Protein AF-0000000084585861 (afdb_homodimer)

Foldseek 3Di:
DDPPPPPPPPPPPCVCPDPPVCCVCVDLLVVLVVLLVVLQVVLCVLDVCLPPPVNLQVLCLVQLLLLLLLLLQLLQLQLLAAALQLLLLLLLLLLQLLCCCPVVVDASVVSLVSSLVSLLVLLLVLLVCCLVCVVDGSHVSNVVSSVVSLVVSCVRQPQDKGFDHDPVLLCLQQNDDPNHRPSVVVSVVSLVVSQCCLPPDPLNVLSLVSFVPVVVSVVVPRPNSVSSSVSSSVSSSSSSVSSSNVCSNVRIHGSCPSPCSSVVSNLLQLLLPRHSSHNDGHSSSSVSSSSSLSSSQSSCVVSVNPCVVSVVVSVVSNVCSVVPVVVVVVVVVD/DPPPPPPPPPPPPCVCPDPPVCCVCVDLLVVLVVLLVVLQVVLCVLDVCLPPPVNLQVLCLVQLLLLLLLLLQLLQLQLLAAALQLLLLLLLLLLQLLCCCPVVVDASVVSLVSSLVSLLVLLLVLLVCCLVCVVDGSHVSNVVSSVVSLVVSCVRQPQDKGFDHDPVLLCLQANDDPNHRPSVVVSVVSLVVSQCCLPPDPLVVLSLVSFVPVVVSVVVPRPNSVSSSVSSSVSSSSSSVSSSNVCSNVRIHGSCPSPCSSVVSNLLQLLLPRHSSHNDGHSSSSVSSSSSLSSSQSSCVVSVNPCVVSVVVSVVSNVCSVVPVVVVVVVVVD

Radius of gyration: 26.57 Å; Cα contacts (8 Å, |Δi|>4): 1144; chains: 2; bounding box: 88×94×72 Å

Nearest PDB structures (foldseek):
  4dbl-assembly2_F  TM=5.248E-01  e=9.146E-03  Escherichia coli K-12
  4g1u-assembly1_B  TM=5.551E-01  e=2.707E-02  Yersinia pestis
  7lb8-assembly1_B  TM=5.338E-01  e=1.216E-01  Escherichia coli K-12
  8q54-assembly1_C  TM=2.234E-01  e=6.686E+00  Methanothermobacter marburgensis
  4dbl-assembly2_F  TM=5.248E-01  e=1.055E-02  Escherichia coli K-12

Secondary structure (DSSP, 8-state):
--------------------HHHHHTSHHHHHHHHHHHHHHHHHHH-TTTTSHHHHHHHHHHHHHHHTTHHHHHHHHHTT---TTHHHHHHHHHHHHHHHHHTS---HHHHHHHHHHHHHHHHHHHHHHHHH-TTS-HHHHHHHHHHHHHHHHHHHHTT--EE---GGGHHHHH-EETTEEHHHHHHHHHHHHHHHHHHHSHHHHHHHHHHH-HHHHHHTT--HHHHHHHHHHHHHHHHHHHHHHHHHHHSEE-TTTTTTHHHHHHHHHHHTT--SSSS---HHHHHHHHHHHHHHHHHHHHTT--HHHHHHHHHHHHHHHHHHHHHHHHHHT-/--------------------HHHHHTSHHHHHHHHHHHHHHHHHHH-TTTTSHHHHHHHHHHHHHHHTTHHHHHHHHHTT---TTHHHHHHHHHHHHHHHHHTS---HHHHHHHHHHHHHHHHHHHHHHHHH-TTS-HHHHHHHHHHHHHHHHHHHHTT--EE---GGGHHHHH-EETTEEHHHHHHHHHHHHHHHHHHHSHHHHHHHHHHH-HHHHHHTT--HHHHHHHHHHHHHHHHHHHHHHHHHHHSEE-TTTTTTHHHHHHHHHHHTT--SSSS---HHHHHHHHHHHHHHHHHHHHTT--HHHHHHHHHHHHHHHHHHHHHHHHHHT-

InterPro domains:
  IPR001851 ABC transporter, permease [PF02653] (61-321)

Organism: NCBI:txid361277

Structure (mmCIF, N/CA/C/O backbone):
data_AF-0000000084585861-model_v1
#
loop_
_entity.id
_entity.type
_entity.pdbx_description
1 polymer 'Autoinducer 2 import system permease protein LsrD'
#
loop_
_atom_site.group_PDB
_atom_site.id
_atom_site.type_symbol
_atom_site.label_atom_id
_atom_site.label_alt_id
_atom_site.label_comp_id
_atom_site.label_asym_id
_atom_site.label_entity_id
_atom_site.label_seq_id
_atom_site.pdbx_PDB_ins_code
_atom_site.Cartn_x
_atom_site.Cartn_y
_atom_site.Cartn_z
_atom_site.occupancy
_atom_site.B_iso_or_equiv
_atom_site.auth_seq_id
_atom_site.auth_comp_id
_atom_site.auth_asym_id
_atom_site.auth_atom_id
_atom_site.pdbx_PDB_model_num
ATOM 1 N N . MET A 1 1 ? -52.688 47 19.734 1 29.92 1 MET A N 1
ATOM 2 C CA . MET A 1 1 ? -51.406 46.906 19.031 1 29.92 1 MET A CA 1
ATOM 3 C C . MET A 1 1 ? -51 45.438 18.859 1 29.92 1 MET A C 1
ATOM 5 O O . MET A 1 1 ? -50.625 44.781 19.828 1 29.92 1 MET A O 1
ATOM 9 N N . GLU A 1 2 ? -51.562 44.656 17.938 1 37.16 2 GLU A N 1
ATOM 10 C CA . GLU A 1 2 ? -51.438 43.25 17.5 1 37.16 2 GLU A CA 1
ATOM 11 C C . GLU A 1 2 ? -50.062 42.969 16.953 1 37.16 2 GLU A C 1
ATOM 13 O O . GLU A 1 2 ? -49.594 43.625 16.016 1 37.16 2 GLU A O 1
ATOM 18 N N . GLN A 1 3 ? -49.125 42.469 17.75 1 39.94 3 GLN A N 1
ATOM 19 C CA . GLN A 1 3 ? -47.75 42.062 17.391 1 39.94 3 GLN A CA 1
ATOM 20 C C . GLN A 1 3 ? -47.781 41.062 16.219 1 39.94 3 GLN A C 1
ATOM 22 O O . GLN A 1 3 ? -48.406 40.031 16.297 1 39.94 3 GLN A O 1
ATOM 27 N N . LYS A 1 4 ? -47.594 41.531 14.992 1 40.78 4 LYS A N 1
ATOM 28 C CA . LYS A 1 4 ? -47.406 40.719 13.781 1 40.78 4 LYS A CA 1
ATOM 29 C C . LYS A 1 4 ? -46.375 39.625 13.992 1 40.78 4 LYS A C 1
ATOM 31 O O . LYS A 1 4 ? -45.188 39.938 14.242 1 40.78 4 LYS A O 1
ATOM 36 N N . LYS A 1 5 ? -46.75 38.469 14.406 1 41.97 5 LYS A N 1
ATOM 37 C CA . LYS A 1 5 ? -45.938 37.25 14.438 1 41.97 5 LYS A CA 1
ATOM 38 C C . LYS A 1 5 ? -45.25 37 13.094 1 41.97 5 LYS A C 1
ATOM 40 O O . LYS A 1 5 ? -45.906 36.781 12.086 1 41.97 5 LYS A O 1
ATOM 45 N N . GLN A 1 6 ? -44.094 37.656 12.789 1 39.41 6 GLN A N 1
ATOM 46 C CA . GLN A 1 6 ? -43.312 37.312 11.594 1 39.41 6 GLN A CA 1
ATOM 47 C C . GLN A 1 6 ? -43.125 35.812 11.492 1 39.41 6 GLN A C 1
ATOM 49 O O . GLN A 1 6 ? -42.531 35.188 12.383 1 39.41 6 GLN A O 1
ATOM 54 N N . THR A 1 7 ? -43.938 35.031 10.836 1 36.91 7 THR A N 1
ATOM 55 C CA . THR A 1 7 ? -43.844 33.625 10.477 1 36.91 7 THR A CA 1
ATOM 56 C C . THR A 1 7 ? -42.469 33.312 9.875 1 36.91 7 THR A C 1
ATOM 58 O O . THR A 1 7 ? -42.062 33.938 8.891 1 36.91 7 THR A O 1
ATOM 61 N N . TYR A 1 8 ? -41.5 32.875 10.641 1 38.22 8 TYR A N 1
ATOM 62 C CA . TYR A 1 8 ? -40.219 32.344 10.188 1 38.22 8 TYR A CA 1
ATOM 63 C C . TYR A 1 8 ? -40.406 31.359 9.047 1 38.22 8 TYR A C 1
ATOM 65 O O . TYR A 1 8 ? -41 30.297 9.242 1 38.22 8 TYR A O 1
ATOM 73 N N . GLN A 1 9 ? -40.594 31.75 7.773 1 38.94 9 GLN A N 1
ATOM 74 C CA . GLN A 1 9 ? -40.562 30.797 6.668 1 38.94 9 GLN A CA 1
ATOM 75 C C . GLN A 1 9 ? -39.219 30.078 6.621 1 38.94 9 GLN A C 1
ATOM 77 O O . GLN A 1 9 ? -38.156 30.703 6.547 1 38.94 9 GLN A O 1
ATOM 82 N N . PRO A 1 10 ? -39.125 28.891 7.059 1 37.28 10 PRO A N 1
ATOM 83 C CA . PRO A 1 10 ? -37.906 28.094 6.949 1 37.28 10 PRO A CA 1
ATOM 84 C C . PRO A 1 10 ? -37.281 28.141 5.551 1 37.28 10 PRO A C 1
ATOM 86 O O . PRO A 1 10 ? -38 27.953 4.559 1 37.28 10 PRO A O 1
ATOM 89 N N . ARG A 1 11 ? -36.344 29.016 5.188 1 38.31 11 ARG A N 1
ATOM 90 C CA . ARG A 1 11 ? -35.625 28.938 3.934 1 38.31 11 ARG A CA 1
ATOM 91 C C . ARG A 1 11 ? -35.125 27.516 3.666 1 38.31 11 ARG A C 1
ATOM 93 O O . ARG A 1 11 ? -34.219 27.016 4.336 1 38.31 11 ARG A O 1
ATOM 100 N N . THR A 1 12 ? -36 26.609 3.256 1 34.56 12 THR A N 1
ATOM 101 C CA . THR A 1 12 ? -35.5 25.359 2.68 1 34.56 12 THR A CA 1
ATOM 102 C C . THR A 1 12 ? -34.438 25.625 1.619 1 34.56 12 THR A C 1
ATOM 104 O O . THR A 1 12 ? -34.719 26.297 0.621 1 34.56 12 THR A O 1
ATOM 107 N N . LEU A 1 13 ? -33.281 25.984 1.93 1 36.5 13 LEU A N 1
ATOM 108 C CA . LEU A 1 13 ? -32.188 25.953 0.947 1 36.5 13 LEU A CA 1
ATOM 109 C C . LEU A 1 13 ? -32.344 24.781 -0.011 1 36.5 13 LEU A C 1
ATOM 111 O O . LEU A 1 13 ? -32.188 23.625 0.386 1 36.5 13 LEU A O 1
ATOM 115 N N . GLU A 1 14 ? -33.406 24.812 -0.822 1 34.84 14 GLU A N 1
ATOM 116 C CA . GLU A 1 14 ? -33.4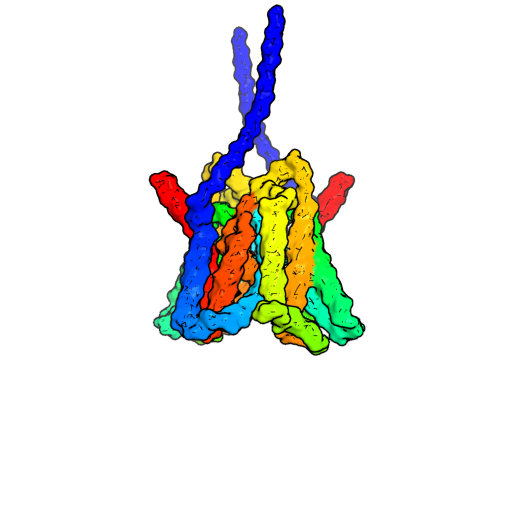69 23.891 -1.96 1 34.84 14 GLU A CA 1
ATOM 117 C C . GLU A 1 14 ? -32.156 23.875 -2.723 1 34.84 14 GLU A C 1
ATOM 119 O O . GLU A 1 14 ? -31.812 24.859 -3.398 1 34.84 14 GLU A O 1
ATOM 124 N N . THR A 1 15 ? -31.062 23.562 -2.17 1 37.97 15 THR A N 1
ATOM 125 C CA . THR A 1 15 ? -29.859 23.281 -2.945 1 37.97 15 THR A CA 1
ATOM 126 C C . THR A 1 15 ? -30.172 22.359 -4.121 1 37.97 15 THR A C 1
ATOM 128 O O . THR A 1 15 ? -29.984 21.141 -4.027 1 37.97 15 THR A O 1
ATOM 131 N N . ASN A 1 16 ? -31.391 22.406 -4.711 1 36.31 16 ASN A N 1
ATOM 132 C CA . ASN A 1 16 ? -31.594 21.703 -5.973 1 36.31 16 ASN A CA 1
ATOM 133 C C . ASN A 1 16 ? -30.578 22.141 -7.027 1 36.31 16 ASN A C 1
ATOM 135 O O . ASN A 1 16 ? -30.719 23.203 -7.637 1 36.31 16 ASN A O 1
ATOM 139 N N . LEU A 1 17 ? -29.344 22.047 -6.824 1 42.59 17 LEU A N 1
ATOM 140 C CA . LEU A 1 17 ? -28.531 22.234 -8.031 1 42.59 17 LEU A CA 1
ATOM 141 C C . LEU A 1 17 ? -29.188 21.531 -9.219 1 42.59 17 LEU A C 1
ATOM 143 O O . LEU A 1 17 ? -29.562 20.359 -9.133 1 42.59 17 LEU A O 1
ATOM 147 N N . PRO A 1 18 ? -29.797 22.219 -10.148 1 38.88 18 PRO A N 1
ATOM 148 C CA . PRO A 1 18 ? -30.453 21.594 -11.305 1 38.88 18 PRO A CA 1
ATOM 149 C C . PRO A 1 18 ? -29.594 20.5 -11.93 1 38.88 18 PRO A C 1
ATOM 151 O O . PRO A 1 18 ? -28.359 20.531 -11.844 1 38.88 18 PRO A O 1
ATOM 154 N N . PHE A 1 19 ? -30.125 19.359 -12.133 1 40.47 19 PHE A N 1
ATOM 155 C CA . PHE A 1 19 ? -29.594 18.281 -12.953 1 40.47 19 PHE A CA 1
ATOM 156 C C . PHE A 1 19 ? -29.141 18.812 -14.312 1 40.47 19 PHE A C 1
ATOM 158 O O . PHE A 1 19 ? -29.953 19.359 -15.07 1 40.47 19 PHE A O 1
ATOM 165 N N . SER A 1 20 ? -28.219 19.625 -14.516 1 40.41 20 SER A N 1
ATOM 166 C CA . SER A 1 20 ? -27.797 20.031 -15.844 1 40.41 20 SER A CA 1
ATOM 167 C C . SER A 1 20 ? -27.125 18.891 -16.594 1 40.41 20 SER A C 1
ATOM 169 O O . SER A 1 20 ? -26.203 18.25 -16.062 1 40.41 20 SER A O 1
ATOM 171 N N . TRP A 1 21 ? -27.688 18.391 -17.562 1 39.03 21 TRP A N 1
ATOM 172 C CA . TRP A 1 21 ? -27.156 17.406 -18.5 1 39.03 21 TRP A CA 1
ATOM 173 C C . TRP A 1 21 ? -25.703 17.719 -18.828 1 39.03 21 TRP A C 1
ATOM 175 O O . TRP A 1 21 ? -24.906 16.797 -19.062 1 39.03 21 TRP A O 1
ATOM 185 N N . LYS A 1 22 ? -25.453 18.922 -19.203 1 44.41 22 LYS A N 1
ATOM 186 C CA . LYS A 1 22 ? -24.094 19.359 -19.531 1 44.41 22 LYS A CA 1
ATOM 187 C C . LYS A 1 22 ? -23.125 19.031 -18.406 1 44.41 22 LYS A C 1
ATOM 189 O O . LYS A 1 22 ? -21.984 18.641 -18.656 1 44.41 22 LYS A O 1
ATOM 194 N N . ARG A 1 23 ? -23.547 19.266 -17.219 1 46.81 23 ARG A N 1
ATOM 195 C CA . ARG A 1 23 ? -22.719 18.891 -16.062 1 46.81 23 ARG A CA 1
ATOM 196 C C . ARG A 1 23 ? -22.531 17.375 -16 1 46.81 23 ARG A C 1
ATOM 198 O O . ARG A 1 23 ? -21.516 16.906 -15.5 1 46.81 23 ARG A O 1
ATOM 205 N N . LEU A 1 24 ? -23.547 16.625 -16.391 1 42.41 24 LEU A N 1
ATOM 206 C CA . LEU A 1 24 ? -23.516 15.164 -16.5 1 42.41 24 LEU A CA 1
ATOM 207 C C . LEU A 1 24 ? -22.578 14.719 -17.609 1 42.41 24 LEU A C 1
ATOM 209 O O . LEU A 1 24 ? -21.828 13.758 -17.453 1 42.41 24 LEU A O 1
ATOM 213 N N . PHE A 1 25 ? -22.781 15.172 -18.906 1 42.72 25 PHE A N 1
ATOM 214 C CA . PHE A 1 25 ? -22.031 14.75 -20.094 1 42.72 25 PHE A CA 1
ATOM 215 C C . PHE A 1 25 ? -20.562 15.148 -19.969 1 42.72 25 PHE A C 1
ATOM 217 O O . PHE A 1 25 ? -19.672 14.469 -20.484 1 42.72 25 PHE A O 1
ATOM 224 N N . PHE A 1 26 ? -20.266 16.344 -19.641 1 52.53 26 PHE A N 1
ATOM 225 C CA . PHE A 1 26 ? -18.891 16.797 -19.656 1 52.53 26 PHE A CA 1
ATOM 226 C C . PHE A 1 26 ? -18.172 16.406 -18.375 1 52.53 26 PHE A C 1
ATOM 228 O O . PHE A 1 26 ? -17.141 16.984 -18.031 1 52.53 26 PHE A O 1
ATOM 235 N N . GLN A 1 27 ? -18.891 15.352 -17.672 1 62.25 27 GLN A N 1
ATOM 236 C CA . GLN A 1 27 ? -18.453 14.914 -16.344 1 62.25 27 GLN A CA 1
ATOM 237 C C . GLN A 1 27 ? -17.375 13.844 -16.453 1 62.25 27 GLN A C 1
ATOM 239 O O . GLN A 1 27 ? -17.109 13.328 -17.531 1 62.25 27 GLN A O 1
ATOM 244 N N . TRP A 1 28 ? -16.578 13.633 -15.539 1 72.81 28 TRP A N 1
ATOM 245 C CA . TRP A 1 28 ? -15.5 12.648 -15.414 1 72.81 28 TRP A CA 1
ATOM 246 C C . TRP A 1 28 ? -15.883 11.336 -16.078 1 72.81 28 TRP A C 1
ATOM 248 O O . TRP A 1 28 ? -15.047 10.672 -16.703 1 72.81 28 TRP A O 1
ATOM 258 N N . GLU A 1 29 ? -17.188 11.094 -16.297 1 77.25 29 GLU A N 1
ATOM 259 C CA . GLU A 1 29 ? -17.656 9.828 -16.859 1 77.25 29 GLU A CA 1
ATOM 260 C C . GLU A 1 29 ? -17.469 9.797 -18.375 1 77.25 29 GLU A C 1
ATOM 262 O O . GLU A 1 29 ? -17.156 8.75 -18.953 1 77.25 29 GLU A O 1
ATOM 267 N N . TRP A 1 30 ? -17.625 10.953 -18.984 1 79.38 30 TRP A N 1
ATOM 268 C CA . TRP A 1 30 ? -17.453 11 -20.422 1 79.38 30 TRP A CA 1
ATOM 269 C C . TRP A 1 30 ? -15.992 10.812 -20.797 1 79.38 30 TRP A C 1
ATOM 271 O O . TRP A 1 30 ? -15.68 10.164 -21.812 1 79.38 30 TRP A O 1
ATOM 281 N N . MET A 1 31 ? -15.211 11.398 -19.984 1 77.81 31 MET A N 1
ATOM 282 C CA . MET A 1 31 ? -13.781 11.219 -20.219 1 77.81 31 MET A CA 1
ATOM 283 C C . MET A 1 31 ? -13.383 9.758 -20.047 1 77.81 31 MET A C 1
ATOM 285 O O . MET A 1 31 ? -12.594 9.227 -20.828 1 77.81 31 MET A O 1
ATOM 289 N N . LEU A 1 32 ? -14 9.164 -19.078 1 82.62 32 LEU A N 1
ATOM 290 C CA . LEU A 1 32 ? -13.711 7.754 -18.844 1 82.62 32 LEU A CA 1
ATOM 291 C C . LEU A 1 32 ? -14.195 6.898 -20.016 1 82.62 32 LEU A C 1
ATOM 293 O O . LEU A 1 32 ? -13.523 5.941 -20.406 1 82.62 32 LEU A O 1
ATOM 297 N N . LEU A 1 33 ? -15.312 7.277 -20.547 1 85.88 33 LEU A N 1
ATOM 298 C CA . LEU A 1 33 ? -15.836 6.539 -21.688 1 85.88 33 LEU A CA 1
ATOM 299 C C . LEU A 1 33 ? -14.922 6.695 -22.891 1 85.88 33 LEU A C 1
ATOM 301 O O . LEU A 1 33 ? -14.703 5.734 -23.641 1 85.88 33 LEU A O 1
ATOM 305 N N . LEU A 1 34 ? -14.406 7.883 -23.062 1 82.69 34 LEU A N 1
ATOM 306 C CA . LEU A 1 34 ? -13.469 8.125 -24.156 1 82.69 34 LEU A CA 1
ATOM 307 C C . LEU A 1 34 ? -12.203 7.289 -23.984 1 82.69 34 LEU A C 1
ATOM 309 O O . LEU A 1 34 ? -11.688 6.738 -24.953 1 82.69 34 LEU A O 1
ATOM 313 N N . ILE A 1 35 ? -11.789 7.246 -22.75 1 81.12 35 ILE A N 1
ATOM 314 C CA . ILE A 1 35 ? -10.602 6.445 -22.469 1 81.12 35 ILE A CA 1
ATOM 315 C C . ILE A 1 35 ? -10.898 4.973 -22.734 1 81.12 35 ILE A C 1
ATOM 317 O O . ILE A 1 35 ? -10.07 4.258 -23.312 1 81.12 35 ILE A O 1
ATOM 321 N N . LEU A 1 36 ? -12.055 4.566 -22.375 1 83.38 36 LEU A N 1
ATOM 322 C CA . LEU A 1 36 ? -12.445 3.184 -22.609 1 83.38 36 LEU A CA 1
ATOM 323 C C . LEU A 1 36 ? -12.477 2.873 -24.094 1 83.38 36 LEU A C 1
ATOM 325 O O . LEU A 1 36 ? -11.953 1.847 -24.531 1 83.38 36 LEU A O 1
ATOM 329 N N . VAL A 1 37 ? -13.055 3.791 -24.828 1 84.31 37 VAL A N 1
ATOM 330 C CA . VAL A 1 37 ? -13.133 3.621 -26.281 1 84.31 37 VAL A CA 1
ATOM 331 C C . VAL A 1 37 ? -11.727 3.586 -26.875 1 84.31 37 VAL A C 1
ATOM 333 O O . VAL A 1 37 ? -11.438 2.781 -27.766 1 84.31 37 VAL A O 1
ATOM 336 N N . ALA A 1 38 ? -10.914 4.438 -26.375 1 81.25 38 ALA A N 1
ATOM 337 C CA . ALA A 1 38 ? -9.531 4.469 -26.844 1 81.25 38 ALA A CA 1
ATOM 338 C C . ALA A 1 38 ? -8.828 3.141 -26.562 1 81.25 38 ALA A C 1
ATOM 340 O O . ALA A 1 38 ? -8.078 2.643 -27.422 1 81.25 38 ALA A O 1
ATOM 341 N N . VAL A 1 39 ? -9.117 2.6 -25.422 1 78.25 39 VAL A N 1
ATOM 342 C CA . VAL A 1 39 ? -8.5 1.332 -25.047 1 78.25 39 VAL A CA 1
ATOM 343 C C . VAL A 1 39 ? -9.023 0.215 -25.938 1 78.25 39 VAL A C 1
ATOM 345 O O . VAL A 1 39 ? -8.258 -0.65 -26.375 1 78.25 39 VAL A O 1
ATOM 348 N N . LEU A 1 40 ? -10.297 0.272 -26.219 1 80.56 40 LEU A N 1
ATOM 349 C CA . LEU A 1 40 ? -10.891 -0.745 -27.078 1 80.56 40 LEU A CA 1
ATOM 350 C C . LEU A 1 40 ? -10.367 -0.625 -28.5 1 80.56 40 LEU A C 1
ATOM 352 O O . LEU A 1 40 ? -10.109 -1.636 -29.156 1 80.56 40 LEU A O 1
ATOM 356 N N . LEU A 1 41 ? -10.195 0.573 -28.922 1 80.69 41 LEU A N 1
ATOM 357 C CA . LEU A 1 41 ? -9.68 0.806 -30.266 1 80.69 41 LEU A CA 1
ATOM 358 C C . LEU A 1 41 ? -8.219 0.386 -30.359 1 80.69 41 LEU A C 1
ATOM 360 O O . LEU A 1 41 ? -7.805 -0.201 -31.375 1 80.69 41 LEU A O 1
ATOM 364 N N . LEU A 1 42 ? -7.504 0.71 -29.391 1 76.44 42 LEU A N 1
ATOM 365 C CA . LEU A 1 42 ? -6.105 0.302 -29.375 1 76.44 42 LEU A CA 1
ATOM 366 C C . LEU A 1 42 ? -5.98 -1.217 -29.359 1 76.44 42 LEU A C 1
ATOM 368 O O . LEU A 1 42 ? -5.098 -1.779 -30 1 76.44 42 LEU A O 1
ATOM 372 N N . GLY A 1 43 ? -6.867 -1.814 -28.578 1 75.25 43 GLY A N 1
ATOM 373 C CA . GLY A 1 43 ? -6.879 -3.268 -28.562 1 75.25 43 GLY A CA 1
ATOM 374 C C . GLY A 1 43 ? -7.234 -3.879 -29.906 1 75.25 43 GLY A C 1
ATOM 375 O O . GLY A 1 43 ? -6.656 -4.895 -30.297 1 75.25 43 GLY A O 1
ATOM 376 N N . SER A 1 44 ? -8.109 -3.271 -30.531 1 76.44 44 SER A N 1
ATOM 377 C CA . SER A 1 44 ? -8.531 -3.75 -31.844 1 76.44 44 SER A CA 1
ATOM 378 C C . SER A 1 44 ? -7.41 -3.588 -32.875 1 76.44 44 SER A C 1
ATOM 380 O O . SER A 1 44 ? -7.328 -4.355 -33.844 1 76.44 44 SER A O 1
ATOM 382 N N . TYR A 1 45 ? -6.676 -2.594 -32.656 1 75.5 45 TYR A N 1
ATOM 383 C CA . TYR A 1 45 ? -5.551 -2.352 -33.562 1 75.5 45 TYR A CA 1
ATOM 384 C C . TYR A 1 45 ? -4.449 -3.385 -33.375 1 75.5 45 TYR A C 1
ATOM 386 O O . TYR A 1 45 ? -3.756 -3.762 -34.312 1 75.5 45 TYR A O 1
ATOM 394 N N . VAL A 1 46 ? -4.324 -3.814 -32.219 1 72.12 46 VAL A N 1
ATOM 395 C CA . VAL A 1 46 ? -3.244 -4.734 -31.859 1 72.12 46 VAL A CA 1
ATOM 396 C C . VAL A 1 46 ? -3.637 -6.16 -32.25 1 72.12 46 VAL A C 1
ATOM 398 O O . VAL A 1 46 ? -2.797 -6.941 -32.719 1 72.12 46 VAL A O 1
ATOM 401 N N . SER A 1 47 ? -4.883 -6.504 -32.031 1 70.5 47 SER A N 1
ATOM 402 C CA . SER A 1 47 ? -5.328 -7.848 -32.375 1 70.5 47 SER A CA 1
ATOM 403 C C . SER A 1 47 ? -6.695 -7.82 -33.062 1 70.5 47 SER A C 1
ATOM 405 O O . SER A 1 47 ? -7.633 -7.207 -32.562 1 70.5 47 SER A O 1
ATOM 407 N N . PRO A 1 48 ? -6.734 -8.438 -34.188 1 68.44 48 PRO A N 1
ATOM 408 C CA . PRO A 1 48 ? -8.031 -8.492 -34.844 1 68.44 48 PRO A CA 1
ATOM 409 C C . PRO A 1 48 ? -9.086 -9.242 -34.062 1 68.44 48 PRO A C 1
ATOM 411 O O . PRO A 1 48 ? -10.289 -9.062 -34.281 1 68.44 48 PRO A O 1
ATOM 414 N N . TYR A 1 49 ? -8.672 -9.977 -33.062 1 67.75 49 TYR A N 1
ATOM 415 C CA . TYR A 1 49 ? -9.617 -10.797 -32.312 1 67.75 49 TYR A CA 1
ATOM 416 C C . TYR A 1 49 ? -10.016 -10.109 -31.016 1 67.75 49 TYR A C 1
ATOM 418 O O . TYR A 1 49 ? -10.844 -10.625 -30.266 1 67.75 49 TYR A O 1
ATOM 426 N N . PHE A 1 50 ? -9.547 -8.992 -30.844 1 72.56 50 PHE A N 1
ATOM 427 C CA . PHE A 1 50 ? -9.75 -8.32 -29.562 1 72.56 50 PHE A CA 1
ATOM 428 C C . PHE A 1 50 ? -11.227 -7.988 -29.359 1 72.56 50 PHE A C 1
ATOM 430 O O . PHE A 1 50 ? -11.758 -8.164 -28.266 1 72.56 50 PHE A O 1
ATOM 437 N N . LEU A 1 51 ? -11.844 -7.637 -30.422 1 70.94 51 LEU A N 1
ATOM 438 C CA . LEU A 1 51 ? -13.211 -7.141 -30.266 1 70.94 51 LEU A CA 1
ATOM 439 C C . LEU A 1 51 ? -14.227 -8.258 -30.484 1 70.94 51 LEU A C 1
ATOM 441 O O . LEU A 1 51 ? -15.438 -8.023 -30.438 1 70.94 51 LEU A O 1
ATOM 445 N N . ASN A 1 52 ? -13.648 -9.461 -30.625 1 74.56 52 ASN A N 1
ATOM 446 C CA . ASN A 1 52 ? -14.602 -10.562 -30.75 1 74.56 52 ASN A CA 1
ATOM 447 C C . ASN A 1 52 ? -15.25 -10.898 -29.406 1 74.56 52 ASN A C 1
ATOM 449 O O . ASN A 1 52 ? -14.625 -10.766 -28.359 1 74.56 52 ASN A O 1
ATOM 453 N N . TYR A 1 53 ? -16.5 -11.227 -29.484 1 73 53 TYR A N 1
ATOM 454 C CA . TYR A 1 53 ? -17.328 -11.477 -28.312 1 73 53 TYR A CA 1
ATOM 455 C C . TYR A 1 53 ? -16.656 -12.492 -27.391 1 73 53 TYR A C 1
ATOM 457 O O . TYR A 1 53 ? -16.516 -12.25 -26.188 1 73 53 TYR A O 1
ATOM 465 N N . PRO A 1 54 ? -16.172 -13.586 -27.984 1 71.06 54 PRO A N 1
ATOM 466 C CA . PRO A 1 54 ? -15.539 -14.555 -27.078 1 71.06 54 PRO A CA 1
ATOM 467 C C . PRO A 1 54 ? -14.312 -13.992 -26.375 1 71.06 54 PRO A C 1
ATOM 469 O O . PRO A 1 54 ? -14.078 -14.289 -25.203 1 71.06 54 PRO A O 1
ATOM 472 N N . SER A 1 55 ? -13.656 -13.125 -27.078 1 69.94 55 SER A N 1
ATOM 473 C CA . SER A 1 55 ? -12.445 -12.555 -26.516 1 69.94 55 SER A CA 1
ATOM 474 C C . SER A 1 55 ? -12.766 -11.562 -25.391 1 69.94 55 SER A C 1
ATOM 476 O O . SER A 1 55 ? -12.148 -11.594 -24.328 1 69.94 55 SER A O 1
ATOM 478 N N . LEU A 1 56 ? -13.672 -10.82 -25.656 1 71.94 56 LEU A N 1
ATOM 479 C CA . LEU A 1 56 ? -14.062 -9.828 -24.656 1 71.94 56 LEU A CA 1
ATOM 480 C C . LEU A 1 56 ? -14.664 -10.508 -23.422 1 71.94 56 LEU A C 1
ATOM 482 O O . LEU A 1 56 ? -14.422 -10.078 -22.297 1 71.94 56 LEU A O 1
ATOM 486 N N . ARG A 1 57 ? -15.359 -11.5 -23.734 1 73.81 57 ARG A N 1
ATOM 487 C CA . ARG A 1 57 ? -15.977 -12.25 -22.641 1 73.81 57 ARG A CA 1
ATOM 488 C C . ARG A 1 57 ? -14.922 -12.938 -21.781 1 73.81 57 ARG A C 1
ATOM 490 O O . ARG A 1 57 ? -14.961 -12.844 -20.547 1 73.81 57 ARG A O 1
ATOM 497 N N . ASP A 1 58 ? -13.984 -13.562 -22.406 1 69.69 58 ASP A N 1
ATOM 498 C CA . ASP A 1 58 ? -12.914 -14.258 -21.688 1 69.69 58 ASP A CA 1
ATOM 499 C C . ASP A 1 58 ? -12.008 -13.266 -20.953 1 69.69 58 ASP A C 1
ATOM 501 O O . ASP A 1 58 ? -11.562 -13.539 -19.844 1 69.69 58 ASP A O 1
ATOM 505 N N . GLY A 1 59 ? -11.836 -12.156 -21.625 1 71.38 59 GLY A N 1
ATOM 506 C CA . GLY A 1 59 ? -11.031 -11.125 -21 1 71.38 59 GLY A CA 1
ATOM 507 C C . GLY A 1 59 ? -11.648 -10.555 -19.734 1 71.38 59 GLY A C 1
ATOM 508 O O . GLY A 1 59 ? -10.945 -10.289 -18.766 1 71.38 59 GLY A O 1
ATOM 509 N N . THR A 1 60 ? -12.906 -10.5 -19.812 1 76.31 60 THR A N 1
ATOM 510 C CA . THR A 1 60 ? -13.633 -9.93 -18.688 1 76.31 60 THR A CA 1
ATOM 511 C C . THR A 1 60 ? -13.516 -10.844 -17.453 1 76.31 60 THR A C 1
ATOM 513 O O . THR A 1 60 ? -13.43 -10.359 -16.328 1 76.31 60 THR A O 1
ATOM 516 N N . MET A 1 61 ? -13.414 -12.086 -17.688 1 77.69 61 MET A N 1
ATOM 517 C CA . MET A 1 61 ? -13.383 -13.047 -16.578 1 77.69 61 MET A CA 1
ATOM 518 C C . MET A 1 61 ? -12.055 -12.977 -15.836 1 77.69 61 MET A C 1
ATOM 520 O O . MET A 1 61 ? -12 -13.281 -14.641 1 77.69 61 MET A O 1
ATOM 524 N N . VAL A 1 62 ? -11.102 -12.445 -16.469 1 70.94 62 VAL A N 1
ATOM 525 C CA . VAL A 1 62 ? -9.758 -12.5 -15.898 1 70.94 62 VAL A CA 1
ATOM 526 C C . VAL A 1 62 ? -9.578 -11.367 -14.891 1 70.94 62 VAL A C 1
ATOM 528 O O . VAL A 1 62 ? -8.914 -11.539 -13.875 1 70.94 62 VAL A O 1
ATOM 531 N N . PHE A 1 63 ? -10.289 -10.266 -15.086 1 77.62 63 PHE A N 1
ATOM 532 C CA . PHE A 1 63 ? -10.008 -9.141 -14.203 1 77.62 63 PHE A CA 1
ATOM 533 C C . PHE A 1 63 ? -11.203 -8.844 -13.305 1 77.62 63 PHE A C 1
ATOM 535 O O . PHE A 1 63 ? -11.094 -8.047 -12.367 1 77.62 63 PHE A O 1
ATOM 542 N N . LEU A 1 64 ? -12.234 -9.547 -13.422 1 86.12 64 LEU A N 1
ATOM 543 C CA . LEU A 1 64 ? -13.477 -9.164 -12.758 1 86.12 64 LEU A CA 1
ATOM 544 C C . LEU A 1 64 ? -13.5 -9.656 -11.32 1 86.12 64 LEU A C 1
ATOM 546 O O . LEU A 1 64 ? -14.25 -9.125 -10.492 1 86.12 64 LEU A O 1
ATOM 550 N N . ASP A 1 65 ? -12.68 -10.609 -11.047 1 86.75 65 ASP A N 1
ATOM 551 C CA . ASP A 1 65 ? -12.727 -11.133 -9.688 1 86.75 65 ASP A CA 1
ATOM 552 C C . ASP A 1 65 ? -12.328 -10.062 -8.672 1 86.75 65 ASP A C 1
ATOM 554 O O . ASP A 1 65 ? -13.047 -9.828 -7.691 1 86.75 65 ASP A O 1
ATOM 558 N N . LYS A 1 66 ? -11.266 -9.359 -8.969 1 88.44 66 LYS A N 1
ATOM 559 C CA . LYS A 1 66 ? -10.828 -8.336 -8.023 1 88.44 66 LYS A CA 1
ATOM 560 C C . LYS A 1 66 ? -11.75 -7.121 -8.062 1 88.44 66 LYS A C 1
ATOM 562 O O . LYS A 1 66 ? -11.812 -6.344 -7.109 1 88.44 66 LYS A O 1
ATOM 567 N N . ALA A 1 67 ? -12.523 -7.02 -9.133 1 93.31 67 ALA A N 1
ATOM 568 C CA . ALA A 1 67 ? -13.383 -5.852 -9.32 1 93.31 67 ALA A CA 1
ATOM 569 C C . ALA A 1 67 ? -14.547 -5.859 -8.336 1 93.31 67 ALA A C 1
ATOM 571 O O . ALA A 1 67 ? -15.164 -4.824 -8.086 1 93.31 67 ALA A O 1
ATOM 572 N N . LEU A 1 68 ? -14.859 -7.035 -7.777 1 96.38 68 LEU A N 1
ATOM 573 C CA . LEU A 1 68 ? -15.953 -7.121 -6.816 1 96.38 68 LEU A CA 1
ATOM 574 C C . LEU A 1 68 ? -15.656 -6.293 -5.57 1 96.38 68 LEU A C 1
ATOM 576 O O . LEU A 1 68 ? -16.562 -5.758 -4.941 1 96.38 68 LEU A O 1
ATOM 580 N N . ILE A 1 69 ? -14.398 -6.184 -5.305 1 97.5 69 ILE A N 1
ATOM 581 C CA . ILE A 1 69 ? -13.984 -5.52 -4.074 1 97.5 69 ILE A CA 1
ATOM 582 C C . ILE A 1 69 ? -13.945 -4.008 -4.293 1 97.5 69 ILE A C 1
ATOM 584 O O . ILE A 1 69 ? -13.891 -3.236 -3.334 1 97.5 69 ILE A O 1
ATOM 588 N N . VAL A 1 70 ? -14.055 -3.523 -5.508 1 97.25 70 VAL A N 1
ATOM 589 C CA . VAL A 1 70 ? -13.914 -2.104 -5.82 1 97.25 70 VAL A CA 1
ATOM 590 C C . VAL A 1 70 ? -15.094 -1.33 -5.234 1 97.25 70 VAL A C 1
ATOM 592 O O . VAL A 1 70 ? -14.953 -0.169 -4.844 1 97.25 70 VAL A O 1
ATOM 595 N N . PHE A 1 71 ? -16.234 -1.988 -5.094 1 97.44 71 PHE A N 1
ATOM 596 C CA . PHE A 1 71 ? -17.453 -1.298 -4.652 1 97.44 71 PHE A CA 1
ATOM 597 C C . PHE A 1 71 ? -17.344 -0.923 -3.178 1 97.44 71 PHE A C 1
ATOM 599 O O . PHE A 1 71 ? -17.484 0.247 -2.818 1 97.44 71 PHE A O 1
ATOM 606 N N . PRO A 1 72 ? -17.062 -1.886 -2.346 1 97.81 72 PRO A N 1
ATOM 607 C CA . PRO A 1 72 ? -16.891 -1.459 -0.956 1 97.81 72 PRO A CA 1
ATOM 608 C C . PRO A 1 72 ? -15.672 -0.561 -0.764 1 97.81 72 PRO A C 1
ATOM 610 O O . PRO A 1 72 ? -15.672 0.318 0.102 1 97.81 72 PRO A O 1
ATOM 613 N N . MET A 1 73 ? -14.617 -0.743 -1.541 1 97 73 MET A N 1
ATOM 614 C CA . MET A 1 73 ? -13.461 0.146 -1.474 1 97 73 MET A CA 1
ATOM 615 C C . MET A 1 73 ? -13.859 1.579 -1.813 1 97 73 MET A C 1
ATOM 617 O O . MET A 1 73 ? -13.375 2.525 -1.186 1 97 73 MET A O 1
ATOM 621 N N . ALA A 1 74 ? -14.719 1.712 -2.787 1 96.44 74 ALA A N 1
ATOM 622 C CA . ALA A 1 74 ? -15.219 3.039 -3.133 1 96.44 74 ALA A CA 1
ATOM 623 C C . ALA A 1 74 ? -15.906 3.697 -1.936 1 96.44 74 ALA A C 1
ATOM 625 O O . ALA A 1 74 ? -15.688 4.879 -1.662 1 96.44 74 ALA A O 1
ATOM 626 N N . MET A 1 75 ? -16.656 2.904 -1.227 1 97.75 75 MET A N 1
ATOM 627 C CA . MET A 1 75 ? -17.328 3.438 -0.047 1 97.75 75 MET A CA 1
ATOM 628 C C . MET A 1 75 ? -16.312 3.83 1.026 1 97.75 75 MET A C 1
ATOM 630 O O . MET A 1 75 ? -16.453 4.871 1.667 1 97.75 75 MET A O 1
ATOM 634 N N . ILE A 1 76 ? -15.32 3.029 1.2 1 97.38 76 ILE A N 1
ATOM 635 C CA . ILE A 1 76 ? -14.273 3.293 2.188 1 97.38 76 ILE A CA 1
ATOM 636 C C . ILE A 1 76 ? -13.539 4.582 1.831 1 97.38 76 ILE A C 1
ATOM 638 O O . ILE A 1 76 ? -13.312 5.434 2.695 1 97.38 76 ILE A O 1
ATOM 642 N N . MET A 1 77 ? -13.266 4.727 0.584 1 93.81 77 MET A N 1
ATOM 643 C CA . MET A 1 77 ? -12.539 5.902 0.113 1 93.81 77 MET A CA 1
ATOM 644 C C . MET A 1 77 ? -13.406 7.156 0.224 1 93.81 77 MET A C 1
ATOM 646 O O . MET A 1 77 ? -12.906 8.234 0.559 1 93.81 77 MET A O 1
ATOM 650 N N . ILE A 1 78 ? -14.672 7.027 -0.01 1 94.44 78 ILE A N 1
ATOM 651 C CA . ILE A 1 78 ? -15.586 8.156 0.132 1 94.44 78 ILE A CA 1
ATOM 652 C C . ILE A 1 78 ? -15.578 8.648 1.576 1 94.44 78 ILE A C 1
ATOM 654 O O . ILE A 1 78 ? -15.688 9.852 1.828 1 94.44 78 ILE A O 1
ATOM 658 N N . MET A 1 79 ? -15.352 7.727 2.5 1 95.88 79 MET A N 1
ATOM 659 C CA . MET A 1 79 ? -15.312 8.078 3.916 1 95.88 79 MET A CA 1
ATOM 660 C C . MET A 1 79 ? -13.906 8.508 4.336 1 95.88 79 MET A C 1
ATOM 662 O O . MET A 1 79 ? -13.602 8.57 5.527 1 95.88 79 MET A O 1
ATOM 666 N N . ARG A 1 80 ? -13.031 8.641 3.416 1 90.06 80 ARG A N 1
ATOM 667 C CA . ARG A 1 80 ? -11.688 9.172 3.617 1 90.06 80 ARG A CA 1
ATOM 668 C C . ARG A 1 80 ? -10.75 8.109 4.176 1 90.06 80 ARG A C 1
ATOM 670 O O . ARG A 1 80 ? -9.805 8.422 4.895 1 90.06 80 ARG A O 1
ATOM 677 N N . ASP A 1 81 ? -11.078 6.867 3.945 1 92.31 81 ASP A N 1
ATOM 678 C CA . ASP A 1 81 ? -10.242 5.766 4.41 1 92.31 81 ASP A CA 1
ATOM 679 C C . ASP A 1 81 ? -9.766 4.91 3.238 1 92.31 81 ASP A C 1
ATOM 681 O O . ASP A 1 81 ? -10.203 5.102 2.104 1 92.31 81 ASP A O 1
ATOM 685 N N . ILE A 1 82 ? -8.789 4.09 3.449 1 90.94 82 ILE A N 1
ATOM 686 C CA . ILE A 1 82 ? -8.289 3.133 2.469 1 90.94 82 ILE A CA 1
ATOM 687 C C . ILE A 1 82 ? -7.984 1.803 3.156 1 90.94 82 ILE A C 1
ATOM 689 O O . ILE A 1 82 ? -7.398 1.777 4.238 1 90.94 82 ILE A O 1
ATOM 693 N N . ASP A 1 83 ? -8.5 0.802 2.619 1 95.44 83 ASP A N 1
ATOM 694 C CA . ASP A 1 83 ? -8.211 -0.53 3.143 1 95.44 83 ASP A CA 1
ATOM 695 C C . ASP A 1 83 ? -7.152 -1.234 2.293 1 95.44 83 ASP A C 1
ATOM 697 O O . ASP A 1 83 ? -7.438 -1.676 1.178 1 95.44 83 ASP A O 1
ATOM 701 N N . ILE A 1 84 ? -6.016 -1.447 2.832 1 89.62 84 ILE A N 1
ATOM 702 C CA . ILE A 1 84 ? -4.926 -2.045 2.07 1 89.62 84 ILE A CA 1
ATOM 703 C C . ILE A 1 84 ? -4.887 -3.551 2.32 1 89.62 84 ILE A C 1
ATOM 705 O O . ILE A 1 84 ? -4.168 -4.281 1.637 1 89.62 84 ILE A O 1
ATOM 709 N N . SER A 1 85 ? -5.727 -4.074 3.107 1 95.06 85 SER A N 1
ATOM 710 C CA . SER A 1 85 ? -5.617 -5.457 3.555 1 95.06 85 SER A CA 1
ATOM 711 C C . SER A 1 85 ? -6.465 -6.387 2.693 1 95.06 85 SER A C 1
ATOM 713 O O . SER A 1 85 ? -6.469 -7.602 2.902 1 95.06 85 SER A O 1
ATOM 715 N N . VAL A 1 86 ? -7.16 -5.863 1.734 1 97 86 VAL A N 1
ATOM 716 C CA . VAL A 1 86 ? -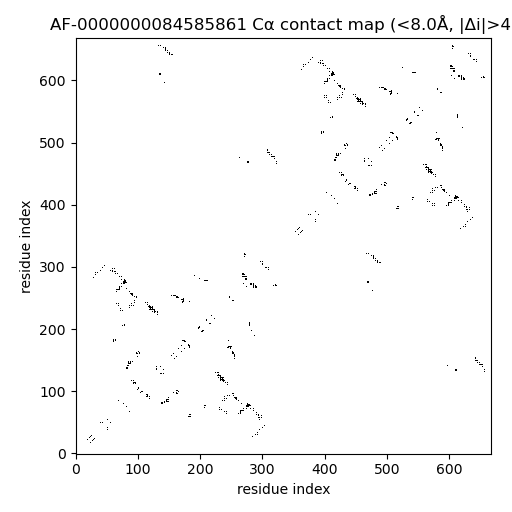8.164 -6.645 1.021 1 97 86 VAL A CA 1
ATOM 717 C C . VAL A 1 86 ? -7.504 -7.816 0.304 1 97 86 VAL A C 1
ATOM 719 O O . VAL A 1 86 ? -8.07 -8.906 0.231 1 97 86 VAL A O 1
ATOM 722 N N . GLY A 1 87 ? -6.344 -7.625 -0.259 1 95.25 87 GLY A N 1
ATOM 723 C CA . GLY A 1 87 ? -5.641 -8.719 -0.915 1 95.25 87 GLY A CA 1
ATOM 724 C C . GLY A 1 87 ? -5.316 -9.867 0.02 1 95.25 87 GLY A C 1
ATOM 725 O O . GLY A 1 87 ? -5.52 -11.031 -0.326 1 95.25 87 GLY A O 1
ATOM 726 N N . SER A 1 88 ? -4.805 -9.555 1.198 1 95.12 88 SER A N 1
ATOM 727 C CA . SER A 1 88 ? -4.473 -10.578 2.189 1 95.12 88 SER A CA 1
ATOM 728 C C . SER A 1 88 ? -5.73 -11.242 2.736 1 95.12 88 SER A C 1
ATOM 730 O O . SER A 1 88 ? -5.707 -12.422 3.088 1 95.12 88 SER A O 1
ATOM 732 N N . THR A 1 89 ? -6.812 -10.477 2.783 1 98.19 89 THR A N 1
ATOM 733 C CA . THR A 1 89 ? -8.086 -11.055 3.209 1 98.19 89 THR A CA 1
ATOM 734 C C . THR A 1 89 ? -8.57 -12.094 2.209 1 98.19 89 THR A C 1
ATOM 736 O O . THR A 1 89 ? -9.094 -13.141 2.598 1 98.19 89 THR A O 1
ATOM 739 N N . VAL A 1 90 ? -8.383 -11.805 0.922 1 98.31 90 VAL A N 1
ATOM 740 C CA . VAL A 1 90 ? -8.711 -12.789 -0.112 1 98.31 90 VAL A CA 1
ATOM 741 C C . VAL A 1 90 ? -7.883 -14.055 0.098 1 98.31 90 VAL A C 1
ATOM 743 O O . VAL A 1 90 ? -8.422 -15.164 0.074 1 98.31 90 VAL A O 1
ATOM 746 N N . ALA A 1 91 ? -6.605 -13.852 0.334 1 96.75 91 ALA A N 1
ATOM 747 C CA . ALA A 1 91 ? -5.695 -14.984 0.498 1 96.75 91 ALA A CA 1
ATOM 748 C C . ALA A 1 91 ? -6.07 -15.82 1.714 1 96.75 91 ALA A C 1
ATOM 750 O O . ALA A 1 91 ? -6.152 -17.047 1.628 1 96.75 91 ALA A O 1
ATOM 751 N N . LEU A 1 92 ? -6.285 -15.148 2.816 1 97.38 92 LEU A N 1
ATOM 752 C CA . LEU A 1 92 ? -6.609 -15.867 4.047 1 97.38 92 LEU A CA 1
ATOM 753 C C . LEU A 1 92 ? -7.934 -16.609 3.906 1 97.38 92 LEU A C 1
ATOM 755 O O . LEU A 1 92 ? -8.047 -17.766 4.328 1 97.38 92 LEU A O 1
ATOM 759 N N . SER A 1 93 ? -8.898 -15.977 3.338 1 98.69 93 SER A N 1
ATOM 760 C CA . SER A 1 93 ? -10.195 -16.609 3.127 1 98.69 93 SER A CA 1
ATOM 761 C C . SER A 1 93 ? -10.07 -17.844 2.227 1 98.69 93 SER A C 1
ATOM 763 O O . SER A 1 93 ? -10.672 -18.875 2.496 1 98.69 93 SER A O 1
ATOM 765 N N . SER A 1 94 ? -9.32 -17.719 1.174 1 98.19 94 SER A N 1
ATOM 766 C CA . SER A 1 94 ? -9.117 -18.828 0.236 1 98.19 94 SER A CA 1
ATOM 767 C C . SER A 1 94 ? -8.398 -20 0.902 1 98.19 94 SER A C 1
ATOM 769 O O . SER A 1 94 ? -8.766 -21.156 0.695 1 98.19 94 SER A O 1
ATOM 771 N N . VAL A 1 95 ? -7.395 -19.688 1.686 1 97.44 95 VAL A N 1
ATOM 772 C CA . VAL A 1 95 ? -6.582 -20.719 2.342 1 97.44 95 VAL A CA 1
ATOM 773 C C . VAL A 1 95 ? -7.418 -21.453 3.385 1 97.44 95 VAL A C 1
ATOM 775 O O . VAL A 1 95 ? -7.328 -22.672 3.51 1 97.44 95 VAL A O 1
ATOM 778 N N . VAL A 1 96 ? -8.203 -20.688 4.141 1 98 96 VAL A N 1
ATOM 779 C CA . VAL A 1 96 ? -9.078 -21.312 5.133 1 98 96 VAL A CA 1
ATOM 780 C C . VAL A 1 96 ? -10.07 -22.234 4.441 1 98 96 VAL A C 1
ATOM 782 O O . VAL A 1 96 ? -10.297 -23.359 4.891 1 98 96 VAL A O 1
ATOM 785 N N . MET A 1 97 ? -10.625 -21.797 3.342 1 98.19 97 MET A N 1
ATOM 786 C CA . MET A 1 97 ? -11.57 -22.594 2.576 1 98.19 97 MET A CA 1
ATOM 787 C C . MET A 1 97 ? -10.922 -23.875 2.068 1 98.19 97 MET A C 1
ATOM 789 O O . MET A 1 97 ? -11.453 -24.969 2.262 1 98.19 97 MET A O 1
ATOM 793 N N . ALA A 1 98 ? -9.805 -23.734 1.479 1 97.5 98 ALA A N 1
ATOM 794 C CA . ALA A 1 98 ? -9.109 -24.875 0.889 1 97.5 98 ALA A CA 1
ATOM 795 C C . ALA A 1 98 ? -8.664 -25.875 1.964 1 97.5 98 ALA A C 1
ATOM 797 O O . ALA A 1 98 ? -8.773 -27.078 1.777 1 97.5 98 ALA A O 1
ATOM 798 N N . THR A 1 99 ? -8.164 -25.375 3.064 1 96.5 99 THR A N 1
ATOM 799 C CA . THR A 1 99 ? -7.656 -26.219 4.133 1 96.5 99 THR A CA 1
ATOM 800 C C . THR A 1 99 ? -8.789 -27 4.789 1 96.5 99 THR A C 1
ATOM 802 O O . THR A 1 99 ? -8.633 -28.172 5.129 1 96.5 99 THR A O 1
ATOM 805 N N . LEU A 1 100 ? -9.922 -26.344 4.988 1 96.81 100 LEU A N 1
ATOM 806 C CA . LEU A 1 100 ? -11.055 -27.031 5.586 1 96.81 100 LEU A CA 1
ATOM 807 C C . LEU A 1 100 ? -11.57 -28.125 4.664 1 96.81 100 LEU A C 1
ATOM 809 O O . LEU A 1 100 ? -12.023 -29.172 5.137 1 96.81 100 LEU A O 1
ATOM 813 N N . TYR A 1 101 ? -11.453 -27.953 3.395 1 96.75 101 TYR A N 1
ATOM 814 C CA . TYR A 1 101 ? -11.891 -28.969 2.432 1 96.75 101 TYR A CA 1
ATOM 815 C C . TYR A 1 101 ? -10.875 -30.094 2.316 1 96.75 101 TYR A C 1
ATOM 817 O O . TYR A 1 101 ? -11.219 -31.266 2.418 1 96.75 101 TYR A O 1
ATOM 825 N N . THR A 1 102 ? -9.688 -29.781 2.137 1 94.38 102 THR A N 1
ATOM 826 C CA . THR A 1 102 ? -8.672 -30.766 1.797 1 94.38 102 THR A CA 1
ATOM 827 C C . THR A 1 102 ? -8.141 -31.453 3.055 1 94.38 102 THR A C 1
ATOM 829 O O . THR A 1 102 ? -7.961 -32.656 3.078 1 94.38 102 THR A O 1
ATOM 832 N N . SER A 1 103 ? -7.824 -30.719 4.07 1 90.81 103 SER A N 1
ATOM 833 C CA . SER A 1 103 ? -7.188 -31.281 5.258 1 90.81 103 SER A CA 1
ATOM 834 C C . SER A 1 103 ? -8.227 -31.781 6.262 1 90.81 103 SER A C 1
ATOM 836 O O . SER A 1 103 ? -8.078 -32.844 6.84 1 90.81 103 SER A O 1
ATOM 838 N N . ALA A 1 104 ? -9.25 -30.984 6.488 1 92.56 104 ALA A N 1
ATOM 839 C CA . ALA A 1 104 ? -10.258 -31.359 7.473 1 92.56 104 ALA A CA 1
ATOM 840 C C . ALA A 1 104 ? -11.328 -32.25 6.848 1 92.56 104 ALA A C 1
ATOM 842 O O . ALA A 1 104 ? -12.125 -32.875 7.562 1 92.56 104 ALA A O 1
ATOM 843 N N . GLY A 1 105 ? -11.453 -32.312 5.531 1 93.81 105 GLY A N 1
ATOM 844 C CA . GLY A 1 105 ? -12.375 -33.188 4.832 1 93.81 105 GLY A CA 1
ATOM 845 C C . GLY A 1 105 ? -13.82 -32.719 4.926 1 93.81 105 GLY A C 1
ATOM 846 O O . GLY A 1 105 ? -14.742 -33.562 4.848 1 93.81 105 GLY A O 1
ATOM 847 N N . LEU A 1 106 ? -14.023 -31.5 5.125 1 96 106 LEU A N 1
ATOM 848 C CA . LEU A 1 106 ? -15.375 -30.969 5.203 1 96 106 LEU A CA 1
ATOM 849 C C . LEU A 1 106 ? -15.961 -30.766 3.811 1 96 106 LEU A C 1
ATOM 851 O O . LEU A 1 106 ? -15.219 -30.609 2.836 1 96 106 LEU A O 1
ATOM 855 N N . PRO A 1 107 ? -17.328 -30.875 3.816 1 97.25 107 PRO A N 1
ATOM 856 C CA . PRO A 1 107 ? -17.938 -30.609 2.518 1 97.25 107 PRO A CA 1
ATOM 857 C C . PRO A 1 107 ? -17.625 -29.203 1.996 1 97.25 107 PRO A C 1
ATOM 859 O O . PRO A 1 107 ? -17.453 -28.266 2.785 1 97.25 107 PRO A O 1
ATOM 862 N N . MET A 1 108 ? -17.547 -29.031 0.705 1 97.19 108 MET A N 1
ATOM 863 C CA . MET A 1 108 ? -17.172 -27.781 0.049 1 97.19 108 MET A CA 1
ATOM 864 C C . MET A 1 108 ? -18.141 -26.672 0.427 1 97.19 108 MET A C 1
ATOM 866 O O . MET A 1 108 ? -17.734 -25.5 0.549 1 97.19 108 MET A O 1
ATOM 870 N N . GLU A 1 109 ? -19.422 -26.984 0.659 1 97.44 109 GLU A N 1
ATOM 871 C CA . GLU A 1 109 ? -20.422 -26 1.047 1 97.44 109 GLU A CA 1
ATOM 872 C C . GLU A 1 109 ? -20.062 -25.359 2.387 1 97.44 109 GLU A C 1
ATOM 874 O O . GLU A 1 109 ? -20.203 -24.141 2.555 1 97.44 109 GLU A O 1
ATOM 879 N N . VAL A 1 110 ? -19.609 -26.203 3.252 1 97.75 110 VAL A N 1
ATOM 880 C CA . VAL A 1 110 ? -19.203 -25.719 4.57 1 97.75 110 VAL A CA 1
ATOM 881 C C . VAL A 1 110 ? -17.938 -24.875 4.453 1 97.75 110 VAL A C 1
ATOM 883 O O . VAL A 1 110 ? -17.797 -23.859 5.133 1 97.75 110 VAL A O 1
ATOM 886 N N . ALA A 1 111 ? -17.031 -25.344 3.562 1 98.19 111 ALA A N 1
ATOM 887 C CA . ALA A 1 111 ? -15.797 -24.594 3.338 1 98.19 111 ALA A CA 1
ATOM 888 C C . ALA A 1 111 ? -16.078 -23.203 2.771 1 98.19 111 ALA A C 1
ATOM 890 O O . ALA A 1 111 ? -15.422 -22.234 3.137 1 98.19 111 ALA A O 1
ATOM 891 N N . ILE A 1 112 ? -17.062 -23.141 1.943 1 98.5 112 ILE A N 1
ATOM 892 C CA . ILE A 1 112 ? -17.453 -21.875 1.338 1 98.5 112 ILE A CA 1
ATOM 893 C C . ILE A 1 112 ? -18.016 -20.938 2.41 1 98.5 112 ILE A C 1
ATOM 895 O O . ILE A 1 112 ? -17.688 -19.75 2.436 1 98.5 112 ILE A O 1
ATOM 899 N N . ILE A 1 113 ? -18.812 -21.422 3.299 1 98.62 113 ILE A N 1
ATOM 900 C CA . ILE A 1 113 ? -19.375 -20.625 4.383 1 98.62 113 ILE A CA 1
ATOM 901 C C . ILE A 1 113 ? -18.25 -20.125 5.293 1 98.62 113 ILE A C 1
ATOM 903 O O . ILE A 1 113 ? -18.266 -18.969 5.738 1 98.62 113 ILE A O 1
ATOM 907 N N . ALA A 1 114 ? -17.312 -20.969 5.52 1 98.44 114 ALA A N 1
ATOM 908 C CA . ALA A 1 114 ? -16.172 -20.578 6.336 1 98.44 114 ALA A CA 1
ATOM 909 C C . ALA A 1 114 ? -15.352 -19.484 5.656 1 98.44 114 ALA A C 1
ATOM 911 O O . ALA A 1 114 ? -14.82 -18.594 6.32 1 98.44 114 ALA A O 1
ATOM 912 N N . CYS A 1 115 ? -15.234 -19.594 4.344 1 98.62 115 CYS A N 1
ATOM 913 C CA . CYS A 1 115 ? -14.555 -18.578 3.547 1 98.62 115 CYS A CA 1
ATOM 914 C C . CYS A 1 115 ? -15.219 -17.219 3.715 1 98.62 115 CYS A C 1
ATOM 916 O O . CYS A 1 115 ? -14.555 -16.234 4.023 1 98.62 115 CYS A O 1
ATOM 918 N N . LEU A 1 116 ? -16.531 -17.234 3.578 1 98.81 116 LEU A N 1
ATOM 919 C CA . LEU A 1 116 ? -17.297 -16 3.703 1 98.81 116 LEU A CA 1
ATOM 920 C C . LEU A 1 116 ? -17.203 -15.445 5.121 1 98.81 116 LEU A C 1
ATOM 922 O O . LEU A 1 116 ? -17.047 -14.234 5.309 1 98.81 116 LEU A O 1
ATOM 926 N N . ALA A 1 117 ? -17.25 -16.312 6.094 1 98.75 117 ALA A N 1
ATOM 927 C CA . ALA A 1 117 ? -17.156 -15.898 7.492 1 98.75 117 ALA A CA 1
ATOM 928 C C . ALA A 1 117 ? -15.773 -15.305 7.797 1 98.75 117 ALA A C 1
ATOM 930 O O . ALA A 1 117 ? -15.664 -14.312 8.516 1 98.75 117 ALA A O 1
ATOM 931 N N . THR A 1 118 ? -14.734 -15.961 7.262 1 98.75 118 THR A N 1
ATOM 932 C CA . THR A 1 118 ? -13.375 -15.477 7.477 1 98.75 118 THR A CA 1
ATOM 933 C C . THR A 1 118 ? -13.211 -14.062 6.941 1 98.75 118 THR A C 1
ATOM 935 O O . THR A 1 118 ? -12.68 -13.188 7.625 1 98.75 118 THR A O 1
ATOM 938 N N . GLY A 1 119 ? -13.68 -13.859 5.691 1 98.81 119 GLY A N 1
ATOM 939 C CA . GLY A 1 119 ? -13.602 -12.523 5.121 1 98.81 119 GLY A CA 1
ATOM 940 C C . GLY A 1 119 ? -14.375 -11.492 5.914 1 98.81 119 GLY A C 1
ATOM 941 O O . GLY A 1 119 ? -13.867 -10.398 6.188 1 98.81 119 GLY A O 1
ATOM 942 N N . ALA A 1 120 ? -15.562 -11.859 6.34 1 98.75 120 ALA A N 1
ATOM 943 C CA . ALA A 1 120 ? -16.406 -10.953 7.117 1 98.75 120 ALA A CA 1
ATOM 944 C C . ALA A 1 120 ? -15.75 -10.625 8.461 1 98.75 120 ALA A C 1
ATOM 946 O O . ALA A 1 120 ? -15.789 -9.477 8.898 1 98.75 120 ALA A O 1
ATOM 947 N N . ILE A 1 121 ? -15.164 -11.57 9.062 1 98.69 121 ILE A N 1
ATOM 948 C CA . ILE A 1 121 ? -14.523 -11.391 10.359 1 98.69 121 ILE A CA 1
ATOM 949 C C . ILE A 1 121 ? -13.297 -10.492 10.203 1 98.69 121 ILE A C 1
ATOM 951 O O . ILE A 1 121 ? -13.062 -9.602 11.023 1 98.69 121 ILE A O 1
ATOM 955 N N . CYS A 1 122 ? -12.523 -10.75 9.172 1 98.38 122 CYS A N 1
ATOM 956 C CA . CYS A 1 122 ? -11.359 -9.906 8.914 1 98.38 122 CYS A CA 1
ATOM 957 C C . CYS A 1 122 ? -11.766 -8.453 8.711 1 98.38 122 CYS A C 1
ATOM 959 O O . CYS A 1 122 ? -11.148 -7.547 9.266 1 98.38 122 CYS A O 1
ATOM 961 N N . GLY A 1 123 ? -12.812 -8.266 7.895 1 98.5 123 GLY A N 1
ATOM 962 C CA . GLY A 1 123 ? -13.312 -6.914 7.703 1 98.5 123 GLY A CA 1
ATOM 963 C C . GLY A 1 123 ? -13.852 -6.289 8.977 1 98.5 123 GLY A C 1
ATOM 964 O O . GLY A 1 123 ? -13.648 -5.098 9.227 1 98.5 123 GLY A O 1
ATOM 965 N N . LEU A 1 124 ? -14.5 -7.09 9.766 1 98.38 124 LEU A N 1
ATOM 966 C CA . LEU A 1 124 ? -15.031 -6.629 11.047 1 98.38 124 LEU A CA 1
ATOM 967 C C . LEU A 1 124 ? -13.898 -6.203 11.977 1 98.38 124 LEU A C 1
ATOM 969 O O . LEU A 1 124 ? -13.992 -5.16 12.625 1 98.38 124 LEU A O 1
ATOM 973 N N . ILE A 1 125 ? -12.906 -6.984 12.031 1 96.44 125 ILE A N 1
ATOM 974 C CA . ILE A 1 125 ? -11.758 -6.672 12.883 1 96.44 125 ILE A CA 1
ATOM 975 C C . ILE A 1 125 ? -11.125 -5.355 12.438 1 96.44 125 ILE A C 1
ATOM 977 O O . ILE A 1 125 ? -10.82 -4.496 13.258 1 96.44 125 ILE A O 1
ATOM 981 N N . ASN A 1 126 ? -10.969 -5.211 11.141 1 96.19 126 ASN A N 1
ATOM 982 C CA . ASN A 1 126 ? -10.422 -3.957 10.625 1 96.19 126 ASN A CA 1
ATOM 983 C C . ASN A 1 126 ? -11.281 -2.764 11.039 1 96.19 126 ASN A C 1
ATOM 985 O O . ASN A 1 126 ? -10.758 -1.769 11.547 1 96.19 126 ASN A O 1
ATOM 989 N N . GLY A 1 127 ? -12.57 -2.932 10.812 1 96.81 127 GLY A N 1
ATOM 990 C CA . GLY A 1 127 ? -13.469 -1.854 11.195 1 96.81 127 GLY A CA 1
ATOM 991 C C . GLY A 1 127 ? -13.414 -1.526 12.68 1 96.81 127 GLY A C 1
ATOM 992 O O . GLY A 1 127 ? -13.359 -0.355 13.055 1 96.81 127 GLY A O 1
ATOM 993 N N . LEU A 1 128 ? -13.359 -2.496 13.492 1 95.38 128 LEU A N 1
ATOM 994 C CA . LEU A 1 128 ? -13.336 -2.305 14.938 1 95.38 128 LEU A CA 1
ATOM 995 C C . LEU A 1 128 ? -12.031 -1.652 15.375 1 95.38 128 LEU A C 1
ATOM 997 O O . LEU A 1 128 ? -12.031 -0.785 16.25 1 95.38 128 LEU A O 1
ATOM 1001 N N . LEU A 1 129 ? -10.977 -2.08 14.797 1 91.12 129 LEU A N 1
ATOM 1002 C CA . LEU A 1 129 ? -9.68 -1.512 15.156 1 91.12 129 LEU A CA 1
ATOM 1003 C C . LEU A 1 129 ? -9.602 -0.041 14.766 1 91.12 129 LEU A C 1
ATOM 1005 O O . LEU A 1 129 ? -9.062 0.779 15.508 1 91.12 129 LEU A O 1
ATOM 1009 N N . ILE A 1 130 ? -10.156 0.286 13.625 1 91.38 130 ILE A N 1
ATOM 1010 C CA . ILE A 1 130 ? -10.094 1.646 13.102 1 91.38 130 ILE A CA 1
ATOM 1011 C C . ILE A 1 130 ? -10.93 2.576 13.984 1 91.38 130 ILE A C 1
ATOM 1013 O O . ILE A 1 130 ? -10.531 3.715 14.242 1 91.38 130 ILE A O 1
ATOM 1017 N N . VAL A 1 131 ? -12.086 2.062 14.445 1 91.88 131 VAL A N 1
ATOM 1018 C CA . VAL A 1 131 ? -12.961 2.908 15.25 1 91.88 131 VAL A CA 1
ATOM 1019 C C . VAL A 1 131 ? -12.43 2.992 16.672 1 91.88 131 VAL A C 1
ATOM 1021 O O . VAL A 1 131 ? -12.602 4.012 17.344 1 91.88 131 VAL A O 1
ATOM 1024 N N . LYS A 1 132 ? -11.797 1.978 17.047 1 88.19 132 LYS A N 1
ATOM 1025 C CA . LYS A 1 132 ? -11.273 1.948 18.406 1 88.19 132 LYS A CA 1
ATOM 1026 C C . LYS A 1 132 ? -10.008 2.787 18.531 1 88.19 132 LYS A C 1
ATOM 1028 O O . LYS A 1 132 ? -9.789 3.455 19.547 1 88.19 132 LYS A O 1
ATOM 1033 N N . PHE A 1 133 ? -9.211 2.713 17.453 1 81.12 133 PHE A N 1
ATOM 1034 C CA . PHE A 1 133 ? -7.949 3.449 17.469 1 81.12 133 PHE A CA 1
ATOM 1035 C C . PHE A 1 133 ? -7.98 4.59 16.453 1 81.12 133 PH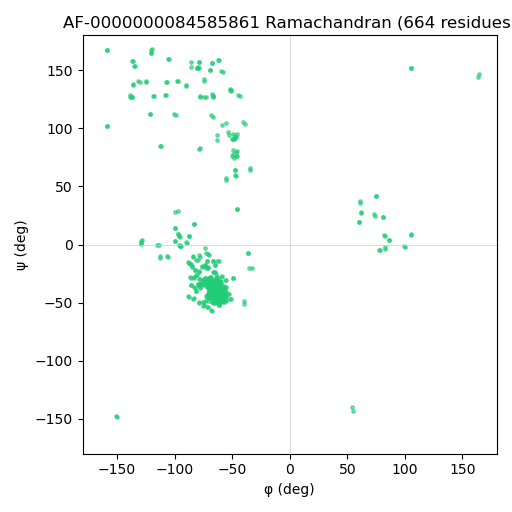E A C 1
ATOM 1037 O O . PHE A 1 133 ? -7.309 4.527 15.422 1 81.12 133 PHE A O 1
ATOM 1044 N N . LYS A 1 134 ? -8.5 5.68 16.828 1 77.75 134 LYS A N 1
ATOM 1045 C CA . LYS A 1 134 ? -8.758 6.801 15.93 1 77.75 134 LYS A CA 1
ATOM 1046 C C . LYS A 1 134 ? -7.473 7.578 15.648 1 77.75 134 LYS A C 1
ATOM 1048 O O . LYS A 1 134 ? -7.414 8.359 14.703 1 77.75 134 LYS A O 1
ATOM 1053 N N . GLU A 1 135 ? -6.477 7.27 16.391 1 71.38 135 GLU A N 1
ATOM 1054 C CA . GLU A 1 135 ? -5.211 7.977 16.219 1 71.38 135 GLU A CA 1
ATOM 1055 C C . GLU A 1 135 ? -4.422 7.426 15.031 1 71.38 135 GLU A C 1
ATOM 1057 O O . GLU A 1 135 ? -3.498 8.078 14.539 1 71.38 135 GLU A O 1
ATOM 1062 N N . LEU A 1 136 ? -4.922 6.254 14.617 1 74.19 136 LEU A N 1
ATOM 1063 C CA . LEU A 1 136 ? -4.23 5.633 13.492 1 74.19 136 LEU A CA 1
ATOM 1064 C C . LEU A 1 136 ? -5.059 5.742 12.219 1 74.19 136 LEU A C 1
ATOM 1066 O O . LEU A 1 136 ? -6.285 5.617 12.258 1 74.19 136 LEU A O 1
ATOM 1070 N N . SER A 1 137 ? -4.301 6.008 11.227 1 82 137 SER A N 1
ATOM 1071 C CA . SER A 1 137 ? -4.98 6.027 9.938 1 82 137 SER A CA 1
ATOM 1072 C C . SER A 1 137 ? -5.422 4.629 9.516 1 82 137 SER A C 1
ATOM 1074 O O . SER A 1 137 ? -4.828 3.635 9.945 1 82 137 SER A O 1
ATOM 1076 N N . ALA A 1 138 ? -6.457 4.574 8.805 1 89.44 138 ALA A N 1
ATOM 1077 C CA . ALA A 1 138 ? -6.961 3.301 8.305 1 89.44 138 ALA A CA 1
ATOM 1078 C C . ALA A 1 138 ? -5.895 2.566 7.5 1 89.44 138 ALA A C 1
ATOM 1080 O O . ALA A 1 138 ? -5.84 1.334 7.508 1 89.44 138 ALA A O 1
ATOM 1081 N N . VAL A 1 139 ? -5.043 3.287 6.875 1 85.12 139 VAL A N 1
ATOM 1082 C CA . VAL A 1 139 ? -3.992 2.707 6.047 1 85.12 139 VAL A CA 1
ATOM 1083 C C . VAL A 1 139 ? -3.018 1.922 6.922 1 85.12 139 VAL A C 1
ATOM 1085 O O . VAL A 1 139 ? -2.623 0.806 6.578 1 85.12 139 VAL A O 1
ATOM 1088 N N . ILE A 1 140 ? -2.654 2.42 8.039 1 82.12 140 ILE A N 1
ATOM 1089 C CA . ILE A 1 140 ? -1.695 1.784 8.93 1 82.12 140 ILE A CA 1
ATOM 1090 C C . ILE A 1 140 ? -2.326 0.549 9.57 1 82.12 140 ILE A C 1
ATOM 1092 O O . ILE A 1 140 ? -1.698 -0.509 9.648 1 82.12 140 ILE A O 1
ATOM 1096 N N . VAL A 1 141 ? -3.574 0.747 10.023 1 86.88 141 VAL A N 1
ATOM 1097 C CA . VAL A 1 141 ? -4.273 -0.364 10.664 1 86.88 141 VAL A CA 1
ATOM 1098 C C . VAL A 1 141 ? -4.402 -1.526 9.68 1 86.88 141 VAL A C 1
ATOM 1100 O O . VAL A 1 141 ? -4.121 -2.676 10.031 1 86.88 141 VAL A O 1
ATOM 1103 N N . THR A 1 142 ? -4.727 -1.177 8.461 1 91.81 142 THR A N 1
ATOM 1104 C CA . THR A 1 142 ? -4.98 -2.238 7.492 1 91.81 142 THR A CA 1
ATOM 1105 C C . THR A 1 142 ? -3.674 -2.766 6.91 1 91.81 142 THR A C 1
ATOM 1107 O O . THR A 1 142 ? -3.629 -3.871 6.367 1 91.81 142 THR A O 1
ATOM 1110 N N . LEU A 1 143 ? -2.658 -1.992 6.98 1 84.38 143 LEU A N 1
ATOM 1111 C CA . LEU A 1 143 ? -1.342 -2.537 6.672 1 84.38 143 LEU A CA 1
ATOM 1112 C C . LEU A 1 143 ? -0.947 -3.611 7.68 1 84.38 143 LEU A C 1
ATOM 1114 O O . LEU A 1 143 ? -0.441 -4.668 7.301 1 84.38 143 LEU A O 1
ATOM 1118 N N . GLY A 1 144 ? -1.122 -3.252 8.945 1 84.31 144 GLY A N 1
ATOM 1119 C CA . GLY A 1 144 ? -0.848 -4.227 9.992 1 84.31 144 GLY A CA 1
ATOM 1120 C C . GLY A 1 144 ? -1.629 -5.516 9.828 1 84.31 144 GLY A C 1
ATOM 1121 O O . GLY A 1 144 ? -1.066 -6.605 9.93 1 84.31 144 GLY A O 1
ATOM 1122 N N . THR A 1 145 ? -2.889 -5.359 9.523 1 91.62 145 THR A N 1
ATOM 1123 C CA . THR A 1 145 ? -3.713 -6.555 9.398 1 91.62 145 THR A CA 1
ATOM 1124 C C . THR A 1 145 ? -3.414 -7.281 8.086 1 91.62 145 THR A C 1
ATOM 1126 O O . THR A 1 145 ? -3.551 -8.5 8.008 1 91.62 145 THR A O 1
ATOM 1129 N N . MET A 1 146 ? -3.027 -6.508 7.043 1 91.06 146 MET A N 1
ATOM 1130 C CA . MET A 1 146 ? -2.596 -7.141 5.801 1 91.06 146 MET A CA 1
ATOM 1131 C C . MET A 1 146 ? -1.462 -8.125 6.055 1 91.06 146 MET A C 1
ATOM 1133 O O . MET A 1 146 ? -1.51 -9.266 5.594 1 91.06 146 MET A O 1
ATOM 1137 N N . ILE A 1 147 ? -0.494 -7.629 6.805 1 84.75 147 ILE A N 1
ATOM 1138 C CA . ILE A 1 147 ? 0.674 -8.445 7.113 1 84.75 147 ILE A CA 1
ATOM 1139 C C . ILE A 1 147 ? 0.259 -9.633 7.98 1 84.75 147 ILE A C 1
ATOM 1141 O O . ILE A 1 147 ? 0.681 -10.766 7.738 1 84.75 147 ILE A O 1
ATOM 1145 N N . LEU A 1 148 ? -0.584 -9.359 8.898 1 87 148 LEU A N 1
ATOM 1146 C CA . LEU A 1 148 ? -1.044 -10.391 9.82 1 87 148 LEU A CA 1
ATOM 1147 C C . LEU A 1 148 ? -1.85 -11.453 9.078 1 87 148 LEU A C 1
ATOM 1149 O O . LEU A 1 148 ? -1.608 -12.656 9.25 1 87 148 LEU A O 1
ATOM 1153 N N . TYR A 1 149 ? -2.844 -11.039 8.281 1 93.75 149 TYR A N 1
ATOM 1154 C CA . TYR A 1 149 ? -3.701 -11.977 7.562 1 93.75 149 TYR A CA 1
ATOM 1155 C C . TYR A 1 149 ? -2.889 -12.82 6.594 1 93.75 149 TYR A C 1
ATOM 1157 O O . TYR A 1 149 ? -3.115 -14.031 6.477 1 93.75 149 TYR A O 1
ATOM 1165 N N . ARG A 1 150 ? -2.016 -12.227 5.871 1 90.12 150 ARG A N 1
ATOM 1166 C CA . ARG A 1 150 ? -1.144 -12.969 4.969 1 90.12 150 ARG A CA 1
ATOM 1167 C C . ARG A 1 150 ? -0.258 -13.938 5.742 1 90.12 150 ARG A C 1
ATOM 1169 O O . ARG A 1 150 ? -0.024 -15.062 5.293 1 90.12 150 ARG A O 1
ATOM 1176 N N . GLY A 1 151 ? 0.313 -13.477 6.848 1 85.06 151 GLY A N 1
ATOM 1177 C CA . GLY A 1 151 ? 1.117 -14.344 7.691 1 85.06 151 GLY A CA 1
ATOM 1178 C C . GLY A 1 151 ? 0.363 -15.57 8.172 1 85.06 151 GLY A C 1
ATOM 1179 O O . GLY A 1 151 ? 0.899 -16.688 8.164 1 85.06 151 GLY A O 1
ATOM 1180 N N . ILE A 1 152 ? -0.864 -15.391 8.562 1 89.5 152 ILE A N 1
ATOM 1181 C CA . ILE A 1 152 ? -1.688 -16.5 9.023 1 89.5 152 ILE A CA 1
ATOM 1182 C C . ILE A 1 152 ? -1.939 -17.469 7.875 1 89.5 152 ILE A C 1
ATOM 1184 O O . ILE A 1 152 ? -1.918 -18.688 8.07 1 89.5 152 ILE A O 1
ATOM 1188 N N . ALA A 1 153 ? -2.178 -16.938 6.684 1 92.5 153 ALA A N 1
ATOM 1189 C CA . ALA A 1 153 ? -2.363 -17.781 5.512 1 92.5 153 ALA A CA 1
ATOM 1190 C C . ALA A 1 153 ? -1.135 -18.656 5.266 1 92.5 153 ALA A C 1
ATOM 1192 O O . ALA A 1 153 ? -1.261 -19.844 4.957 1 92.5 153 ALA A O 1
ATOM 1193 N N . TYR A 1 154 ? 0.001 -18.125 5.457 1 86.5 154 TYR A N 1
ATOM 1194 C CA . TYR A 1 154 ? 1.246 -18.859 5.23 1 86.5 154 TYR A CA 1
ATOM 1195 C C . TYR A 1 154 ? 1.463 -19.906 6.309 1 86.5 154 TYR A C 1
ATOM 1197 O O . TYR A 1 154 ? 2.057 -20.953 6.043 1 86.5 154 TYR A O 1
ATOM 1205 N N . ILE A 1 155 ? 1.061 -19.641 7.523 1 84 155 ILE A N 1
ATOM 1206 C CA . ILE A 1 155 ? 1.198 -20.609 8.602 1 84 155 ILE A CA 1
ATOM 1207 C C . ILE A 1 155 ? 0.316 -21.828 8.32 1 84 155 ILE A C 1
ATOM 1209 O O . ILE A 1 155 ? 0.704 -22.953 8.602 1 84 155 ILE A O 1
ATOM 1213 N N . ILE A 1 156 ? -0.796 -21.578 7.762 1 88.94 156 ILE A N 1
ATOM 1214 C CA . ILE A 1 156 ? -1.772 -22.641 7.543 1 88.94 156 ILE A CA 1
ATOM 1215 C C . ILE A 1 156 ? -1.312 -23.531 6.395 1 88.94 156 ILE A C 1
ATOM 1217 O O . ILE A 1 156 ? -1.277 -24.766 6.531 1 88.94 156 ILE A O 1
ATOM 1221 N N . LEU A 1 157 ? -0.943 -22.906 5.258 1 88.88 157 LEU A N 1
ATOM 1222 C CA . LEU A 1 157 ? -0.651 -23.703 4.07 1 88.88 157 LEU A CA 1
ATOM 1223 C C . LEU A 1 157 ? 0.851 -23.766 3.811 1 88.88 157 LEU A C 1
ATOM 1225 O O . LEU A 1 157 ? 1.305 -24.484 2.926 1 88.88 157 LEU A O 1
ATOM 1229 N N . GLU A 1 158 ? 1.537 -22.891 4.59 1 79.12 158 GLU A N 1
ATOM 1230 C CA . GLU A 1 158 ? 2.955 -22.75 4.266 1 79.12 158 GLU A CA 1
ATOM 1231 C C . GLU A 1 158 ? 3.154 -22.391 2.799 1 79.12 158 GLU A C 1
ATOM 1233 O O . GLU A 1 158 ? 2.42 -21.562 2.254 1 79.12 158 GLU A O 1
ATOM 1238 N N . ASP A 1 159 ? 4.121 -22.812 2.033 1 76.81 159 ASP A N 1
ATOM 1239 C CA . ASP A 1 159 ? 4.352 -22.453 0.637 1 76.81 159 ASP A CA 1
ATOM 1240 C C . ASP A 1 159 ? 3.775 -23.516 -0.303 1 76.81 159 ASP A C 1
ATOM 1242 O O . ASP A 1 159 ? 4.203 -23.625 -1.453 1 76.81 159 ASP A O 1
ATOM 1246 N N . GLN A 1 160 ? 2.764 -24.094 0.251 1 85.12 160 GLN A N 1
ATOM 1247 C CA . GLN A 1 160 ? 2.168 -25.156 -0.551 1 85.12 160 GLN A CA 1
ATOM 1248 C C . GLN A 1 160 ? 0.848 -24.719 -1.169 1 85.12 160 GLN A C 1
ATOM 1250 O O . GLN A 1 160 ? 0.236 -23.75 -0.706 1 85.12 160 GLN A O 1
ATOM 1255 N N . ALA A 1 161 ? 0.504 -25.453 -2.199 1 90.94 161 ALA A N 1
ATOM 1256 C CA . ALA A 1 161 ? -0.779 -25.234 -2.859 1 90.94 161 ALA A CA 1
ATOM 1257 C C . ALA A 1 161 ? -1.83 -26.219 -2.361 1 90.94 161 ALA A C 1
ATOM 1259 O O . ALA A 1 161 ? -1.503 -27.359 -1.992 1 90.94 161 ALA A O 1
ATOM 1260 N N . ALA A 1 162 ? -3.006 -25.734 -2.209 1 92.62 162 ALA A N 1
ATOM 1261 C CA . ALA A 1 162 ? -4.141 -26.594 -1.884 1 92.62 162 ALA A CA 1
ATOM 1262 C C . ALA A 1 162 ? -5.203 -26.531 -2.975 1 92.62 162 ALA A C 1
ATOM 1264 O O . ALA A 1 162 ? -5.551 -25.453 -3.451 1 92.62 162 ALA A O 1
ATOM 1265 N N . GLY A 1 163 ? -5.582 -27.672 -3.445 1 93.62 163 GLY A N 1
ATOM 1266 C CA . GLY A 1 163 ? -6.559 -27.766 -4.516 1 93.62 163 GLY A CA 1
ATOM 1267 C C . GLY A 1 163 ? -7.383 -29.047 -4.457 1 93.62 163 GLY A C 1
ATOM 1268 O O . GLY A 1 163 ? -7.754 -29.5 -3.375 1 93.62 163 GLY A O 1
ATOM 1269 N N . GLY A 1 164 ? -7.777 -29.531 -5.703 1 92.88 164 GLY A N 1
ATOM 1270 C CA . GLY A 1 164 ? -8.547 -30.75 -5.781 1 92.88 164 GLY A CA 1
ATOM 1271 C C . GLY A 1 164 ? -10 -30.578 -5.367 1 92.88 164 GLY A C 1
ATOM 1272 O O . GLY A 1 164 ? -10.555 -31.406 -4.652 1 92.88 164 GLY A O 1
ATOM 1273 N N . PHE A 1 165 ? -10.531 -29.547 -5.777 1 95.94 165 PHE A N 1
ATOM 1274 C CA . PHE A 1 165 ? -11.898 -29.203 -5.414 1 95.94 165 PHE A CA 1
ATOM 1275 C C . PHE A 1 165 ? -12.891 -30 -6.258 1 95.94 165 PHE A C 1
ATOM 1277 O O . PHE A 1 165 ? -12.531 -30.547 -7.301 1 95.94 165 PHE A O 1
ATOM 1284 N N . PRO A 1 166 ? -14.07 -30.125 -5.73 1 95.69 166 PRO A N 1
ATOM 1285 C CA . PRO A 1 166 ? -15.07 -30.844 -6.543 1 95.69 166 PRO A CA 1
ATOM 1286 C C . PRO A 1 166 ? -15.359 -30.125 -7.867 1 95.69 166 PRO A C 1
ATOM 1288 O O . PRO A 1 166 ? -15.227 -28.906 -7.957 1 95.69 166 PRO A O 1
ATOM 1291 N N . GLU A 1 167 ? -15.859 -30.844 -8.781 1 93.75 167 GLU A N 1
ATOM 1292 C CA . GLU A 1 167 ? -16.062 -30.344 -10.133 1 93.75 167 GLU A CA 1
ATOM 1293 C C . GLU A 1 167 ? -17.062 -29.188 -10.148 1 93.75 167 GLU A C 1
ATOM 1295 O O . GLU A 1 167 ? -16.906 -28.219 -10.898 1 93.75 167 GLU A O 1
ATOM 1300 N N . TRP A 1 168 ? -18.062 -29.344 -9.312 1 94.88 168 TRP A N 1
ATOM 1301 C CA . TRP A 1 168 ? -19.109 -28.312 -9.336 1 94.88 168 TRP A CA 1
ATOM 1302 C C . TRP A 1 168 ? -18.578 -26.969 -8.859 1 94.88 168 TRP A C 1
ATOM 1304 O O . TRP A 1 168 ? -19.141 -25.922 -9.188 1 94.88 168 TRP A O 1
ATOM 1314 N N . PHE A 1 169 ? -17.516 -27 -8.078 1 96.25 169 PHE A N 1
ATOM 1315 C CA . PHE A 1 169 ? -16.906 -25.781 -7.578 1 96.25 169 PHE A CA 1
ATOM 1316 C C . PHE A 1 169 ? -16.344 -24.938 -8.719 1 96.25 169 PHE A C 1
ATOM 1318 O O . PHE A 1 169 ? -16.266 -23.719 -8.617 1 96.25 169 PHE A O 1
ATOM 1325 N N . GLY A 1 170 ? -16.031 -25.547 -9.773 1 93.88 170 GLY A N 1
ATOM 1326 C CA . GLY A 1 170 ? -15.5 -24.875 -10.945 1 93.88 170 GLY A CA 1
ATOM 1327 C C . GLY A 1 170 ? -16.5 -23.953 -11.609 1 93.88 170 GLY A C 1
ATOM 1328 O O . GLY A 1 170 ? -16.109 -23.078 -12.391 1 93.88 170 GLY A O 1
ATOM 1329 N N . PHE A 1 171 ? -17.719 -24.062 -11.266 1 93.38 171 PHE A N 1
ATOM 1330 C CA . PHE A 1 171 ? -18.781 -23.266 -11.867 1 93.38 171 PHE A CA 1
ATOM 1331 C C . PHE A 1 171 ? -18.578 -21.781 -11.539 1 93.38 171 PHE A C 1
ATOM 1333 O O . PHE A 1 171 ? -18.844 -20.922 -12.375 1 93.38 171 PHE A O 1
ATOM 1340 N N . PHE A 1 172 ? -18.094 -21.516 -10.414 1 92.81 172 PHE A N 1
ATOM 1341 C CA . PHE A 1 172 ? -17.906 -20.125 -10.008 1 92.81 172 PHE A CA 1
ATOM 1342 C C . PHE A 1 172 ? -16.875 -19.438 -10.891 1 92.81 172 PHE A C 1
ATOM 1344 O O . PHE A 1 172 ? -17.062 -18.281 -11.273 1 92.81 172 PHE A O 1
ATOM 1351 N N . GLY A 1 173 ? -15.852 -20.094 -11.219 1 87.75 173 GLY A N 1
ATOM 1352 C CA . GLY A 1 173 ? -14.766 -19.5 -11.984 1 87.75 173 GLY A CA 1
ATOM 1353 C C . GLY A 1 173 ? -14.984 -19.578 -13.484 1 87.75 173 GLY A C 1
ATOM 1354 O O . GLY A 1 173 ? -14.516 -18.703 -14.227 1 87.75 173 GLY A O 1
ATOM 1355 N N . TRP A 1 174 ? -15.734 -20.609 -13.938 1 87.81 174 TRP A N 1
ATOM 1356 C CA . TRP A 1 174 ? -15.773 -20.875 -15.375 1 87.81 174 TRP A CA 1
ATOM 1357 C C . TRP A 1 174 ? -17.219 -21 -15.867 1 87.81 174 TRP A C 1
ATOM 1359 O O . TRP A 1 174 ? -17.453 -21.156 -17.062 1 87.81 174 TRP A O 1
ATOM 1369 N N . GLY A 1 175 ? -18.125 -20.844 -15.016 1 88.25 175 GLY A N 1
ATOM 1370 C CA . GLY A 1 175 ? -19.516 -21.109 -15.367 1 88.25 175 GLY A CA 1
ATOM 1371 C C . GLY A 1 175 ? -20.156 -19.984 -16.156 1 88.25 175 GLY A C 1
ATOM 1372 O O . GLY A 1 175 ? -19.719 -18.844 -16.062 1 88.25 175 GLY A O 1
ATOM 1373 N N . TYR A 1 176 ? -21.172 -20.438 -16.984 1 89.44 176 TYR A N 1
ATOM 1374 C CA . TYR A 1 176 ? -21.953 -19.5 -17.766 1 89.44 176 TYR A CA 1
ATOM 1375 C C . TYR A 1 176 ? -23.453 -19.656 -17.484 1 89.44 176 TYR A C 1
ATOM 1377 O O . TYR A 1 176 ? -23.906 -20.766 -17.188 1 89.44 176 TYR A O 1
ATOM 1385 N N . VAL A 1 177 ? -24.109 -18.578 -17.406 1 90.69 177 VAL A N 1
ATOM 1386 C CA . VAL A 1 177 ? -25.562 -18.562 -17.328 1 90.69 177 VAL A CA 1
ATOM 1387 C C . VAL A 1 177 ? -26.141 -17.766 -18.5 1 90.69 177 VAL A C 1
ATOM 1389 O O . VAL A 1 177 ? -25.859 -16.578 -18.641 1 90.69 177 VAL A O 1
ATOM 1392 N N . PHE A 1 178 ? -26.828 -18.406 -19.422 1 89.75 178 PHE A N 1
ATOM 1393 C CA . PHE A 1 178 ? -27.422 -17.797 -20.609 1 89.75 178 PHE A CA 1
ATOM 1394 C C . PHE A 1 178 ? -26.359 -17.172 -21.5 1 89.75 178 PHE A C 1
ATOM 1396 O O . PHE A 1 178 ? -26.516 -16.047 -21.969 1 89.75 178 PHE A O 1
ATOM 1403 N N . GLY A 1 179 ? -25.203 -17.812 -21.594 1 84.69 179 GLY A N 1
ATOM 1404 C CA . GLY A 1 179 ? -24.125 -17.344 -22.469 1 84.69 179 GLY A CA 1
ATOM 1405 C C . GLY A 1 179 ? -23.281 -16.25 -21.844 1 84.69 179 GLY A C 1
ATOM 1406 O O . GLY A 1 179 ? -22.328 -15.773 -22.469 1 84.69 179 GLY A O 1
ATOM 1407 N N . ILE A 1 180 ? -23.656 -15.828 -20.672 1 87.81 180 ILE A N 1
ATOM 1408 C CA . ILE A 1 180 ? -22.922 -14.781 -19.969 1 87.81 180 ILE A CA 1
ATOM 1409 C C . ILE A 1 180 ? -22.156 -15.383 -18.797 1 87.81 180 ILE A C 1
ATOM 1411 O O . ILE A 1 180 ? -22.703 -16.172 -18.016 1 87.81 180 ILE A O 1
ATOM 1415 N N . PRO A 1 181 ? -20.875 -15.062 -18.75 1 89.69 181 PRO A N 1
ATOM 1416 C CA . PRO A 1 181 ? -20.125 -15.578 -17.609 1 89.69 181 PRO A CA 1
ATOM 1417 C C . PRO A 1 181 ? -20.797 -15.258 -16.266 1 89.69 181 PRO A C 1
ATOM 1419 O O . PRO A 1 181 ? -21.25 -14.133 -16.062 1 89.69 181 PRO A O 1
ATOM 1422 N N . PHE A 1 182 ? -20.891 -16.219 -15.398 1 92.44 182 PHE A N 1
ATOM 1423 C CA . PHE A 1 182 ? -21.562 -16.078 -14.109 1 92.44 182 PHE A CA 1
ATOM 1424 C C . PHE A 1 182 ? -20.953 -14.93 -13.305 1 92.44 182 PHE A C 1
ATOM 1426 O O . PHE A 1 182 ? -21.672 -14.172 -12.656 1 92.44 182 PHE A O 1
ATOM 1433 N N . LEU A 1 183 ? -19.609 -14.812 -13.336 1 92.75 183 LEU A N 1
ATOM 1434 C CA . LEU A 1 183 ? -18.891 -13.758 -12.617 1 92.75 183 LEU A CA 1
ATOM 1435 C C . LEU A 1 183 ? -19.359 -12.383 -13.078 1 92.75 183 LEU A C 1
ATOM 1437 O O . LEU A 1 183 ? -19.469 -11.453 -12.266 1 92.75 183 LEU A O 1
ATOM 1441 N N . LEU A 1 184 ? -19.609 -12.164 -14.367 1 92 184 LEU A N 1
ATOM 1442 C CA . LEU A 1 184 ? -20.094 -10.891 -14.898 1 92 184 LEU A CA 1
ATOM 1443 C C . LEU A 1 184 ? -21.484 -10.57 -14.383 1 92 184 LEU A C 1
ATOM 1445 O O . LEU A 1 184 ? -21.797 -9.406 -14.125 1 92 184 LEU A O 1
ATOM 1449 N N . ILE A 1 185 ? -22.297 -11.578 -14.289 1 93.75 185 ILE A N 1
ATOM 1450 C CA . ILE A 1 185 ? -23.641 -11.398 -13.766 1 93.75 185 ILE A CA 1
ATOM 1451 C C . ILE A 1 185 ? -23.578 -10.945 -12.305 1 93.75 185 ILE A C 1
ATOM 1453 O O . ILE A 1 185 ? -24.266 -9.992 -11.914 1 93.75 185 ILE A O 1
ATOM 1457 N N . VAL A 1 186 ? -22.703 -11.672 -11.562 1 94.94 186 VAL A N 1
ATOM 1458 C CA . VAL A 1 186 ? -22.547 -11.312 -10.156 1 94.94 186 VAL A CA 1
ATOM 1459 C C . VAL A 1 186 ? -22.047 -9.875 -10.039 1 94.94 186 VAL A C 1
ATOM 1461 O O . VAL A 1 186 ? -22.531 -9.102 -9.211 1 94.94 186 VAL A O 1
ATOM 1464 N N . PHE A 1 187 ? -21.078 -9.531 -10.898 1 95.69 187 PHE A N 1
ATOM 1465 C CA . PHE A 1 187 ? -20.531 -8.18 -10.914 1 95.69 187 PHE A CA 1
ATOM 1466 C C . PHE A 1 187 ? -21.625 -7.168 -11.234 1 95.69 187 PHE A C 1
ATOM 1468 O O . PHE A 1 187 ? -21.734 -6.129 -10.578 1 95.69 187 PHE A O 1
ATOM 1475 N N . ALA A 1 188 ? -22.438 -7.391 -12.234 1 94.75 188 ALA A N 1
ATOM 1476 C CA . ALA A 1 188 ? -23.516 -6.488 -12.648 1 94.75 188 ALA A CA 1
ATOM 1477 C C . ALA A 1 188 ? -24.547 -6.316 -11.531 1 94.75 188 ALA A C 1
ATOM 1479 O O . ALA A 1 188 ? -25.016 -5.203 -11.273 1 94.75 188 ALA A O 1
ATOM 1480 N N . VAL A 1 189 ? -24.891 -7.387 -10.953 1 97 189 VAL A N 1
ATOM 1481 C CA . VAL A 1 189 ? -25.859 -7.34 -9.859 1 97 189 VAL A CA 1
ATOM 1482 C C . VAL A 1 189 ? -25.297 -6.496 -8.719 1 97 189 VAL A C 1
ATOM 1484 O O . VAL A 1 189 ? -26.016 -5.652 -8.156 1 97 189 VAL A O 1
ATOM 1487 N N . LEU A 1 190 ? -24.047 -6.719 -8.375 1 97.06 190 LEU A N 1
ATOM 1488 C CA . LEU A 1 190 ? -23.422 -5.953 -7.297 1 97.06 190 LEU A CA 1
ATOM 1489 C C . LEU A 1 190 ? -23.312 -4.477 -7.668 1 97.06 190 LEU A C 1
ATOM 1491 O O . LEU A 1 190 ? -23.469 -3.605 -6.812 1 97.06 190 LEU A O 1
ATOM 1495 N N . ALA A 1 191 ? -22.984 -4.238 -8.93 1 96.88 191 ALA A N 1
ATOM 1496 C CA . ALA A 1 191 ? -22.922 -2.854 -9.398 1 96.88 191 ALA A CA 1
ATOM 1497 C C . ALA A 1 191 ? -24.25 -2.141 -9.188 1 96.88 191 ALA A C 1
ATOM 1499 O O . ALA A 1 191 ? -24.297 -1.001 -8.719 1 96.88 191 ALA A O 1
ATOM 1500 N N . VAL A 1 192 ? -25.312 -2.82 -9.531 1 97.44 192 VAL A N 1
ATOM 1501 C CA . VAL A 1 192 ? -26.656 -2.246 -9.383 1 97.44 192 VAL A CA 1
ATOM 1502 C C . VAL A 1 192 ? -26.984 -2.082 -7.906 1 97.44 192 VAL A C 1
ATOM 1504 O O . VAL A 1 192 ? -27.484 -1.031 -7.484 1 97.44 192 VAL A O 1
ATOM 1507 N N . VAL A 1 193 ? -26.703 -3.1 -7.117 1 97.75 193 VAL A N 1
ATOM 1508 C CA . VAL A 1 193 ? -27 -3.07 -5.691 1 97.75 193 VAL A CA 1
ATOM 1509 C C . VAL A 1 193 ? -26.234 -1.943 -5.02 1 97.75 193 VAL A C 1
ATOM 1511 O O . VAL A 1 193 ? -26.797 -1.14 -4.277 1 97.75 193 VAL A O 1
ATOM 1514 N N . PHE A 1 194 ? -24.953 -1.875 -5.242 1 97.44 194 PHE A N 1
ATOM 1515 C CA . PHE A 1 194 ? -24.125 -0.843 -4.621 1 97.44 194 PHE A CA 1
ATOM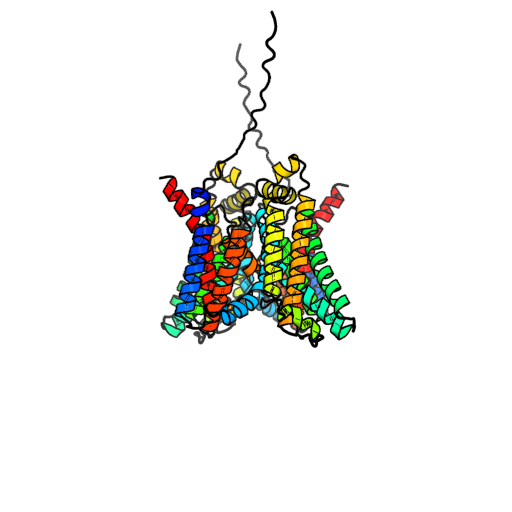 1516 C C . PHE A 1 194 ? -24.484 0.535 -5.16 1 97.44 194 PHE A C 1
ATOM 1518 O O . PHE A 1 194 ? -24.406 1.531 -4.438 1 97.44 194 PHE A O 1
ATOM 1525 N N . GLY A 1 195 ? -24.922 0.581 -6.465 1 96.25 195 GLY A N 1
ATOM 1526 C CA . GLY A 1 195 ? -25.422 1.827 -7.012 1 96.25 195 GLY A CA 1
ATOM 1527 C C . GLY A 1 195 ? -26.656 2.334 -6.293 1 96.25 195 GLY A C 1
ATOM 1528 O O . GLY A 1 195 ? -26.75 3.518 -5.961 1 96.25 195 GLY A O 1
ATOM 1529 N N . ILE A 1 196 ? -27.531 1.454 -6.012 1 96.88 196 ILE A N 1
ATOM 1530 C CA . ILE A 1 196 ? -28.766 1.811 -5.32 1 96.88 196 ILE A CA 1
ATOM 1531 C C . ILE A 1 196 ? -28.469 2.172 -3.867 1 96.88 196 ILE A C 1
ATOM 1533 O O . ILE A 1 196 ? -28.938 3.189 -3.359 1 96.88 196 ILE A O 1
ATOM 1537 N N . VAL A 1 197 ? -27.625 1.415 -3.203 1 96.94 197 VAL A N 1
ATOM 1538 C CA . VAL A 1 197 ? -27.297 1.635 -1.797 1 96.94 197 VAL A CA 1
ATOM 1539 C C . VAL A 1 197 ? -26.594 2.977 -1.634 1 96.94 197 VAL A C 1
ATOM 1541 O O . VAL A 1 197 ? -26.922 3.754 -0.734 1 96.94 197 VAL A O 1
ATOM 1544 N N . LEU A 1 198 ? -25.688 3.295 -2.51 1 95.56 198 LEU A N 1
ATOM 1545 C CA . LEU A 1 198 ? -24.844 4.48 -2.375 1 95.56 198 LEU A CA 1
ATOM 1546 C C . LEU A 1 198 ? -25.609 5.734 -2.795 1 95.56 198 LEU A C 1
ATOM 1548 O O . LEU A 1 198 ? -25.453 6.793 -2.186 1 95.56 198 LEU A O 1
ATOM 1552 N N . HIS A 1 199 ? -26.547 5.617 -3.834 1 95.5 199 HIS A N 1
ATOM 1553 C CA . HIS A 1 199 ? -27.078 6.836 -4.422 1 95.5 199 HIS A CA 1
ATOM 1554 C C . HIS A 1 199 ? -28.562 6.988 -4.105 1 95.5 199 HIS A C 1
ATOM 1556 O O . HIS A 1 199 ? -29.125 8.07 -4.262 1 95.5 199 HIS A O 1
ATOM 1562 N N . LYS A 1 200 ? -29.188 5.91 -3.576 1 96.69 200 LYS A N 1
ATOM 1563 C CA . LYS A 1 200 ? -30.641 6.016 -3.426 1 96.69 200 LYS A CA 1
ATOM 1564 C C . LYS A 1 200 ? -31.078 5.668 -2.006 1 96.69 200 LYS A C 1
ATOM 1566 O O . LYS A 1 200 ? -32.281 5.633 -1.706 1 96.69 200 LYS A O 1
ATOM 1571 N N . THR A 1 201 ? -30.172 5.398 -1.089 1 97.06 201 THR A N 1
ATOM 1572 C CA . THR A 1 201 ? -30.562 5.02 0.263 1 97.06 201 THR A CA 1
ATOM 1573 C C . THR A 1 201 ? -30 6 1.286 1 97.06 201 THR A C 1
ATOM 1575 O O . THR A 1 201 ? -29.141 6.824 0.957 1 97.06 201 THR A O 1
ATOM 1578 N N . THR A 1 202 ? -30.531 5.879 2.562 1 96.44 202 THR A N 1
ATOM 1579 C CA . THR A 1 202 ? -30.062 6.703 3.674 1 96.44 202 THR A CA 1
ATOM 1580 C C . THR A 1 202 ? -28.656 6.316 4.074 1 96.44 202 THR A C 1
ATOM 1582 O O . THR A 1 202 ? -27.875 7.164 4.523 1 96.44 202 THR A O 1
ATOM 1585 N N . PHE A 1 203 ? -28.391 5.102 3.838 1 97.12 203 PHE A N 1
ATOM 1586 C CA . PHE A 1 203 ? -27.047 4.645 4.168 1 97.12 203 PHE A CA 1
ATOM 1587 C C . PHE A 1 203 ? -26 5.34 3.293 1 97.12 203 PHE A C 1
ATOM 1589 O O . PHE A 1 203 ? -24.969 5.781 3.787 1 97.12 203 PHE A O 1
ATOM 1596 N N . GLY A 1 204 ? -26.281 5.375 2.035 1 97 204 GLY A N 1
ATOM 1597 C CA . GLY A 1 204 ? -25.391 6.078 1.126 1 97 204 GLY A CA 1
ATOM 1598 C C . GLY A 1 204 ? -25.188 7.539 1.493 1 97 204 GLY A C 1
ATOM 1599 O O . GLY A 1 204 ? -24.078 8.055 1.427 1 97 204 GLY A O 1
ATOM 1600 N N . ARG A 1 205 ? -26.234 8.141 1.944 1 96.12 205 ARG A N 1
ATOM 1601 C CA . ARG A 1 205 ? -26.156 9.539 2.363 1 96.12 205 ARG A CA 1
ATOM 1602 C C . ARG A 1 205 ? -25.25 9.688 3.584 1 96.12 205 ARG A C 1
ATOM 1604 O O . ARG A 1 205 ? -24.516 10.672 3.699 1 96.12 205 ARG A O 1
ATOM 1611 N N . LYS A 1 206 ? -25.391 8.719 4.438 1 97.5 206 LYS A N 1
ATOM 1612 C CA . LYS A 1 206 ? -24.531 8.742 5.613 1 97.5 206 LYS A CA 1
ATOM 1613 C C . LYS A 1 206 ? -23.062 8.602 5.227 1 97.5 206 LYS A C 1
ATOM 1615 O O . LYS A 1 206 ? -22.203 9.266 5.797 1 97.5 206 LYS A O 1
ATOM 1620 N N . VAL A 1 207 ? -22.781 7.754 4.242 1 97.12 207 VAL A N 1
ATOM 1621 C CA . VAL A 1 207 ? -21.422 7.531 3.773 1 97.12 207 VAL A CA 1
ATOM 1622 C C . VAL A 1 207 ? -20.859 8.82 3.188 1 97.12 207 VAL A C 1
ATOM 1624 O O . VAL A 1 207 ? -19.75 9.227 3.525 1 97.12 207 VAL A O 1
ATOM 1627 N N . PHE A 1 208 ? -21.656 9.547 2.398 1 96.44 208 PHE A N 1
ATOM 1628 C CA . PHE A 1 208 ? -21.203 10.789 1.781 1 96.44 208 PHE A CA 1
ATOM 1629 C C . PHE A 1 208 ? -21.047 11.883 2.828 1 96.44 208 PHE A C 1
ATOM 1631 O O . PHE A 1 208 ? -20.109 12.68 2.76 1 96.44 208 PHE A O 1
ATOM 1638 N N . ALA A 1 209 ? -21.891 11.914 3.797 1 95.81 209 ALA A N 1
ATOM 1639 C CA . ALA A 1 209 ? -21.812 12.914 4.859 1 95.81 209 ALA A CA 1
ATOM 1640 C C . ALA A 1 209 ? -20.531 12.742 5.68 1 95.81 209 ALA A C 1
ATOM 1642 O O . ALA A 1 209 ? -19.859 13.727 5.984 1 95.81 209 ALA A O 1
ATOM 1643 N N . ILE A 1 210 ? -20.266 11.539 5.98 1 95.38 210 ILE A N 1
ATOM 1644 C CA . ILE A 1 210 ? -19.062 11.242 6.738 1 95.38 210 ILE A CA 1
ATOM 1645 C C . ILE A 1 210 ? -17.828 11.68 5.941 1 95.38 210 ILE A C 1
ATOM 1647 O O . ILE A 1 210 ? -16.875 12.227 6.508 1 95.38 210 ILE A O 1
ATOM 1651 N N . GLY A 1 211 ? -17.891 11.422 4.668 1 93.31 211 GLY A N 1
ATOM 1652 C CA . GLY A 1 211 ? -16.781 11.812 3.805 1 93.31 211 GLY A CA 1
ATOM 1653 C C . GLY A 1 211 ? -16.609 13.312 3.711 1 93.31 211 GLY A C 1
ATOM 1654 O O . GLY A 1 211 ? -15.477 13.805 3.605 1 93.31 211 GLY A O 1
ATOM 1655 N N . ASN A 1 212 ? -17.703 14.023 3.775 1 91.38 212 ASN A N 1
ATOM 1656 C CA . ASN A 1 212 ? -17.625 15.477 3.691 1 91.38 212 ASN A CA 1
ATOM 1657 C C . ASN A 1 212 ? -17.062 16.078 4.969 1 91.38 212 ASN A C 1
ATOM 1659 O O . ASN A 1 212 ? -16.188 16.953 4.91 1 91.38 212 ASN A O 1
ATOM 1663 N N . ASN A 1 213 ? -17.641 15.586 6.082 1 91.38 213 ASN A N 1
ATOM 1664 C CA . ASN A 1 213 ? -17.172 16.078 7.375 1 91.38 213 ASN A CA 1
ATOM 1665 C C . ASN A 1 213 ? -17.516 15.102 8.5 1 91.38 213 ASN A C 1
ATOM 1667 O O . ASN A 1 213 ? -18.625 15.148 9.047 1 91.38 213 ASN A O 1
ATOM 1671 N N . PRO A 1 214 ? -16.469 14.383 8.852 1 88.62 214 PRO A N 1
ATOM 1672 C CA . PRO A 1 214 ? -16.75 13.383 9.883 1 88.62 214 PRO A CA 1
ATOM 1673 C C . PRO A 1 214 ? -17.219 14.008 11.195 1 88.62 214 PRO A C 1
ATOM 1675 O O . PRO A 1 214 ? -18.078 13.445 11.883 1 88.62 214 PRO A O 1
ATOM 1678 N N . THR A 1 215 ? -16.672 15.117 11.594 1 87.19 215 THR A N 1
ATOM 1679 C CA . THR A 1 215 ? -17.031 15.789 12.836 1 87.19 215 THR A CA 1
ATOM 1680 C C . THR A 1 215 ? -18.469 16.297 12.789 1 87.19 215 THR A C 1
ATOM 1682 O O . THR A 1 215 ? -19.25 16.047 13.711 1 87.19 215 THR A O 1
ATOM 1685 N N . ALA A 1 216 ? -18.75 16.953 11.727 1 89.81 216 ALA A N 1
ATOM 1686 C CA . ALA A 1 216 ? -20.109 17.453 11.547 1 89.81 216 ALA A CA 1
ATOM 1687 C C . ALA A 1 216 ? -21.125 16.297 11.508 1 89.81 216 ALA A C 1
ATOM 1689 O O . ALA A 1 216 ? -22.234 16.438 12.008 1 89.81 216 ALA A O 1
ATOM 1690 N N . SER A 1 217 ? -20.672 15.234 10.977 1 92.88 217 SER A N 1
ATOM 1691 C CA . SER A 1 217 ? -21.562 14.078 10.875 1 92.88 217 SER A CA 1
ATOM 1692 C C . SER A 1 217 ? -21.875 13.5 12.25 1 92.88 217 SER A C 1
ATOM 1694 O O . SER A 1 217 ? -23.016 13.133 12.531 1 92.88 217 SER A O 1
ATOM 1696 N N . ARG A 1 218 ? -20.906 13.484 13.062 1 91.75 218 ARG A N 1
ATOM 1697 C CA . ARG A 1 218 ? -21.125 12.992 14.414 1 91.75 218 ARG A CA 1
ATOM 1698 C C . ARG A 1 218 ? -22.125 13.875 15.172 1 91.75 218 ARG A C 1
ATOM 1700 O O . ARG A 1 218 ? -22.984 13.367 15.883 1 91.75 218 ARG A O 1
ATOM 1707 N N . PHE A 1 219 ? -22.031 15.078 14.969 1 91.88 219 PHE A N 1
ATOM 1708 C CA . PHE A 1 219 ? -22.875 16.031 15.664 1 91.88 219 PHE A CA 1
ATOM 1709 C C . PHE A 1 219 ? -24.281 16.031 15.078 1 91.88 219 PHE A C 1
ATOM 1711 O O . PHE A 1 219 ? -25.234 16.469 15.727 1 91.88 219 PHE A O 1
ATOM 1718 N N . SER A 1 220 ? -24.453 15.523 13.883 1 93.88 220 SER A N 1
ATOM 1719 C CA . SER A 1 220 ? -25.766 15.461 13.242 1 93.88 220 SER A CA 1
ATOM 1720 C C . SER A 1 220 ? -26.469 14.156 13.57 1 93.88 220 SER A C 1
ATOM 1722 O O . SER A 1 220 ? -27.516 13.852 12.992 1 93.88 220 SER A O 1
ATOM 1724 N N . GLY A 1 221 ? -25.812 13.297 14.422 1 93.81 221 GLY A N 1
ATOM 1725 C CA . GLY A 1 221 ? -26.469 12.102 14.898 1 93.81 221 GLY A CA 1
ATOM 1726 C C . GLY A 1 221 ? -26.062 10.852 14.141 1 93.81 221 GLY A C 1
ATOM 1727 O O . GLY A 1 221 ? -26.547 9.758 14.43 1 93.81 221 GLY A O 1
ATOM 1728 N N . ILE A 1 222 ? -25.297 11.008 13.227 1 95.62 222 ILE A N 1
ATOM 1729 C CA . ILE A 1 222 ? -24.844 9.852 12.469 1 95.62 222 ILE A CA 1
ATOM 1730 C C . ILE A 1 222 ? -23.859 9.039 13.297 1 95.62 222 ILE A C 1
ATOM 1732 O O . ILE A 1 222 ? -22.922 9.602 13.867 1 95.62 222 ILE A O 1
ATOM 1736 N N . LYS A 1 223 ? -24.125 7.762 13.43 1 97.31 223 LYS A N 1
ATOM 1737 C CA . LYS A 1 223 ? -23.172 6.887 14.109 1 97.31 223 LYS A CA 1
ATOM 1738 C C . LYS A 1 223 ? -22.016 6.52 13.195 1 97.31 223 LYS A C 1
ATOM 1740 O O . LYS A 1 223 ? -21.953 5.398 12.688 1 97.31 223 LYS A O 1
ATOM 1745 N N . VAL A 1 224 ? -21.141 7.336 13.117 1 96.69 224 VAL A N 1
ATOM 1746 C CA . VAL A 1 224 ? -20.016 7.246 12.18 1 96.69 224 VAL A CA 1
ATOM 1747 C C . VAL A 1 224 ? -19.266 5.934 12.391 1 96.69 224 VAL A C 1
ATOM 1749 O O . VAL A 1 224 ? -18.938 5.238 11.43 1 96.69 224 VAL A O 1
ATOM 1752 N N . ASP A 1 225 ? -19.094 5.508 13.648 1 96.88 225 ASP A N 1
ATOM 1753 C CA . ASP A 1 225 ? -18.344 4.301 13.969 1 96.88 225 ASP A CA 1
ATOM 1754 C C . ASP A 1 225 ? -19.047 3.055 13.438 1 96.88 225 ASP A C 1
ATOM 1756 O O . ASP A 1 225 ? -18.391 2.16 12.883 1 96.88 225 ASP A O 1
ATOM 1760 N N . LYS A 1 226 ? -20.266 3.031 13.578 1 97.88 226 LYS A N 1
ATOM 1761 C CA . LYS A 1 226 ? -21.031 1.881 13.102 1 97.88 226 LYS A CA 1
ATOM 1762 C C . LYS A 1 226 ? -20.984 1.773 11.578 1 97.88 226 LYS A C 1
ATOM 1764 O O . LYS A 1 226 ? -20.844 0.677 11.031 1 97.88 226 LYS A O 1
ATOM 1769 N N . VAL A 1 227 ? -21.141 2.896 10.938 1 97.88 227 VAL A N 1
ATOM 1770 C CA . VAL A 1 227 ? -21.125 2.912 9.484 1 97.88 227 VAL A CA 1
ATOM 1771 C C . VAL A 1 227 ? -19.766 2.422 8.977 1 97.88 227 VAL A C 1
ATOM 1773 O O . VAL A 1 227 ? -19.703 1.619 8.047 1 97.88 227 VAL A O 1
ATOM 1776 N N . LYS A 1 228 ? -18.688 2.857 9.594 1 97.56 228 LYS A N 1
ATOM 1777 C CA . LYS A 1 228 ? -17.344 2.434 9.211 1 97.56 228 LYS A CA 1
ATOM 1778 C C . LYS A 1 228 ? -17.172 0.928 9.383 1 97.56 228 LYS A C 1
ATOM 1780 O O . LYS A 1 228 ? -16.672 0.249 8.484 1 97.56 228 LYS A O 1
ATOM 1785 N N . VAL A 1 229 ? -17.656 0.456 10.5 1 98.19 229 VAL A N 1
ATOM 1786 C CA . VAL A 1 229 ? -17.516 -0.968 10.789 1 98.19 229 VAL A CA 1
ATOM 1787 C C . VAL A 1 229 ? -18.281 -1.783 9.742 1 98.19 229 VAL A C 1
ATOM 1789 O O . VAL A 1 229 ? -17.766 -2.789 9.242 1 98.19 229 VAL A O 1
ATOM 1792 N N . ILE A 1 230 ? -19.422 -1.333 9.414 1 98.5 230 ILE A N 1
ATOM 1793 C CA . ILE A 1 230 ? -20.25 -2.039 8.453 1 98.5 230 ILE A CA 1
ATOM 1794 C C . ILE A 1 230 ? -19.578 -2.057 7.086 1 98.5 230 ILE A C 1
ATOM 1796 O O . ILE A 1 230 ? -19.531 -3.094 6.422 1 98.5 230 ILE A O 1
ATOM 1800 N N . VAL A 1 231 ? -19.047 -0.935 6.668 1 98.5 231 VAL A N 1
ATOM 1801 C CA . VAL A 1 231 ? -18.453 -0.821 5.34 1 98.5 231 VAL A CA 1
ATOM 1802 C C . VAL A 1 231 ? -17.188 -1.67 5.266 1 98.5 231 VAL A C 1
ATOM 1804 O O . VAL A 1 231 ? -16.938 -2.344 4.262 1 98.5 231 VAL A O 1
ATOM 1807 N N . PHE A 1 232 ? -16.375 -1.717 6.301 1 98.62 232 PHE A N 1
ATOM 1808 C CA . PHE A 1 232 ? -15.172 -2.547 6.316 1 98.62 232 PHE A CA 1
ATOM 1809 C C . PHE A 1 232 ? -15.531 -4.027 6.359 1 98.62 232 PHE A C 1
ATOM 1811 O O . PHE A 1 232 ? -14.852 -4.855 5.758 1 98.62 232 PHE A O 1
ATOM 1818 N N . MET A 1 233 ? -16.578 -4.328 7.074 1 98.62 233 MET A N 1
ATOM 1819 C CA . MET A 1 233 ? -17.062 -5.707 7.09 1 98.62 233 MET A CA 1
ATOM 1820 C C . MET A 1 233 ? -17.516 -6.141 5.699 1 98.62 233 MET A C 1
ATOM 1822 O O . MET A 1 233 ? -17.234 -7.266 5.277 1 98.62 233 MET A O 1
ATOM 1826 N N . LEU A 1 234 ? -18.203 -5.242 5.047 1 98.44 234 LEU A N 1
ATOM 1827 C CA . LEU A 1 234 ? -18.641 -5.504 3.682 1 98.44 234 LEU A CA 1
ATOM 1828 C C . LEU A 1 234 ? -17.453 -5.734 2.76 1 98.44 234 LEU A C 1
ATOM 1830 O O . LEU A 1 234 ? -17.5 -6.598 1.879 1 98.44 234 LEU A O 1
ATOM 1834 N N . ALA A 1 235 ? -16.391 -4.957 2.914 1 98.5 235 ALA A N 1
ATOM 1835 C CA . ALA A 1 235 ? -15.172 -5.129 2.121 1 98.5 235 ALA A CA 1
ATOM 1836 C C . ALA A 1 235 ? -14.555 -6.508 2.35 1 98.5 235 ALA A C 1
ATOM 1838 O O . ALA A 1 235 ? -14.125 -7.168 1.401 1 98.5 235 ALA A O 1
ATOM 1839 N N . GLY A 1 236 ? -14.555 -6.934 3.611 1 98.69 236 GLY A N 1
ATOM 1840 C CA . GLY A 1 236 ? -14.055 -8.266 3.924 1 98.69 236 GLY A CA 1
ATOM 1841 C C . GLY A 1 236 ? -14.898 -9.375 3.326 1 98.69 236 GLY A C 1
ATOM 1842 O O . GLY A 1 236 ? -14.367 -10.367 2.83 1 98.69 236 GLY A O 1
ATOM 1843 N N . LEU A 1 237 ? -16.172 -9.172 3.377 1 98.69 237 LEU A N 1
ATOM 1844 C CA . LEU A 1 237 ? -17.094 -10.172 2.826 1 98.69 237 LEU A CA 1
ATOM 1845 C C . LEU A 1 237 ? -16.891 -10.312 1.32 1 98.69 237 LEU A C 1
ATOM 1847 O O . LEU A 1 237 ? -16.844 -11.43 0.802 1 98.69 237 LEU A O 1
ATOM 1851 N N . LEU A 1 238 ? -16.812 -9.203 0.636 1 98.44 238 LEU A N 1
ATOM 1852 C CA . LEU A 1 238 ? -16.656 -9.266 -0.812 1 98.44 238 LEU A CA 1
ATOM 1853 C C . LEU A 1 238 ? -15.25 -9.758 -1.178 1 98.44 238 LEU A C 1
ATOM 1855 O O . LEU A 1 238 ? -15.062 -10.359 -2.238 1 98.44 238 LEU A O 1
ATOM 1859 N N . ALA A 1 239 ? -14.258 -9.5 -0.318 1 98.56 239 ALA A N 1
ATOM 1860 C CA . ALA A 1 239 ? -12.945 -10.117 -0.511 1 98.56 239 ALA A CA 1
ATOM 1861 C C . ALA A 1 239 ? -13.055 -11.641 -0.478 1 98.56 239 ALA A C 1
ATOM 1863 O O . ALA A 1 239 ? -12.406 -12.336 -1.269 1 98.56 239 ALA A O 1
ATOM 1864 N N . ALA A 1 240 ? -13.891 -12.117 0.426 1 98.69 240 ALA A N 1
ATOM 1865 C CA . ALA A 1 240 ? -14.102 -13.555 0.518 1 98.69 240 ALA A CA 1
ATOM 1866 C C . ALA A 1 240 ? -14.82 -14.086 -0.721 1 98.69 240 ALA A C 1
ATOM 1868 O O . ALA A 1 240 ? -14.516 -15.18 -1.2 1 98.69 240 ALA A O 1
ATOM 1869 N N . VAL A 1 241 ? -15.789 -13.359 -1.195 1 98.19 241 VAL A N 1
ATOM 1870 C CA . VAL A 1 241 ? -16.469 -13.742 -2.43 1 98.19 241 VAL A CA 1
ATOM 1871 C C . VAL A 1 241 ? -15.461 -13.812 -3.572 1 98.19 241 VAL A C 1
ATOM 1873 O O . VAL A 1 241 ? -15.477 -14.75 -4.371 1 98.19 241 VAL A O 1
ATOM 1876 N N . THR A 1 242 ? -14.602 -12.828 -3.635 1 97.69 242 THR A N 1
ATOM 1877 C CA . THR A 1 242 ? -13.531 -12.812 -4.625 1 97.69 242 THR A CA 1
ATOM 1878 C C . THR A 1 242 ? -12.656 -14.055 -4.488 1 97.69 242 THR A C 1
ATOM 1880 O O . THR A 1 242 ? -12.242 -14.648 -5.488 1 97.69 242 THR A O 1
ATOM 1883 N N . ALA A 1 243 ? -12.398 -14.438 -3.248 1 98.12 243 ALA A N 1
ATOM 1884 C CA . ALA A 1 243 ? -11.586 -15.625 -2.986 1 98.12 243 ALA A CA 1
ATOM 1885 C C . ALA A 1 243 ? -12.227 -16.875 -3.582 1 98.12 243 ALA A C 1
ATOM 1887 O O . ALA A 1 243 ? -11.531 -17.734 -4.129 1 98.12 243 ALA A O 1
ATOM 1888 N N . ILE A 1 244 ? -13.516 -16.984 -3.471 1 97.75 244 ILE A N 1
ATOM 1889 C CA . ILE A 1 244 ? -14.242 -18.125 -4.004 1 97.75 244 ILE A CA 1
ATOM 1890 C C . ILE A 1 244 ? -14.078 -18.172 -5.523 1 97.75 244 ILE A C 1
ATOM 1892 O O . ILE A 1 244 ? -13.719 -19.219 -6.078 1 97.75 244 ILE A O 1
ATOM 1896 N N . PHE A 1 245 ? -14.281 -17.078 -6.172 1 96.38 245 PHE A N 1
ATOM 1897 C CA . PHE A 1 245 ? -14.203 -17.031 -7.629 1 96.38 245 PHE A CA 1
ATOM 1898 C C . PHE A 1 245 ? -12.773 -17.281 -8.102 1 96.38 245 PHE A C 1
ATOM 1900 O O . PHE A 1 245 ? -12.547 -18.016 -9.055 1 96.38 245 PHE A O 1
ATOM 1907 N N . LEU A 1 246 ? -11.844 -16.656 -7.453 1 94.69 246 LEU A N 1
ATOM 1908 C CA . LEU A 1 246 ? -10.438 -16.781 -7.836 1 94.69 246 LEU A CA 1
ATOM 1909 C C . LEU A 1 246 ? -9.945 -18.219 -7.652 1 94.69 246 LEU A C 1
ATOM 1911 O O . LEU A 1 246 ? -9.305 -18.766 -8.547 1 94.69 246 LEU A O 1
ATOM 1915 N N . THR A 1 247 ? -10.273 -18.797 -6.52 1 96.25 247 THR A N 1
ATOM 1916 C CA . THR A 1 247 ? -9.844 -20.156 -6.23 1 96.25 247 THR A CA 1
ATOM 1917 C C . THR A 1 247 ? -10.508 -21.141 -7.18 1 96.25 247 THR A C 1
ATOM 1919 O O . THR A 1 247 ? -9.883 -22.109 -7.625 1 96.25 247 THR A O 1
ATOM 1922 N N . SER A 1 248 ? -11.742 -20.938 -7.434 1 95.56 248 SER A N 1
ATOM 1923 C CA . SER A 1 248 ? -12.469 -21.797 -8.375 1 95.56 248 SER A CA 1
ATOM 1924 C C . SER A 1 248 ? -11.836 -21.734 -9.766 1 95.56 248 SER A C 1
ATOM 1926 O O . SER A 1 248 ? -11.68 -22.766 -10.414 1 95.56 248 SER A O 1
ATOM 1928 N N . ARG A 1 249 ? -11.469 -20.609 -10.172 1 92.19 249 ARG A N 1
ATOM 1929 C CA . ARG A 1 249 ? -10.883 -20.438 -11.5 1 92.19 249 ARG A CA 1
ATOM 1930 C C . ARG A 1 249 ? -9.5 -21.078 -11.57 1 92.19 249 ARG A C 1
ATOM 1932 O O . ARG A 1 249 ? -9.156 -21.719 -12.562 1 92.19 249 ARG A O 1
ATOM 1939 N N . MET A 1 250 ? -8.719 -20.891 -10.531 1 92.12 250 MET A N 1
ATOM 1940 C CA . MET A 1 250 ? -7.344 -21.375 -10.508 1 92.12 250 MET A CA 1
ATOM 1941 C C . MET A 1 250 ? -7.297 -22.859 -10.219 1 92.12 250 MET A C 1
ATOM 1943 O O . MET A 1 250 ? -6.316 -23.531 -10.547 1 92.12 250 MET A O 1
ATOM 1947 N N . GLY A 1 251 ? -8.266 -23.391 -9.633 1 94.06 251 GLY A N 1
ATOM 1948 C CA . GLY A 1 251 ? -8.305 -24.797 -9.266 1 94.06 251 GLY A CA 1
ATOM 1949 C C . GLY A 1 251 ? -7.48 -25.125 -8.039 1 94.06 251 GLY A C 1
ATOM 1950 O O . GLY A 1 251 ? -7.453 -26.281 -7.59 1 94.06 251 GLY A O 1
ATOM 1951 N N . SER A 1 252 ? -6.801 -24.172 -7.547 1 94.88 252 SER A N 1
ATOM 1952 C CA . SER A 1 252 ? -6 -24.297 -6.332 1 94.88 252 SER A CA 1
ATOM 1953 C C . SER A 1 252 ? -5.734 -22.922 -5.711 1 94.88 252 SER A C 1
ATOM 1955 O O . SER A 1 252 ? -6.09 -21.891 -6.289 1 94.88 252 SER A O 1
ATOM 1957 N N . THR A 1 253 ? -5.246 -22.953 -4.469 1 95.75 253 THR A N 1
ATOM 1958 C CA . THR A 1 253 ? -4.91 -21.703 -3.814 1 95.75 253 THR A CA 1
ATOM 1959 C C . THR A 1 253 ? -3.551 -21.797 -3.125 1 95.75 253 THR A C 1
ATOM 1961 O O . THR A 1 253 ? -3.02 -22.891 -2.939 1 95.75 253 THR A O 1
ATOM 1964 N N . ARG A 1 254 ? -2.926 -20.656 -2.99 1 93.38 254 ARG A N 1
ATOM 1965 C CA . ARG A 1 254 ? -1.672 -20.453 -2.271 1 93.38 254 ARG A CA 1
ATOM 1966 C C . ARG A 1 254 ? -1.733 -19.203 -1.41 1 93.38 254 ARG A C 1
ATOM 1968 O O . ARG A 1 254 ? -2.535 -18.297 -1.673 1 93.38 254 ARG A O 1
ATOM 1975 N N . PRO A 1 255 ? -0.898 -19.188 -0.446 1 91.38 255 PRO A N 1
ATOM 1976 C CA . PRO A 1 255 ? -0.937 -18.031 0.442 1 91.38 255 PRO A CA 1
ATOM 1977 C C . PRO A 1 255 ? -0.542 -16.734 -0.266 1 91.38 255 PRO A C 1
ATOM 1979 O O . PRO A 1 255 ? -0.829 -15.641 0.23 1 91.38 255 PRO A O 1
ATOM 1982 N N . ASN A 1 256 ? 0.101 -16.797 -1.399 1 86.56 256 ASN A N 1
ATOM 1983 C CA . ASN A 1 256 ? 0.573 -15.594 -2.078 1 86.56 256 ASN A CA 1
ATOM 1984 C C . ASN A 1 256 ? -0.399 -15.141 -3.166 1 86.56 256 ASN A C 1
ATOM 1986 O O . ASN A 1 256 ? -0.079 -14.266 -3.965 1 86.56 256 ASN A O 1
ATOM 1990 N N . ILE A 1 257 ? -1.532 -15.742 -3.209 1 91.19 257 ILE A N 1
ATOM 1991 C CA . ILE A 1 257 ? -2.498 -15.32 -4.219 1 91.19 257 ILE A CA 1
ATOM 1992 C C . ILE A 1 257 ? -2.99 -13.914 -3.91 1 91.19 257 ILE A C 1
ATOM 1994 O O . ILE A 1 257 ? -2.861 -13.438 -2.779 1 91.19 257 ILE A O 1
ATOM 1998 N N . ALA A 1 258 ? -3.449 -13.203 -4.848 1 92.06 258 ALA A N 1
ATOM 1999 C CA . ALA A 1 258 ? -4.094 -11.898 -4.746 1 92.06 258 ALA A CA 1
ATOM 2000 C C . ALA A 1 258 ? -3.135 -10.859 -4.168 1 92.06 258 ALA A C 1
ATOM 2002 O O . ALA A 1 258 ? -3.557 -9.945 -3.451 1 92.06 258 ALA A O 1
ATOM 2003 N N . THR A 1 259 ? -1.84 -11.078 -4.391 1 85.06 259 THR A N 1
ATOM 2004 C CA . THR A 1 259 ? -0.862 -10.07 -3.996 1 85.06 259 THR A CA 1
ATOM 2005 C C . THR A 1 259 ? -1.024 -8.805 -4.832 1 85.06 259 THR A C 1
ATOM 2007 O O . THR A 1 259 ? -1.183 -8.875 -6.051 1 85.06 259 THR A O 1
ATOM 2010 N N . MET A 1 260 ? -1.148 -7.625 -4.227 1 78.81 260 MET A N 1
ATOM 2011 C CA . MET A 1 260 ? -1.202 -6.305 -4.855 1 78.81 260 MET A CA 1
ATOM 2012 C C . MET A 1 260 ? -2.607 -6.004 -5.363 1 78.81 260 MET A C 1
ATOM 2014 O O . MET A 1 260 ? -2.82 -5.004 -6.051 1 78.81 260 MET A O 1
ATOM 2018 N N . TYR A 1 261 ? -3.588 -6.883 -5.016 1 87.38 261 TYR A N 1
ATOM 2019 C CA . TYR A 1 261 ? -4.969 -6.609 -5.398 1 87.38 261 TYR A CA 1
ATOM 2020 C C . TYR A 1 261 ? -5.422 -5.25 -4.879 1 87.38 261 TYR A C 1
ATOM 2022 O O . TYR A 1 261 ? -6.199 -4.555 -5.535 1 87.38 261 TYR A O 1
ATOM 2030 N N . GLU A 1 262 ? -4.926 -4.984 -3.699 1 89.56 262 GLU A N 1
ATOM 2031 C CA . GLU A 1 262 ? -5.336 -3.73 -3.07 1 89.56 262 GLU A CA 1
ATOM 2032 C C . GLU A 1 262 ? -4.957 -2.529 -3.932 1 89.56 262 GLU A C 1
ATOM 2034 O O . GLU A 1 262 ? -5.723 -1.571 -4.039 1 89.56 262 GLU A O 1
ATOM 2039 N N . LEU A 1 263 ? -3.807 -2.621 -4.551 1 81.62 263 LEU A N 1
ATOM 2040 C CA . LEU A 1 263 ? -3.342 -1.499 -5.359 1 81.62 263 LEU A CA 1
ATOM 2041 C C . LEU A 1 263 ? -4.188 -1.351 -6.621 1 81.62 263 LEU A C 1
ATOM 2043 O O . LEU A 1 263 ? -4.531 -0.234 -7.012 1 81.62 263 LEU A O 1
ATOM 2047 N N . ASP A 1 264 ? -4.531 -2.469 -7.211 1 85.06 264 ASP A N 1
ATOM 2048 C CA . ASP A 1 264 ? -5.387 -2.447 -8.398 1 85.06 264 ASP A CA 1
ATOM 2049 C C . ASP A 1 264 ? -6.773 -1.904 -8.062 1 85.06 264 ASP A C 1
ATOM 2051 O O . ASP A 1 264 ? -7.324 -1.087 -8.805 1 85.06 264 ASP A O 1
ATOM 2055 N N . ILE A 1 265 ? -7.258 -2.371 -6.996 1 92.38 265 ILE A N 1
ATOM 2056 C CA . ILE A 1 265 ? -8.609 -2.033 -6.578 1 92.38 265 ILE A CA 1
ATOM 2057 C C . ILE A 1 265 ? -8.695 -0.542 -6.258 1 92.38 265 ILE A C 1
ATOM 2059 O O . ILE A 1 265 ? -9.641 0.134 -6.672 1 92.38 265 ILE A O 1
ATOM 2063 N N . ILE A 1 266 ? -7.723 -0.081 -5.559 1 89.31 266 ILE A N 1
ATOM 2064 C CA . ILE A 1 266 ? -7.676 1.335 -5.211 1 89.31 266 ILE A CA 1
ATOM 2065 C C . ILE A 1 266 ? -7.527 2.172 -6.48 1 89.31 266 ILE A C 1
ATOM 2067 O O . ILE A 1 266 ? -8.18 3.205 -6.633 1 89.31 266 ILE A O 1
ATOM 2071 N N . ALA A 1 267 ? -6.715 1.667 -7.391 1 85.5 267 ALA A N 1
ATOM 2072 C CA . ALA A 1 267 ? -6.504 2.371 -8.656 1 85.5 267 ALA A CA 1
ATOM 2073 C C . ALA A 1 267 ? -7.805 2.465 -9.453 1 85.5 267 ALA A C 1
ATOM 2075 O O . ALA A 1 267 ? -8.109 3.51 -10.031 1 85.5 267 ALA A O 1
ATOM 2076 N N . MET A 1 268 ? -8.547 1.41 -9.477 1 89.81 268 MET A N 1
ATOM 2077 C CA . MET A 1 268 ? -9.812 1.389 -10.195 1 89.81 268 MET A CA 1
ATOM 2078 C C . MET A 1 268 ? -10.805 2.385 -9.594 1 89.81 268 MET A C 1
ATOM 2080 O O . MET A 1 268 ? -11.453 3.133 -10.32 1 89.81 268 MET A O 1
ATOM 2084 N N . ALA A 1 269 ? -10.867 2.369 -8.281 1 91.44 269 ALA A N 1
ATOM 2085 C CA . ALA A 1 269 ? -11.781 3.291 -7.605 1 91.44 269 ALA A CA 1
ATOM 2086 C C . ALA A 1 269 ? -11.367 4.742 -7.844 1 91.44 269 ALA A C 1
ATOM 2088 O O . ALA A 1 269 ? -12.211 5.598 -8.117 1 91.44 269 ALA A O 1
ATOM 2089 N N . ALA A 1 270 ? -10.094 4.969 -7.746 1 86.88 270 ALA A N 1
ATOM 2090 C CA . ALA A 1 270 ? -9.578 6.324 -7.926 1 86.88 270 ALA A CA 1
ATOM 2091 C C . ALA A 1 270 ? -9.797 6.809 -9.359 1 86.88 270 ALA A C 1
ATOM 2093 O O . ALA A 1 270 ? -10.211 7.949 -9.578 1 86.88 270 ALA A O 1
ATOM 2094 N N . LEU A 1 271 ? -9.492 5.941 -10.273 1 85.75 271 LEU A N 1
ATOM 2095 C CA . LEU A 1 271 ? -9.703 6.277 -11.68 1 85.75 271 LEU A CA 1
ATOM 2096 C C . LEU A 1 271 ? -11.18 6.547 -11.953 1 85.75 271 LEU A C 1
ATOM 2098 O O . LEU A 1 271 ? -11.516 7.387 -12.797 1 85.75 271 LEU A O 1
ATOM 2102 N N . GLY A 1 272 ? -12.016 5.852 -11.266 1 89.06 272 GLY A N 1
ATOM 2103 C CA . GLY A 1 272 ? -13.445 6.004 -11.438 1 89.06 272 GLY A CA 1
ATOM 2104 C C . GLY A 1 272 ? -13.977 7.32 -10.898 1 89.06 272 GLY A C 1
ATOM 2105 O O . GLY A 1 272 ? -15.156 7.633 -11.07 1 89.06 272 GLY A O 1
ATOM 2106 N N . GLY A 1 273 ? -13.164 8.086 -10.211 1 85.69 273 GLY A N 1
ATOM 2107 C CA . GLY A 1 273 ? -13.57 9.406 -9.766 1 85.69 273 GLY A CA 1
ATOM 2108 C C . GLY A 1 273 ? -13.875 9.469 -8.273 1 85.69 273 GLY A C 1
ATOM 2109 O O . GLY A 1 273 ? -14.414 10.461 -7.789 1 85.69 273 GLY A O 1
ATOM 2110 N N . VAL A 1 274 ? -13.57 8.414 -7.551 1 88.81 274 VAL A N 1
ATOM 2111 C CA . VAL A 1 274 ? -13.789 8.414 -6.109 1 88.81 274 VAL A CA 1
ATOM 2112 C C . VAL A 1 274 ? -12.68 9.211 -5.422 1 88.81 274 VAL A C 1
ATOM 2114 O O . VAL A 1 274 ? -11.5 9 -5.691 1 88.81 274 VAL A O 1
ATOM 2117 N N . SER A 1 275 ? -13.094 10.18 -4.594 1 82.31 275 SER A N 1
ATOM 2118 C CA . SER A 1 275 ? -12.125 11.039 -3.918 1 82.31 275 SER A CA 1
ATOM 2119 C C . SER A 1 275 ? -11.711 10.453 -2.572 1 82.31 275 SER A C 1
ATOM 2121 O O . SER A 1 275 ? -12.562 10.031 -1.783 1 82.31 275 SER A O 1
ATOM 2123 N N . THR A 1 276 ? -10.477 10.508 -2.328 1 77.12 276 THR A N 1
ATOM 2124 C CA . THR A 1 276 ? -10.008 10.047 -1.025 1 77.12 276 THR A CA 1
ATOM 2125 C C . THR A 1 276 ? -10.062 11.172 -0 1 77.12 276 THR A C 1
ATOM 2127 O O . THR A 1 276 ? -9.906 10.938 1.2 1 77.12 276 THR A O 1
ATOM 2130 N N . ALA A 1 277 ? -10.195 12.383 -0.523 1 77 277 ALA A N 1
ATOM 2131 C CA . ALA A 1 277 ? -10.438 13.484 0.398 1 77 277 ALA A CA 1
ATOM 2132 C C . ALA A 1 277 ? -11.844 13.422 0.976 1 77 277 ALA A C 1
ATOM 2134 O O . ALA A 1 277 ? -12.172 14.148 1.923 1 77 277 ALA A O 1
ATOM 2135 N N . GLY A 1 278 ? -12.609 12.609 0.338 1 83.38 278 GLY A N 1
ATOM 2136 C CA . GLY A 1 278 ? -13.898 12.266 0.918 1 83.38 278 GLY A CA 1
ATOM 2137 C C . GLY A 1 278 ? -15.062 12.945 0.234 1 83.38 278 GLY A C 1
ATOM 2138 O O . GLY A 1 278 ? -14.883 13.961 -0.441 1 83.38 278 GLY A O 1
ATOM 2139 N N . GLY A 1 279 ? -16.203 12.312 0.268 1 88.75 279 GLY A N 1
ATOM 2140 C CA . GLY A 1 279 ? -17.5 12.922 -0.026 1 88.75 279 GLY A CA 1
ATOM 2141 C C . GLY A 1 279 ? -17.844 12.922 -1.505 1 88.75 279 GLY A C 1
ATOM 2142 O O . GLY A 1 279 ? -18.828 13.516 -1.92 1 88.75 279 GLY A O 1
ATOM 2143 N N . LYS A 1 280 ? -17.031 12.336 -2.299 1 89.25 280 LYS A N 1
ATOM 2144 C CA . LYS A 1 280 ? -17.328 12.32 -3.73 1 89.25 280 LYS A CA 1
ATOM 2145 C C . LYS A 1 280 ? -17.078 10.938 -4.328 1 89.25 280 LYS A C 1
ATOM 2147 O O . LYS A 1 280 ? -16.094 10.273 -3.982 1 89.25 280 LYS A O 1
ATOM 2152 N N . GLY A 1 281 ? -17.984 10.5 -5.188 1 90.25 281 GLY A N 1
ATOM 2153 C CA . GLY A 1 281 ? -17.828 9.234 -5.898 1 90.25 281 GLY A CA 1
ATOM 2154 C C . GLY A 1 281 ? -19.125 8.734 -6.516 1 90.25 281 GLY A C 1
ATOM 2155 O O . GLY A 1 281 ? -20.203 8.977 -5.98 1 90.25 281 GLY A O 1
ATOM 2156 N N . ARG A 1 282 ? -19 8.125 -7.652 1 91.81 282 ARG A N 1
ATOM 2157 C CA . ARG A 1 282 ? -20.141 7.523 -8.336 1 91.81 282 ARG A CA 1
ATOM 2158 C C . ARG A 1 282 ? -19.844 6.09 -8.758 1 91.81 282 ARG A C 1
ATOM 2160 O O . ARG A 1 282 ? -18.734 5.797 -9.234 1 91.81 282 ARG A O 1
ATOM 2167 N N . VAL A 1 283 ? -20.875 5.281 -8.586 1 94.19 283 VAL A N 1
ATOM 2168 C CA . VAL A 1 283 ? -20.703 3.867 -8.906 1 94.19 283 VAL A CA 1
ATOM 2169 C C . VAL A 1 283 ? -20.484 3.703 -10.414 1 94.19 283 VAL A C 1
ATOM 2171 O O . VAL A 1 283 ? -19.703 2.844 -10.844 1 94.19 283 VAL A O 1
ATOM 2174 N N . LEU A 1 284 ? -21.094 4.484 -11.211 1 92.62 284 LEU A N 1
ATOM 2175 C CA . LEU A 1 284 ? -20.969 4.391 -12.656 1 92.62 284 LEU A CA 1
ATOM 2176 C C . LEU A 1 284 ? -19.531 4.633 -13.094 1 92.62 284 LEU A C 1
ATOM 2178 O O . LEU A 1 284 ? -19.016 3.945 -13.984 1 92.62 284 LEU A O 1
ATOM 2182 N N . GLY A 1 285 ? -18.922 5.645 -12.539 1 91.19 285 GLY A N 1
ATOM 2183 C CA . GLY A 1 285 ? -17.516 5.883 -12.836 1 91.19 285 GLY A CA 1
ATOM 2184 C C . GLY A 1 285 ? -16.625 4.711 -12.484 1 91.19 285 GLY A C 1
ATOM 2185 O O . GLY A 1 285 ? -15.703 4.375 -13.234 1 91.19 285 GLY A O 1
ATOM 2186 N N . VAL A 1 286 ? -16.922 4.129 -11.383 1 93.19 286 VAL A N 1
ATOM 2187 C CA . VAL A 1 286 ? -16.156 2.986 -10.898 1 93.19 286 VAL A CA 1
ATOM 2188 C C . VAL A 1 286 ? -16.312 1.812 -11.867 1 93.19 286 VAL A C 1
ATOM 2190 O O . VAL A 1 286 ? -15.336 1.138 -12.195 1 93.19 286 VAL A O 1
ATOM 2193 N N . VAL A 1 287 ? -17.5 1.591 -12.312 1 94.44 287 VAL A N 1
ATOM 2194 C CA . VAL A 1 287 ? -17.781 0.488 -13.227 1 94.44 287 VAL A CA 1
ATOM 2195 C C . VAL A 1 287 ? -17.016 0.698 -14.531 1 94.44 287 VAL A C 1
ATOM 2197 O O . VAL A 1 287 ? -16.375 -0.228 -15.039 1 94.44 287 VAL A O 1
ATOM 2200 N N . ILE A 1 288 ? -17 1.862 -15.055 1 92.12 288 ILE A N 1
ATOM 2201 C CA . ILE A 1 288 ? -16.297 2.166 -16.297 1 92.12 288 ILE A CA 1
ATOM 2202 C C . ILE A 1 288 ? -14.797 1.977 -16.094 1 92.12 288 ILE A C 1
ATOM 2204 O O . ILE A 1 288 ? -14.125 1.406 -16.953 1 92.12 288 ILE A O 1
ATOM 2208 N N . ALA A 1 289 ? -14.336 2.447 -14.961 1 90.62 289 ALA A N 1
ATOM 2209 C CA . ALA A 1 289 ? -12.914 2.328 -14.648 1 90.62 289 ALA A CA 1
ATOM 2210 C C . ALA A 1 289 ? -12.484 0.865 -14.586 1 90.62 289 ALA A C 1
ATOM 2212 O O . ALA A 1 289 ? -11.391 0.513 -15.031 1 90.62 289 ALA A O 1
ATOM 2213 N N . VAL A 1 290 ? -13.297 0.041 -14.031 1 92.06 290 VAL A N 1
ATOM 2214 C CA . VAL A 1 290 ? -13.016 -1.387 -13.93 1 92.06 290 VAL A CA 1
ATOM 2215 C C . VAL A 1 290 ? -12.812 -1.974 -15.328 1 92.06 290 VAL A C 1
ATOM 2217 O O . VAL A 1 290 ? -11.867 -2.725 -15.562 1 92.06 290 VAL A O 1
ATOM 2220 N N . PHE A 1 291 ? -13.609 -1.594 -16.203 1 89.56 291 PHE A N 1
ATOM 2221 C CA . PHE A 1 291 ? -13.531 -2.139 -17.562 1 89.56 291 PHE A CA 1
ATOM 2222 C C . PHE A 1 291 ? -12.352 -1.532 -18.312 1 89.56 291 PHE A C 1
ATOM 2224 O O . PHE A 1 291 ? -11.727 -2.199 -19.141 1 89.56 291 PHE A O 1
ATOM 2231 N N . ILE A 1 292 ? -12.055 -0.295 -18.031 1 86.62 292 ILE A N 1
ATOM 2232 C CA . ILE A 1 292 ? -10.891 0.331 -18.641 1 86.62 292 ILE A CA 1
ATOM 2233 C C . ILE A 1 292 ? -9.625 -0.43 -18.234 1 86.62 292 ILE A C 1
ATOM 2235 O O . ILE A 1 292 ? -8.859 -0.871 -19.109 1 86.62 292 ILE A O 1
ATOM 2239 N N . ILE A 1 293 ? -9.492 -0.597 -16.969 1 81.94 293 ILE A N 1
ATOM 2240 C CA . ILE A 1 293 ? -8.289 -1.254 -16.453 1 81.94 293 ILE A CA 1
ATOM 2241 C C . ILE A 1 293 ? -8.289 -2.723 -16.875 1 81.94 293 ILE A C 1
ATOM 2243 O O . ILE A 1 293 ? -7.254 -3.258 -17.281 1 81.94 293 ILE A O 1
ATOM 2247 N N . GLY A 1 294 ? -9.414 -3.342 -16.844 1 82.56 294 GLY A N 1
ATOM 2248 C CA . GLY A 1 294 ? -9.523 -4.746 -17.203 1 82.56 294 GLY A CA 1
ATOM 2249 C C . GLY A 1 294 ? -9.188 -5.008 -18.656 1 82.56 294 GLY A C 1
ATOM 2250 O O . GLY A 1 294 ? -8.406 -5.914 -18.969 1 82.56 294 GLY A O 1
ATOM 2251 N N . TYR A 1 295 ? -9.734 -4.227 -19.516 1 81.38 295 TYR A N 1
ATOM 2252 C CA . TYR A 1 295 ? -9.508 -4.438 -20.938 1 81.38 295 TYR A CA 1
ATOM 2253 C C . TYR A 1 295 ? -8.102 -4.008 -21.344 1 81.38 295 TYR A C 1
ATOM 2255 O O . TYR A 1 295 ? -7.52 -4.566 -22.266 1 81.38 295 TYR A O 1
ATOM 2263 N N . LEU A 1 296 ? -7.629 -3.076 -20.625 1 77.94 296 LEU A N 1
ATOM 2264 C CA . LEU A 1 296 ? -6.23 -2.719 -20.844 1 77.94 296 LEU A CA 1
ATOM 2265 C C . LEU A 1 296 ? -5.312 -3.887 -20.5 1 77.94 296 LEU A C 1
ATOM 2267 O O . LEU A 1 296 ? -4.375 -4.184 -21.25 1 77.94 296 LEU A O 1
ATOM 2271 N N . GLN A 1 297 ? -5.609 -4.496 -19.375 1 76.25 297 GLN A N 1
ATOM 2272 C CA . GLN A 1 297 ? -4.816 -5.648 -18.969 1 76.25 297 GLN A CA 1
ATOM 2273 C C . GLN A 1 297 ? -4.949 -6.797 -19.953 1 76.25 297 GLN A C 1
ATOM 2275 O O . GLN A 1 297 ? -3.955 -7.43 -20.328 1 76.25 297 GLN A O 1
ATOM 2280 N N . TYR A 1 298 ? -6.137 -7.012 -20.406 1 73.88 298 TYR A N 1
ATOM 2281 C CA . TYR A 1 298 ? -6.398 -8.094 -21.344 1 73.88 298 TYR A CA 1
ATOM 2282 C C . TYR A 1 298 ? -5.746 -7.82 -22.688 1 73.88 298 TYR A C 1
ATOM 2284 O O . TYR A 1 298 ? -5.129 -8.711 -23.281 1 73.88 298 TYR A O 1
ATOM 2292 N N . GLY A 1 299 ? -5.953 -6.656 -23.219 1 71.5 299 GLY A N 1
ATOM 2293 C CA . GLY A 1 299 ? -5.391 -6.289 -24.516 1 71.5 299 GLY A CA 1
ATOM 2294 C C . GLY A 1 299 ? -3.877 -6.398 -24.547 1 71.5 299 GLY A C 1
ATOM 2295 O O . GLY A 1 299 ? -3.311 -6.883 -25.531 1 71.5 299 GLY A O 1
ATOM 2296 N N . LEU A 1 300 ? -3.25 -5.949 -23.484 1 70.62 300 LEU A N 1
ATOM 2297 C CA . LEU A 1 300 ? -1.794 -6.023 -23.438 1 70.62 300 LEU A CA 1
ATOM 2298 C C . LEU A 1 300 ? -1.324 -7.469 -23.312 1 70.62 300 LEU A C 1
ATOM 2300 O O . LEU A 1 300 ? -0.254 -7.82 -23.812 1 70.62 300 LEU A O 1
ATOM 2304 N N . GLY A 1 301 ? -2.133 -8.25 -22.625 1 67.75 301 GLY A N 1
ATOM 2305 C CA . GLY A 1 301 ? -1.834 -9.664 -22.547 1 67.75 301 GLY A CA 1
ATOM 2306 C C . GLY A 1 301 ? -1.888 -10.367 -23.891 1 67.75 301 GLY A C 1
ATOM 2307 O O . GLY A 1 301 ? -1.084 -11.266 -24.156 1 67.75 301 GLY A O 1
ATOM 2308 N N . LEU A 1 302 ? -2.711 -9.945 -24.75 1 65.75 302 LEU A N 1
ATOM 2309 C CA . LEU A 1 302 ? -2.881 -10.562 -26.062 1 65.75 302 LEU A CA 1
ATOM 2310 C C . LEU A 1 302 ? -1.663 -10.305 -26.938 1 65.75 302 LEU A C 1
ATOM 2312 O O . LEU A 1 302 ? -1.341 -11.109 -27.812 1 65.75 302 LEU A O 1
ATOM 2316 N N . ILE A 1 303 ? -1.066 -9.156 -26.688 1 64.25 303 ILE A N 1
ATOM 2317 C CA . ILE A 1 303 ? 0.08 -8.852 -27.547 1 64.25 303 ILE A CA 1
ATOM 2318 C C . ILE A 1 303 ? 1.374 -9.188 -26.812 1 64.25 303 ILE A C 1
ATOM 2320 O O . ILE A 1 303 ? 2.443 -8.68 -27.156 1 64.25 303 ILE A O 1
ATOM 2324 N N . ASN A 1 304 ? 1.214 -9.906 -25.781 1 61.09 304 ASN A N 1
ATOM 2325 C CA . ASN A 1 304 ? 2.336 -10.414 -25 1 61.09 304 ASN A CA 1
ATOM 2326 C C . ASN A 1 304 ? 3.197 -9.281 -24.438 1 61.09 304 ASN A C 1
ATOM 2328 O O . ASN A 1 304 ? 4.426 -9.367 -24.453 1 61.09 304 ASN A O 1
ATOM 2332 N N . LEU A 1 305 ? 2.51 -8.188 -24.438 1 59.31 305 LEU A N 1
ATOM 233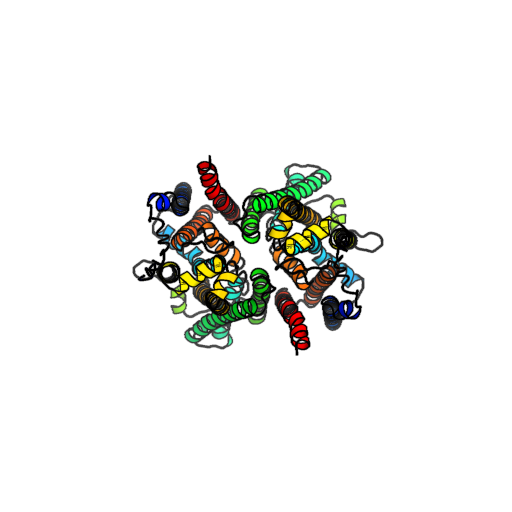3 C CA . LEU A 1 305 ? 3.271 -7.16 -23.734 1 59.31 305 LEU A CA 1
ATOM 2334 C C . LEU A 1 305 ? 3.396 -7.496 -22.266 1 59.31 305 LEU A C 1
ATOM 2336 O O . LEU A 1 305 ? 2.438 -7.961 -21.641 1 59.31 305 LEU A O 1
ATOM 2340 N N . PRO A 1 306 ? 4.605 -7.441 -21.922 1 56.41 306 PRO A N 1
ATOM 2341 C CA . PRO A 1 306 ? 4.832 -7.762 -20.5 1 56.41 306 PRO A CA 1
ATOM 2342 C C . PRO A 1 306 ? 3.932 -6.961 -19.562 1 56.41 306 PRO A C 1
ATOM 2344 O O . PRO A 1 306 ? 3.514 -5.852 -19.906 1 56.41 306 PRO A O 1
ATOM 2347 N N . SER A 1 307 ? 3.312 -7.621 -18.609 1 58.12 307 SER A N 1
ATOM 2348 C CA . SER A 1 307 ? 2.479 -7.062 -17.547 1 58.12 307 SER A CA 1
ATOM 2349 C C . SER A 1 307 ? 3.027 -5.727 -17.062 1 58.12 307 SER A C 1
ATOM 2351 O O . SER A 1 307 ? 2.281 -4.898 -16.531 1 58.12 307 SER A O 1
ATOM 2353 N N . GLN A 1 308 ? 4.172 -5.391 -17.531 1 61.25 308 GLN A N 1
ATOM 2354 C CA . GLN A 1 308 ? 4.867 -4.211 -17.031 1 61.25 308 GLN A CA 1
ATOM 2355 C C . GLN A 1 308 ? 4.359 -2.943 -17.703 1 61.25 308 GLN A C 1
ATOM 2357 O O . GLN A 1 308 ? 4.246 -1.895 -17.062 1 61.25 308 GLN A O 1
ATOM 2362 N N . MET A 1 309 ? 4.07 -3.078 -19 1 62.41 309 MET A N 1
ATOM 2363 C CA . MET A 1 309 ? 3.504 -1.928 -19.688 1 62.41 309 MET A CA 1
ATOM 2364 C C . MET A 1 309 ? 2.145 -1.555 -19.109 1 62.41 309 MET A C 1
ATOM 2366 O O . MET A 1 309 ? 1.771 -0.38 -19.094 1 62.41 309 MET A O 1
ATOM 2370 N N . PHE A 1 310 ? 1.566 -2.549 -18.625 1 69.75 310 PHE A N 1
ATOM 2371 C CA . PHE A 1 310 ? 0.284 -2.354 -17.953 1 69.75 310 PHE A CA 1
ATOM 2372 C C . PHE A 1 310 ? 0.421 -1.376 -16.797 1 69.75 310 PHE A C 1
ATOM 2374 O O . PHE A 1 310 ? -0.405 -0.475 -16.625 1 69.75 310 PHE A O 1
ATOM 2381 N N . LEU A 1 311 ? 1.495 -1.425 -16.156 1 67.12 311 LEU A N 1
ATOM 2382 C CA . LEU A 1 311 ? 1.706 -0.591 -14.984 1 67.12 311 LEU A CA 1
ATOM 2383 C C . LEU A 1 311 ? 1.903 0.868 -15.375 1 67.12 311 LEU A C 1
ATOM 2385 O O . LEU A 1 311 ? 1.377 1.77 -14.727 1 67.12 311 LEU A O 1
ATOM 2389 N N . ILE A 1 312 ? 2.52 1.039 -16.453 1 72.25 312 ILE A N 1
ATOM 2390 C CA . ILE A 1 312 ? 2.805 2.395 -16.906 1 72.25 312 ILE A CA 1
ATOM 2391 C C . ILE A 1 312 ? 1.508 3.086 -17.312 1 72.25 312 ILE A C 1
ATOM 2393 O O . ILE A 1 312 ? 1.258 4.23 -16.922 1 72.25 312 ILE A O 1
ATOM 2397 N N . ILE A 1 313 ? 0.762 2.338 -18.031 1 74.88 313 ILE A N 1
ATOM 2398 C CA . ILE A 1 313 ? -0.467 2.928 -18.547 1 74.88 313 ILE A CA 1
ATOM 2399 C C . ILE A 1 313 ? -1.423 3.229 -17.406 1 74.88 313 ILE A C 1
ATOM 2401 O O . ILE A 1 313 ? -1.994 4.32 -17.328 1 74.88 313 ILE A O 1
ATOM 2405 N N . VAL A 1 314 ? -1.503 2.348 -16.516 1 74.38 314 VAL A N 1
ATOM 2406 C CA . VAL A 1 314 ? -2.396 2.535 -15.375 1 74.38 314 VAL A CA 1
ATOM 2407 C C . VAL A 1 314 ? -1.906 3.701 -14.516 1 74.38 314 VAL A C 1
ATOM 2409 O O . VAL A 1 314 ? -2.699 4.551 -14.102 1 74.38 314 VAL A O 1
ATOM 2412 N N . GLY A 1 315 ? -0.602 3.688 -14.281 1 75.75 315 GLY A N 1
ATOM 2413 C CA . GLY A 1 315 ? -0.037 4.801 -13.531 1 75.75 315 GLY A CA 1
ATOM 2414 C C . GLY A 1 315 ? -0.26 6.145 -14.203 1 75.75 315 GLY A C 1
ATOM 2415 O O . GLY A 1 315 ? -0.656 7.109 -13.547 1 75.75 315 GLY A O 1
ATOM 2416 N N . ALA A 1 316 ? -0.054 6.137 -15.461 1 78.25 316 ALA A N 1
ATOM 2417 C CA . ALA A 1 316 ? -0.265 7.359 -16.234 1 78.25 316 ALA A CA 1
ATOM 2418 C C . ALA A 1 316 ? -1.732 7.777 -16.203 1 78.25 316 ALA A C 1
ATOM 2420 O O . ALA A 1 316 ? -2.043 8.961 -16.062 1 78.25 316 ALA A O 1
ATOM 2421 N N . LEU A 1 317 ? -2.586 6.805 -16.359 1 77.5 317 LEU A N 1
ATOM 2422 C CA . LEU A 1 317 ? -4.02 7.078 -16.344 1 77.5 317 LEU A CA 1
ATOM 2423 C C . LEU A 1 317 ? -4.445 7.652 -14.992 1 77.5 317 LEU A C 1
ATOM 2425 O O . LEU A 1 317 ? -5.277 8.562 -14.938 1 77.5 317 LEU A O 1
ATOM 2429 N N . LEU A 1 318 ? -3.861 7.164 -13.984 1 76.69 318 LEU A N 1
ATOM 2430 C CA . LEU A 1 318 ? -4.207 7.629 -12.648 1 76.69 318 LEU A CA 1
ATOM 2431 C C . LEU A 1 318 ? -3.744 9.07 -12.438 1 76.69 318 LEU A C 1
ATOM 2433 O O . LEU A 1 318 ? -4.496 9.898 -11.914 1 76.69 318 LEU A O 1
ATOM 2437 N N . ILE A 1 319 ? -2.562 9.289 -12.844 1 74.75 319 ILE A N 1
ATOM 2438 C CA . ILE A 1 319 ? -2.025 10.641 -12.703 1 74.75 319 ILE A CA 1
ATOM 2439 C C . ILE A 1 319 ? -2.834 11.609 -13.562 1 74.75 319 ILE A C 1
ATOM 2441 O O . ILE A 1 319 ? -3.174 12.703 -13.117 1 74.75 319 ILE A O 1
ATOM 2445 N N . LEU A 1 320 ? -3.146 11.18 -14.766 1 72.88 320 LEU A N 1
ATOM 2446 C CA . LEU A 1 320 ? -3.916 12.016 -15.68 1 72.88 320 LEU A CA 1
ATOM 2447 C C . LEU A 1 320 ? -5.32 12.258 -15.141 1 72.88 320 LEU A C 1
ATOM 2449 O O . LEU A 1 320 ? -5.863 13.359 -15.281 1 72.88 320 LEU A O 1
ATOM 2453 N N . SER A 1 321 ? -5.945 11.242 -14.633 1 68.88 321 SER A N 1
ATOM 2454 C CA . SER A 1 321 ? -7.305 11.336 -14.117 1 68.88 321 SER A CA 1
ATOM 2455 C C . SER A 1 321 ? -7.395 12.344 -12.977 1 68.88 321 SER A C 1
ATOM 2457 O O . SER A 1 321 ? -8.445 12.961 -12.766 1 68.88 321 SER A O 1
ATOM 2459 N N . VAL A 1 322 ? -6.324 12.477 -12.344 1 64.38 322 VAL A N 1
ATOM 2460 C CA . VAL A 1 322 ? -6.289 13.422 -11.234 1 64.38 322 VAL A CA 1
ATOM 2461 C C . VAL A 1 322 ? -5.984 14.828 -11.75 1 64.38 322 VAL A C 1
ATOM 2463 O O . VAL A 1 322 ? -6.465 15.82 -11.203 1 64.38 322 VAL A O 1
ATOM 2466 N N . ALA A 1 323 ? -5.188 14.844 -12.734 1 63.5 323 ALA A N 1
ATOM 2467 C CA . ALA A 1 323 ? -4.711 16.125 -13.258 1 63.5 323 ALA A CA 1
ATOM 2468 C C . ALA A 1 323 ? -5.777 16.781 -14.133 1 63.5 323 ALA A C 1
ATOM 2470 O O . ALA A 1 323 ? -5.891 18.016 -14.156 1 63.5 323 ALA A O 1
ATOM 2471 N N . ILE A 1 324 ? -6.574 16.047 -14.852 1 59.78 324 ILE A N 1
ATOM 2472 C CA . ILE A 1 324 ? -7.414 16.562 -15.93 1 59.78 324 ILE A CA 1
ATOM 2473 C C . ILE A 1 324 ? -8.602 17.312 -15.344 1 59.78 324 ILE A C 1
ATOM 2475 O O . ILE A 1 324 ? -8.938 18.422 -15.797 1 59.78 324 ILE A O 1
ATOM 2479 N N . PRO A 1 325 ? -9.344 16.672 -14.422 1 54.94 325 PRO A N 1
ATOM 2480 C CA . PRO A 1 325 ? -10.508 17.469 -14.023 1 54.94 325 PRO A CA 1
ATOM 2481 C C . PRO A 1 325 ? -10.148 18.906 -13.656 1 54.94 325 PRO A C 1
ATOM 2483 O O . PRO A 1 325 ? -10.969 19.812 -13.82 1 54.94 325 PRO A O 1
ATOM 2486 N N . LYS A 1 326 ? -9.039 19.203 -13.188 1 53.28 326 LYS A N 1
ATOM 2487 C CA . LYS A 1 326 ? -8.672 20.547 -12.766 1 53.28 326 LYS A CA 1
ATOM 2488 C C . LYS A 1 326 ? -8.273 21.406 -13.961 1 53.28 326 LYS A C 1
ATOM 2490 O O . LYS A 1 326 ? -8.391 22.625 -13.914 1 53.28 326 LYS A O 1
ATOM 2495 N N . LEU A 1 327 ? -7.828 20.672 -14.93 1 49.41 327 LEU A N 1
ATOM 2496 C CA . LEU A 1 327 ? -7.516 21.5 -16.094 1 49.41 327 LEU A CA 1
ATOM 2497 C C . LEU A 1 327 ? -8.773 22.172 -16.625 1 49.41 327 LEU A C 1
ATOM 2499 O O . LEU A 1 327 ? -8.719 23.297 -17.125 1 49.41 327 LEU A O 1
ATOM 2503 N N . GLY A 1 328 ? -9.797 21.391 -16.578 1 47.19 328 GLY A N 1
ATOM 2504 C CA . GLY A 1 328 ? -11.023 22.047 -17 1 47.19 328 GLY A CA 1
ATOM 2505 C C . GLY A 1 328 ? -11.453 23.172 -16.094 1 47.19 328 GLY A C 1
ATOM 2506 O O . GLY A 1 328 ? -11.984 24.188 -16.547 1 47.19 328 GLY A O 1
ATOM 2507 N N . GLY A 1 329 ? -11.328 22.906 -14.805 1 45.97 329 GLY A N 1
ATOM 2508 C CA . GLY A 1 329 ? -11.688 24 -13.922 1 45.97 329 GLY A CA 1
ATOM 2509 C C . GLY A 1 329 ? -10.781 25.203 -14.062 1 45.97 329 GLY A C 1
ATOM 2510 O O . GLY A 1 329 ? -11.211 26.344 -13.844 1 45.97 329 GLY A O 1
ATOM 2511 N N . MET A 1 330 ? -9.594 24.875 -14.305 1 45.56 330 MET A N 1
ATOM 2512 C CA . MET A 1 330 ? -8.68 26 -14.539 1 45.56 330 MET A CA 1
ATOM 2513 C C . MET A 1 330 ? -9.078 26.781 -15.789 1 45.56 330 MET A C 1
ATOM 2515 O O . MET A 1 330 ? -8.883 27.984 -15.859 1 45.56 330 MET A O 1
ATOM 2519 N N . ILE A 1 331 ? -9.602 26 -16.641 1 42.81 331 ILE A N 1
ATOM 2520 C CA . ILE A 1 331 ? -10.008 26.703 -17.859 1 42.81 331 ILE A CA 1
ATOM 2521 C C . ILE A 1 331 ? -11.273 27.516 -17.594 1 42.81 331 ILE A C 1
ATOM 2523 O O . ILE A 1 331 ? -11.492 28.562 -18.203 1 42.81 331 ILE A O 1
ATOM 2527 N N . LYS A 1 332 ? -12.07 27.062 -16.75 1 40.09 332 LYS A N 1
ATOM 2528 C CA . LYS A 1 332 ? -13.289 27.828 -16.531 1 40.09 332 LYS A CA 1
ATOM 2529 C C . LYS A 1 332 ? -13.016 29.062 -15.672 1 40.09 332 LYS A C 1
ATOM 2531 O O . LYS A 1 332 ? -13.773 30.031 -15.719 1 40.09 332 LYS A O 1
ATOM 2536 N N . ARG A 1 333 ? -12.195 29.094 -14.781 1 40.97 333 ARG A N 1
ATOM 2537 C CA . ARG A 1 333 ? -11.984 30.312 -13.984 1 40.97 333 ARG A CA 1
ATOM 2538 C C . ARG A 1 333 ? -11.234 31.359 -14.789 1 40.97 333 ARG A C 1
ATOM 2540 O O . ARG A 1 333 ? -11.047 32.5 -14.32 1 40.97 333 ARG A O 1
ATOM 2547 N N . LYS A 1 334 ? -10.867 31.016 -15.961 1 34.78 334 LYS A N 1
ATOM 2548 C CA . LYS A 1 334 ? -10.43 32.156 -16.75 1 34.78 334 LYS A CA 1
ATOM 2549 C C . LYS A 1 334 ? -11.57 32.719 -17.609 1 34.78 334 LYS A C 1
ATOM 2551 O O . LYS A 1 334 ? -12.273 31.938 -18.281 1 34.78 334 LYS A O 1
ATOM 2556 N N . MET B 1 1 ? -7.777 61.875 37.719 1 30.94 1 MET B N 1
ATOM 2557 C CA . MET B 1 1 ? -8.234 60.5 37.531 1 30.94 1 MET B CA 1
ATOM 2558 C C . MET B 1 1 ? -7.309 59.75 36.594 1 30.94 1 MET B C 1
ATOM 2560 O O . MET B 1 1 ? -7.355 59.938 35.375 1 30.94 1 MET B O 1
ATOM 2564 N N . GLU B 1 2 ? -6.074 59.344 36.938 1 36.88 2 GLU B N 1
ATOM 2565 C CA . GLU B 1 2 ? -4.949 58.656 36.312 1 36.88 2 GLU B CA 1
ATOM 2566 C C . GLU B 1 2 ? -5.324 57.219 35.906 1 36.88 2 GLU B C 1
ATOM 2568 O O . GLU B 1 2 ? -5.711 56.438 36.75 1 36.88 2 GLU B O 1
ATOM 2573 N N . GLN B 1 3 ? -5.824 57 34.688 1 41.28 3 GLN B N 1
ATOM 2574 C CA . GLN B 1 3 ? -6.145 55.719 34.094 1 41.28 3 GLN B CA 1
ATOM 2575 C C . GLN B 1 3 ? -4.961 54.75 34.156 1 41.28 3 GLN B C 1
ATOM 2577 O O . GLN B 1 3 ? -3.891 55.031 33.625 1 41.28 3 GLN B O 1
ATOM 2582 N N . LYS B 1 4 ? -4.93 53.906 35.219 1 46.41 4 LYS B N 1
ATOM 2583 C CA . LYS B 1 4 ? -3.969 52.844 35.406 1 46.41 4 LYS B CA 1
ATOM 2584 C C . LYS B 1 4 ? -3.848 51.969 34.156 1 46.41 4 LYS B C 1
ATOM 2586 O O . LYS B 1 4 ? -4.828 51.375 33.719 1 46.41 4 LYS B O 1
ATOM 2591 N N . LYS B 1 5 ? -2.887 52.25 33.312 1 46.31 5 LYS B N 1
ATOM 2592 C CA . LYS B 1 5 ? -2.438 51.438 32.188 1 46.31 5 LYS B CA 1
ATOM 2593 C C . LYS B 1 5 ? -2.189 50 32.625 1 46.31 5 LYS B C 1
ATOM 2595 O O . LYS B 1 5 ? -1.274 49.719 33.406 1 46.31 5 LYS B O 1
ATOM 2600 N N . GLN B 1 6 ? -3.244 49.156 32.812 1 40.56 6 GLN B N 1
ATOM 2601 C CA . GLN B 1 6 ? -3.012 47.719 33.094 1 40.56 6 GLN B CA 1
ATOM 2602 C C . GLN B 1 6 ? -2.025 47.125 32.062 1 40.56 6 GLN B C 1
ATOM 2604 O O . GLN B 1 6 ? -2.277 47.156 30.875 1 40.56 6 GLN B O 1
ATOM 2609 N N . THR B 1 7 ? -0.707 47.125 32.312 1 37.31 7 THR B N 1
ATOM 2610 C CA . THR B 1 7 ? 0.359 46.469 31.562 1 37.31 7 THR B CA 1
ATOM 2611 C C . THR B 1 7 ? -0.022 45.031 31.219 1 37.31 7 THR B C 1
ATOM 2613 O O . THR B 1 7 ? -0.345 44.219 32.125 1 37.31 7 THR B O 1
ATOM 2616 N N . TYR B 1 8 ? -0.56 44.75 30.047 1 39.88 8 TYR B N 1
ATOM 2617 C CA . TYR B 1 8 ? -0.785 43.406 29.5 1 39.88 8 TYR B CA 1
ATOM 2618 C C . TYR B 1 8 ? 0.455 42.531 29.656 1 39.88 8 TYR B C 1
ATOM 2620 O O . TYR B 1 8 ? 1.5 42.812 29.062 1 39.88 8 TYR B O 1
ATOM 2628 N N . GLN B 1 9 ? 0.746 41.938 30.812 1 40.34 9 GLN B N 1
ATOM 2629 C CA . GLN B 1 9 ? 1.805 40.938 30.906 1 40.34 9 GLN B CA 1
ATOM 2630 C C . GLN B 1 9 ? 1.566 39.812 29.922 1 40.34 9 GLN B C 1
ATOM 2632 O O . GLN B 1 9 ? 0.511 39.156 29.938 1 40.34 9 GLN B O 1
ATOM 2637 N N . PRO B 1 10 ? 2.262 39.75 28.875 1 37.62 10 PRO B N 1
ATOM 2638 C CA . PRO B 1 10 ? 2.164 38.625 27.922 1 37.62 10 PRO B CA 1
ATOM 2639 C C . PRO B 1 10 ? 2.256 37.281 28.609 1 37.62 10 PRO B C 1
ATOM 2641 O O . PRO B 1 10 ? 3.178 37.031 29.406 1 37.62 10 PRO B O 1
ATOM 2644 N N . ARG B 1 11 ? 1.21 36.594 29.062 1 39.84 11 ARG B N 1
ATOM 2645 C CA . ARG B 1 11 ? 1.256 35.219 29.531 1 39.84 11 ARG B CA 1
ATOM 2646 C C . ARG B 1 11 ? 2.059 34.344 28.578 1 39.84 11 ARG B C 1
ATOM 2648 O O . ARG B 1 11 ? 1.601 34.031 27.469 1 39.84 11 ARG B O 1
ATOM 2655 N N . THR B 1 12 ? 3.375 34.438 28.609 1 34.72 12 THR B N 1
ATOM 2656 C CA . THR B 1 12 ? 4.156 33.375 27.953 1 34.72 12 THR B CA 1
ATOM 2657 C C . THR B 1 12 ? 3.686 32 28.406 1 34.72 12 THR B C 1
ATOM 2659 O O . THR B 1 12 ? 3.727 31.688 29.594 1 34.72 12 THR B O 1
ATOM 2662 N N . LEU B 1 13 ? 2.607 31.5 27.969 1 37.09 13 LEU B N 1
ATOM 2663 C CA . LEU B 1 13 ? 2.293 30.078 28.156 1 37.09 13 LEU B CA 1
ATOM 2664 C C . LEU B 1 13 ? 3.555 29.234 28.094 1 37.09 13 LEU B C 1
ATOM 2666 O O . LEU B 1 13 ? 4.129 29.047 27.016 1 37.09 13 LEU B O 1
ATOM 2670 N N . GLU B 1 14 ? 4.484 29.422 29.047 1 35.12 14 GLU B N 1
ATOM 2671 C CA . GLU B 1 14 ? 5.555 28.438 29.203 1 35.12 14 GLU B CA 1
ATOM 2672 C C . GLU B 1 14 ? 5.004 27.016 29.219 1 35.12 14 GLU B C 1
ATOM 2674 O O . GLU B 1 14 ? 4.355 26.609 30.172 1 35.12 14 GLU B O 1
ATOM 2679 N N . THR B 1 15 ? 4.355 26.547 28.234 1 38.34 15 THR B N 1
ATOM 2680 C CA . THR B 1 15 ? 4.07 25.109 28.109 1 38.34 15 THR B CA 1
ATOM 2681 C C . THR B 1 15 ? 5.316 24.281 28.406 1 38.34 15 THR B C 1
ATOM 2683 O O . THR B 1 15 ? 5.988 23.828 27.484 1 38.34 15 THR B O 1
ATOM 2686 N N . ASN B 1 16 ? 6.25 24.734 29.281 1 36.53 16 ASN B N 1
ATOM 2687 C CA . ASN B 1 16 ? 7.309 23.828 29.703 1 36.53 16 ASN B CA 1
ATOM 2688 C C . ASN B 1 16 ? 6.742 22.547 30.297 1 36.53 16 ASN B C 1
ATOM 2690 O O . ASN B 1 16 ? 6.348 22.516 31.469 1 36.53 16 ASN B O 1
ATOM 2694 N N . LEU B 1 17 ? 5.945 21.828 29.656 1 42.31 17 LEU B N 1
ATOM 2695 C CA . LEU B 1 17 ? 5.734 20.5 30.25 1 42.31 17 LEU B CA 1
ATOM 2696 C C . LEU B 1 17 ? 7.043 19.938 30.797 1 42.31 17 LEU B C 1
ATOM 2698 O O . LEU B 1 17 ? 8.055 19.922 30.094 1 42.31 17 LEU B O 1
ATOM 2702 N N . PRO B 1 18 ? 7.281 19.938 32.094 1 38.53 18 PRO B N 1
ATOM 2703 C CA . PRO B 1 18 ? 8.523 19.406 32.656 1 38.53 18 PRO B CA 1
ATOM 2704 C C . PRO B 1 18 ? 8.969 18.094 32.031 1 38.53 18 PRO B C 1
ATOM 2706 O O . PRO B 1 18 ? 8.133 17.344 31.531 1 38.53 18 PRO B O 1
ATOM 2709 N N . PHE B 1 19 ? 10.18 18.016 31.594 1 40.25 19 PHE B N 1
ATOM 2710 C CA . PHE B 1 19 ? 10.867 16.781 31.219 1 40.25 19 PHE B CA 1
ATOM 2711 C C . PHE B 1 19 ? 10.68 15.711 32.281 1 40.25 19 PHE B C 1
ATOM 2713 O O . PHE B 1 19 ? 11.086 15.898 33.438 1 40.25 19 PHE B O 1
ATOM 2720 N N . SER B 1 20 ? 9.602 15.18 32.625 1 40.5 20 SER B N 1
ATOM 2721 C CA . SER B 1 20 ? 9.516 14.102 33.594 1 40.5 20 SER B CA 1
ATOM 2722 C C . SER B 1 20 ? 10.156 12.82 33.094 1 40.5 20 SER B C 1
ATOM 2724 O O . SER B 1 20 ? 9.859 12.383 31.969 1 40.5 20 SER B O 1
ATOM 2726 N N . TRP B 1 21 ? 11.203 12.422 33.594 1 39.09 21 TRP B N 1
ATOM 2727 C CA . TRP B 1 21 ? 11.875 11.148 33.344 1 39.09 21 TRP B CA 1
ATOM 2728 C C . TRP B 1 21 ? 10.867 10.016 33.219 1 39.09 21 TRP B C 1
ATOM 2730 O O . TRP B 1 21 ? 11.086 9.062 32.469 1 39.09 21 TRP B O 1
ATOM 2740 N N . LYS B 1 22 ? 9.969 9.945 34.156 1 44.22 22 LYS B N 1
ATOM 2741 C CA . LYS B 1 22 ? 8.93 8.93 34.125 1 44.22 22 LYS B CA 1
ATOM 2742 C C . LYS B 1 22 ? 8.164 8.938 32.812 1 44.22 22 LYS B C 1
ATOM 2744 O O . LYS B 1 22 ? 7.801 7.887 32.281 1 44.22 22 LYS B O 1
ATOM 2749 N N . ARG B 1 23 ? 7.867 10.094 32.375 1 46.59 23 ARG B N 1
ATOM 2750 C CA . ARG B 1 23 ? 7.227 10.211 31.047 1 46.59 23 ARG B CA 1
ATOM 2751 C C . ARG B 1 23 ? 8.141 9.695 29.953 1 46.59 23 ARG B C 1
ATOM 2753 O O . ARG B 1 23 ? 7.66 9.211 28.922 1 46.59 23 ARG B O 1
ATOM 2760 N N . LEU B 1 24 ? 9.445 9.891 30.094 1 42.25 24 LEU B N 1
ATOM 2761 C CA . LEU B 1 24 ? 10.461 9.375 29.188 1 42.25 24 LEU B CA 1
ATOM 2762 C C . LEU B 1 24 ? 10.547 7.852 29.281 1 42.25 24 LEU B C 1
ATOM 2764 O O . LEU B 1 24 ? 10.68 7.176 28.25 1 42.25 24 LEU B O 1
ATOM 2768 N N . PHE B 1 25 ? 10.797 7.246 30.5 1 42.56 25 PHE B N 1
ATOM 2769 C CA . PHE B 1 25 ? 11 5.816 30.703 1 42.56 25 PHE B CA 1
ATOM 2770 C C . PHE B 1 25 ? 9.75 5.031 30.344 1 42.56 25 PHE B C 1
ATOM 2772 O O . PHE B 1 25 ? 9.828 3.885 29.906 1 42.56 25 PHE B O 1
ATOM 2779 N N . PHE B 1 26 ? 8.633 5.41 30.797 1 52.47 26 PHE B N 1
ATOM 2780 C CA . PHE B 1 26 ? 7.438 4.605 30.578 1 52.47 26 PHE B CA 1
ATOM 2781 C C . PHE B 1 26 ? 6.832 4.891 29.219 1 52.47 26 PHE B C 1
ATOM 2783 O O . PHE B 1 26 ? 5.66 4.594 28.969 1 52.47 26 PHE B O 1
ATOM 2790 N N . GLN B 1 27 ? 7.797 5.543 28.344 1 62.03 27 GLN B N 1
ATOM 2791 C CA . GLN B 1 27 ? 7.398 6.02 27.031 1 62.03 27 GLN B CA 1
ATOM 2792 C C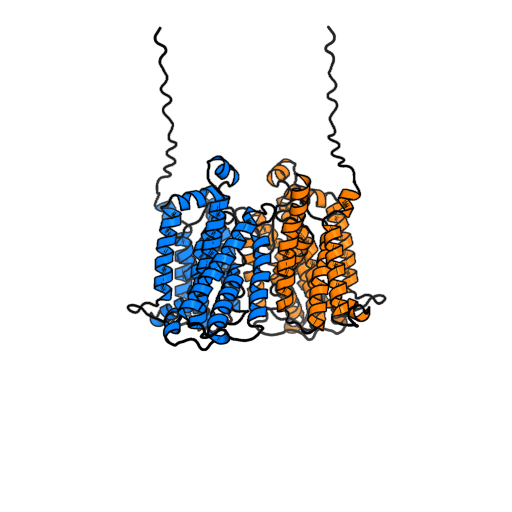 . GLN B 1 27 ? 7.496 4.91 25.984 1 62.03 27 GLN B C 1
ATOM 2794 O O . GLN B 1 27 ? 8.047 3.844 26.266 1 62.03 27 GLN B O 1
ATOM 2799 N N . TRP B 1 28 ? 6.797 4.895 24.969 1 72.94 28 TRP B N 1
ATOM 2800 C CA . TRP B 1 28 ? 6.754 3.967 23.828 1 72.94 28 TRP B CA 1
ATOM 2801 C C . TRP B 1 28 ? 8.141 3.414 23.531 1 72.94 28 TRP B C 1
ATOM 2803 O O . TRP B 1 28 ? 8.289 2.24 23.188 1 72.94 28 TRP B O 1
ATOM 2813 N N . GLU B 1 29 ? 9.203 4.094 23.984 1 77.31 29 GLU B N 1
ATOM 2814 C CA . GLU B 1 29 ? 10.562 3.684 23.672 1 77.31 29 GLU B CA 1
ATOM 2815 C C . GLU B 1 29 ? 11.016 2.535 24.562 1 77.31 29 GLU B C 1
ATOM 2817 O O . GLU B 1 29 ? 11.742 1.642 24.125 1 77.31 29 GLU B O 1
ATOM 2822 N N . TRP B 1 30 ? 10.547 2.572 25.781 1 79.38 30 TRP B N 1
ATOM 2823 C CA . TRP B 1 30 ? 10.922 1.497 26.688 1 79.38 30 TRP B CA 1
ATOM 2824 C C . TRP B 1 30 ? 10.266 0.183 26.281 1 79.38 30 TRP B C 1
ATOM 2826 O O . TRP B 1 30 ? 10.875 -0.884 26.391 1 79.38 30 TRP B O 1
ATOM 2836 N N . MET B 1 31 ? 9.07 0.354 25.859 1 78.06 31 MET B N 1
ATOM 2837 C CA . MET B 1 31 ? 8.375 -0.837 25.391 1 78.06 31 MET B CA 1
ATOM 2838 C C . MET B 1 31 ? 9.062 -1.407 24.156 1 78.06 31 MET B C 1
ATOM 2840 O O . MET B 1 31 ? 9.211 -2.623 24.016 1 78.06 31 MET B O 1
ATOM 2844 N N . LEU B 1 32 ? 9.508 -0.5 23.344 1 82.69 32 LEU B N 1
ATOM 2845 C CA . LEU B 1 32 ? 10.211 -0.938 22.156 1 82.69 32 LEU B CA 1
ATOM 2846 C C . LEU B 1 32 ? 11.523 -1.627 22.516 1 82.69 32 LEU B C 1
ATOM 2848 O O . LEU B 1 32 ? 11.898 -2.619 21.891 1 82.69 32 LEU B O 1
ATOM 2852 N N . LEU B 1 33 ? 12.156 -1.106 23.516 1 86.06 33 LEU B N 1
ATOM 2853 C CA . LEU B 1 33 ? 13.406 -1.721 23.953 1 86.06 33 LEU B CA 1
ATOM 2854 C C . LEU B 1 33 ? 13.156 -3.117 24.516 1 86.06 33 LEU B C 1
ATOM 2856 O O . LEU B 1 33 ? 13.945 -4.035 24.281 1 86.06 33 LEU B O 1
ATOM 2860 N N . LEU B 1 34 ? 12.078 -3.252 25.234 1 82.81 34 LEU B N 1
ATOM 2861 C CA . LEU B 1 34 ? 11.711 -4.559 25.766 1 82.81 34 LEU B CA 1
ATOM 2862 C C . LEU B 1 34 ? 11.422 -5.547 24.641 1 82.81 34 LEU B C 1
ATOM 2864 O O . LEU B 1 34 ? 11.82 -6.711 24.719 1 82.81 34 LEU B O 1
ATOM 2868 N N . ILE B 1 35 ? 10.75 -5.023 23.656 1 81.25 35 ILE B N 1
ATOM 2869 C CA . ILE B 1 35 ? 10.445 -5.871 22.516 1 81.25 35 ILE B CA 1
ATOM 2870 C C . ILE B 1 35 ? 11.742 -6.262 21.812 1 81.25 35 ILE B C 1
ATOM 2872 O O . ILE B 1 35 ? 11.906 -7.414 21.391 1 81.25 35 ILE B O 1
ATOM 2876 N N . LEU B 1 36 ? 12.609 -5.336 21.703 1 83.5 36 LEU B N 1
ATOM 2877 C CA . LEU B 1 36 ? 13.898 -5.613 21.078 1 83.5 36 LEU B CA 1
ATOM 2878 C C . LEU B 1 36 ? 14.664 -6.68 21.844 1 83.5 36 LEU B C 1
ATOM 2880 O O . LEU B 1 36 ? 15.188 -7.621 21.25 1 83.5 36 LEU B O 1
ATOM 2884 N N . VAL B 1 37 ? 14.664 -6.516 23.141 1 84.56 37 VAL B N 1
ATOM 2885 C CA . VAL B 1 37 ? 15.352 -7.48 24 1 84.56 37 VAL B CA 1
ATOM 2886 C C . VAL B 1 37 ? 14.695 -8.852 23.859 1 84.56 37 VAL B C 1
ATOM 2888 O O . VAL B 1 37 ? 15.391 -9.875 23.797 1 84.56 37 VAL B O 1
ATOM 2891 N N . ALA B 1 38 ? 13.422 -8.844 23.797 1 81.44 38 ALA B N 1
ATOM 2892 C CA . ALA B 1 38 ? 12.688 -10.102 23.625 1 81.44 38 ALA B CA 1
ATOM 2893 C C . ALA B 1 38 ? 13.062 -10.773 22.312 1 81.44 38 ALA B C 1
ATOM 2895 O O . ALA B 1 38 ? 13.242 -11.992 22.25 1 81.44 38 ALA B O 1
ATOM 2896 N N . VAL B 1 39 ? 13.195 -9.945 21.297 1 78.25 39 VAL B N 1
ATOM 2897 C CA . VAL B 1 39 ? 13.539 -10.469 19.984 1 78.25 39 VAL B CA 1
ATOM 2898 C C . VAL B 1 39 ? 14.961 -11.031 20.016 1 78.25 39 VAL B C 1
ATOM 2900 O O . VAL B 1 39 ? 15.234 -12.086 19.438 1 78.25 39 VAL B O 1
ATOM 2903 N N . LEU B 1 40 ? 15.828 -10.32 20.688 1 80.44 40 LEU B N 1
ATOM 2904 C CA . LEU B 1 40 ? 17.219 -10.773 20.781 1 80.44 40 LEU B CA 1
ATOM 2905 C C . LEU B 1 40 ? 17.312 -12.055 21.594 1 80.44 40 LEU B C 1
ATOM 2907 O O . LEU B 1 40 ? 18.078 -12.961 21.25 1 80.44 40 LEU B O 1
ATOM 2911 N N . LEU B 1 41 ? 16.531 -12.125 22.594 1 80.81 41 LEU B N 1
ATOM 2912 C CA . LEU B 1 41 ? 16.531 -13.32 23.438 1 80.81 41 LEU B CA 1
ATOM 2913 C C . LEU B 1 41 ? 15.93 -14.508 22.703 1 80.81 41 LEU B C 1
ATOM 2915 O O . LEU B 1 41 ? 16.438 -15.625 22.797 1 80.81 41 LEU B O 1
ATOM 2919 N N . LEU B 1 42 ? 14.906 -14.25 22.031 1 76.56 42 LEU B N 1
ATOM 2920 C CA . LEU B 1 42 ? 14.297 -15.312 21.234 1 76.56 42 LEU B CA 1
ATOM 2921 C C . LEU B 1 42 ? 15.25 -15.812 20.156 1 76.56 42 LEU B C 1
ATOM 2923 O O . LEU B 1 42 ? 15.312 -17.016 19.891 1 76.56 42 LEU B O 1
ATOM 2927 N N . GLY B 1 43 ? 15.945 -14.859 19.578 1 75.31 43 GLY B N 1
ATOM 2928 C CA . GLY B 1 43 ? 16.938 -15.242 18.594 1 75.31 43 GLY B CA 1
ATOM 2929 C C . GLY B 1 43 ? 18.078 -16.062 19.172 1 75.31 43 GLY B C 1
ATOM 2930 O O . GLY B 1 43 ? 18.547 -17.016 18.547 1 75.31 43 GLY B O 1
ATOM 2931 N N . SER B 1 44 ? 18.438 -15.719 20.312 1 76.5 44 SER B N 1
ATOM 2932 C CA . SER B 1 44 ? 19.516 -16.453 21 1 76.5 44 SER B CA 1
ATOM 2933 C C . SER B 1 44 ? 19.062 -17.859 21.359 1 76.5 44 SER B C 1
ATOM 2935 O O . SER B 1 44 ? 19.875 -18.781 21.438 1 76.5 44 SER B O 1
ATOM 2937 N N . TYR B 1 45 ? 17.844 -17.953 21.625 1 75.62 45 TYR B N 1
ATOM 2938 C CA . TYR B 1 45 ? 17.281 -19.266 21.969 1 75.62 45 TYR B CA 1
ATOM 2939 C C . TYR B 1 45 ? 17.219 -20.156 20.75 1 75.62 45 TYR B C 1
ATOM 2941 O O . TYR B 1 45 ? 17.375 -21.375 20.844 1 75.62 45 TYR B O 1
ATOM 2949 N N . VAL B 1 46 ? 17.016 -19.594 19.672 1 72.25 46 VAL B N 1
ATOM 2950 C CA . VAL B 1 46 ? 16.844 -20.359 18.438 1 72.25 46 VAL B CA 1
ATOM 2951 C C . VAL B 1 46 ? 18.203 -20.766 17.875 1 72.25 46 VAL B C 1
ATOM 2953 O O . VAL B 1 46 ? 18.359 -21.859 17.328 1 72.25 46 VAL B O 1
ATOM 2956 N N . SER B 1 47 ? 19.172 -19.859 17.938 1 70.38 47 SER B N 1
ATOM 2957 C CA . SER B 1 47 ? 20.5 -20.172 17.422 1 70.38 47 SER B CA 1
ATOM 2958 C C . SER B 1 47 ? 21.594 -19.688 18.359 1 70.38 47 SER B C 1
ATOM 2960 O O . SER B 1 47 ? 21.578 -18.531 18.797 1 70.38 47 SER B O 1
ATOM 2962 N N . PRO B 1 48 ? 22.422 -20.594 18.688 1 68.56 48 PRO B N 1
ATOM 2963 C CA . PRO B 1 48 ? 23.531 -20.188 19.562 1 68.56 48 PRO B CA 1
ATOM 2964 C C . PRO B 1 48 ? 24.438 -19.125 18.922 1 68.56 48 PRO B C 1
ATOM 2966 O O . PRO B 1 48 ? 25.156 -18.406 19.625 1 68.56 48 PRO B O 1
ATOM 2969 N N . TYR B 1 49 ? 24.312 -18.938 17.641 1 67.75 49 TYR B N 1
ATOM 2970 C CA . TYR B 1 49 ? 25.188 -18.016 16.938 1 67.75 49 TYR B CA 1
ATOM 2971 C C . TYR B 1 49 ? 24.5 -16.672 16.703 1 67.75 49 TYR B C 1
ATOM 2973 O O . TYR B 1 49 ? 25.094 -15.742 16.156 1 67.75 49 TYR B O 1
ATOM 2981 N N . PHE B 1 50 ? 23.375 -16.562 17.172 1 72.75 50 PHE B N 1
ATOM 2982 C CA . PHE B 1 50 ? 22.578 -15.383 16.875 1 72.75 50 PHE B CA 1
ATOM 2983 C C . PHE B 1 50 ? 23.219 -14.141 17.5 1 72.75 50 PHE B C 1
ATOM 2985 O O . PHE B 1 50 ? 23.281 -13.086 16.859 1 72.75 50 PHE B O 1
ATOM 2992 N N . LEU B 1 51 ? 23.766 -14.32 18.641 1 70.88 51 LEU B N 1
ATOM 2993 C CA . LEU B 1 51 ? 24.234 -13.141 19.359 1 70.88 51 LEU B CA 1
ATOM 2994 C C . LEU B 1 51 ? 25.719 -12.914 19.109 1 70.88 51 LEU B C 1
ATOM 2996 O O . LEU B 1 51 ? 26.312 -11.977 19.656 1 70.88 51 LEU B O 1
ATOM 3000 N N . ASN B 1 52 ? 26.234 -13.734 18.188 1 74.5 52 ASN B N 1
ATOM 3001 C CA . ASN B 1 52 ? 27.641 -13.484 17.859 1 74.5 52 ASN B CA 1
ATOM 3002 C C . ASN B 1 52 ? 27.797 -12.234 17 1 74.5 52 ASN B C 1
ATOM 3004 O O . ASN B 1 52 ? 26.938 -11.922 16.172 1 74.5 52 ASN B O 1
ATOM 3008 N N . TYR B 1 53 ? 28.828 -11.508 17.297 1 73.12 53 TYR B N 1
ATOM 3009 C CA . TYR B 1 53 ? 29.094 -10.219 16.656 1 73.12 53 TYR B CA 1
ATOM 3010 C C . TYR B 1 53 ? 29.031 -10.344 15.133 1 73.12 53 TYR B C 1
ATOM 3012 O O . TYR B 1 53 ? 28.359 -9.555 14.469 1 73.12 53 TYR B O 1
ATOM 3020 N N . PRO B 1 54 ? 29.688 -11.375 14.594 1 70.88 54 PRO B N 1
ATOM 3021 C CA . PRO B 1 54 ? 29.625 -11.477 13.141 1 70.88 54 PRO B CA 1
ATOM 3022 C C . PRO B 1 54 ? 28.203 -11.688 12.617 1 70.88 54 PRO B C 1
ATOM 3024 O O . PRO B 1 54 ? 27.844 -11.141 11.57 1 70.88 54 PRO B O 1
ATOM 3027 N N . SER B 1 55 ? 27.453 -12.383 13.422 1 70.06 55 SER B N 1
ATOM 3028 C CA . SER B 1 55 ? 26.094 -12.672 13.008 1 70.06 55 SER B CA 1
ATOM 3029 C C . SER B 1 55 ? 25.219 -11.422 13.062 1 70.06 55 SER B C 1
ATOM 3031 O O . SER B 1 55 ? 24.469 -11.141 12.133 1 70.06 55 SER B O 1
ATOM 3033 N N . LEU B 1 56 ? 25.359 -10.758 14.055 1 71.69 56 LEU B N 1
ATOM 3034 C CA . LEU B 1 56 ? 24.578 -9.539 14.211 1 71.69 56 LEU B CA 1
ATOM 3035 C C . LEU B 1 56 ? 24.984 -8.492 13.18 1 71.69 56 LEU B C 1
ATOM 3037 O O . LEU B 1 56 ? 24.125 -7.781 12.641 1 71.69 56 LEU B O 1
ATOM 3041 N N . ARG B 1 57 ? 26.203 -8.5 12.953 1 73.5 57 ARG B N 1
ATOM 3042 C CA . ARG B 1 57 ? 26.719 -7.555 11.969 1 73.5 57 ARG B CA 1
ATOM 3043 C C . ARG B 1 57 ? 26.219 -7.898 10.57 1 73.5 57 ARG B C 1
ATOM 3045 O O . ARG B 1 57 ? 25.734 -7.023 9.844 1 73.5 57 ARG B O 1
ATOM 3052 N N . ASP B 1 58 ? 26.266 -9.141 10.219 1 69.62 58 ASP B N 1
ATOM 3053 C CA . ASP B 1 58 ? 25.812 -9.594 8.906 1 69.62 58 ASP B CA 1
ATOM 3054 C C . ASP B 1 58 ? 24.297 -9.445 8.766 1 69.62 58 ASP B C 1
ATOM 3056 O O . ASP B 1 58 ? 23.797 -9.078 7.699 1 69.62 58 ASP B O 1
ATOM 3060 N N . GLY B 1 59 ? 23.656 -9.695 9.875 1 71.31 59 GLY B N 1
ATOM 3061 C CA . GLY B 1 59 ? 22.219 -9.539 9.883 1 71.31 59 GLY B CA 1
ATOM 3062 C C . GLY B 1 59 ? 21.766 -8.109 9.664 1 71.31 59 GLY B C 1
ATOM 3063 O O . GLY B 1 59 ? 20.781 -7.859 8.969 1 71.31 59 GLY B O 1
ATOM 3064 N N . THR B 1 60 ? 22.547 -7.277 10.211 1 76.44 60 THR B N 1
ATOM 3065 C CA . THR B 1 60 ? 22.219 -5.863 10.117 1 76.44 60 THR B CA 1
ATOM 3066 C C . THR B 1 60 ? 22.328 -5.375 8.672 1 76.44 60 THR B C 1
ATOM 3068 O O . THR B 1 60 ? 21.531 -4.543 8.234 1 76.44 60 THR B O 1
ATOM 3071 N N . MET B 1 61 ? 23.188 -5.953 7.941 1 77.44 61 MET B N 1
ATOM 3072 C CA . MET B 1 61 ? 23.422 -5.508 6.574 1 77.44 61 MET B CA 1
ATOM 3073 C C . MET B 1 61 ? 22.266 -5.887 5.664 1 77.44 61 MET B C 1
ATOM 3075 O O . MET B 1 61 ? 22.016 -5.215 4.664 1 77.44 61 MET B O 1
ATOM 3079 N N . VAL B 1 62 ? 21.531 -6.82 6.098 1 70.88 62 VAL B N 1
ATOM 3080 C CA . VAL B 1 62 ? 20.5 -7.367 5.211 1 70.88 62 VAL B CA 1
ATOM 3081 C C . VAL B 1 62 ? 19.25 -6.488 5.262 1 70.88 62 VAL B C 1
ATOM 3083 O O . VAL B 1 62 ? 18.578 -6.305 4.25 1 70.88 62 VAL B O 1
ATOM 3086 N N . PHE B 1 63 ? 19.031 -5.812 6.375 1 77.75 63 PHE B N 1
ATOM 3087 C CA . PHE B 1 63 ? 17.766 -5.098 6.461 1 77.75 63 PHE B CA 1
ATOM 3088 C C . PHE B 1 63 ? 18 -3.59 6.52 1 77.75 63 PHE B C 1
ATOM 3090 O O . PHE B 1 63 ? 17.047 -2.807 6.418 1 77.75 63 PHE B O 1
ATOM 3097 N N . LEU B 1 64 ? 19.188 -3.158 6.492 1 85.81 64 LEU B N 1
ATOM 3098 C CA . LEU B 1 64 ? 19.469 -1.755 6.77 1 85.81 64 LEU B CA 1
ATOM 3099 C C . LEU B 1 64 ? 19.312 -0.908 5.512 1 85.81 64 LEU B C 1
ATOM 3101 O O . LEU B 1 64 ? 19.125 0.308 5.598 1 85.81 64 LEU B O 1
ATOM 3105 N N . ASP B 1 65 ? 19.344 -1.568 4.398 1 86.5 65 ASP B N 1
ATOM 3106 C CA . ASP B 1 65 ? 19.234 -0.771 3.182 1 86.5 65 ASP B CA 1
ATOM 3107 C C . ASP B 1 65 ? 17.891 -0.064 3.096 1 86.5 65 ASP B C 1
ATOM 3109 O O . ASP B 1 65 ? 17.828 1.149 2.889 1 86.5 65 ASP B O 1
ATOM 3113 N N . LYS B 1 66 ? 16.844 -0.795 3.375 1 88.12 66 LYS B N 1
ATOM 3114 C CA . LYS B 1 66 ? 15.523 -0.17 3.293 1 88.12 66 LYS B CA 1
ATOM 3115 C C . LYS B 1 66 ? 15.289 0.773 4.469 1 88.12 66 LYS B C 1
ATOM 3117 O O . LYS B 1 66 ? 14.453 1.677 4.391 1 88.12 66 LYS B O 1
ATOM 3122 N N . ALA B 1 67 ? 16.094 0.617 5.512 1 93.19 67 ALA B N 1
ATOM 3123 C CA . ALA B 1 67 ? 15.906 1.404 6.727 1 93.19 67 ALA B CA 1
ATOM 3124 C C . ALA B 1 67 ? 16.297 2.861 6.504 1 93.19 67 ALA B C 1
ATOM 3126 O O . ALA B 1 67 ? 15.891 3.744 7.262 1 93.19 67 ALA B O 1
ATOM 3127 N N . LEU B 1 68 ? 17.094 3.119 5.461 1 96.31 68 LEU B N 1
ATOM 3128 C CA . LEU B 1 68 ? 17.516 4.488 5.176 1 96.31 68 LEU B CA 1
ATOM 3129 C C . LEU B 1 68 ? 16.312 5.355 4.816 1 96.31 68 LEU B C 1
ATOM 3131 O O . LEU B 1 68 ? 16.297 6.555 5.098 1 96.31 68 LEU B O 1
ATOM 3135 N N . ILE B 1 69 ? 15.336 4.699 4.266 1 97.44 69 ILE B N 1
ATOM 3136 C CA . ILE B 1 69 ? 14.18 5.434 3.768 1 97.44 69 ILE B CA 1
ATOM 3137 C C . ILE B 1 69 ? 13.195 5.684 4.91 1 97.44 69 ILE B C 1
ATOM 3139 O O . ILE B 1 69 ? 12.281 6.504 4.785 1 97.44 69 ILE B O 1
ATOM 3143 N N . VAL B 1 70 ? 13.375 5.09 6.066 1 97.19 70 VAL B N 1
ATOM 3144 C CA . VAL B 1 70 ? 12.422 5.184 7.168 1 97.19 70 VAL B CA 1
ATOM 3145 C C . VAL B 1 70 ? 12.422 6.602 7.734 1 97.19 70 VAL B C 1
ATOM 3147 O O . VAL B 1 70 ? 11.398 7.086 8.211 1 97.19 70 VAL B O 1
ATOM 3150 N N . PHE B 1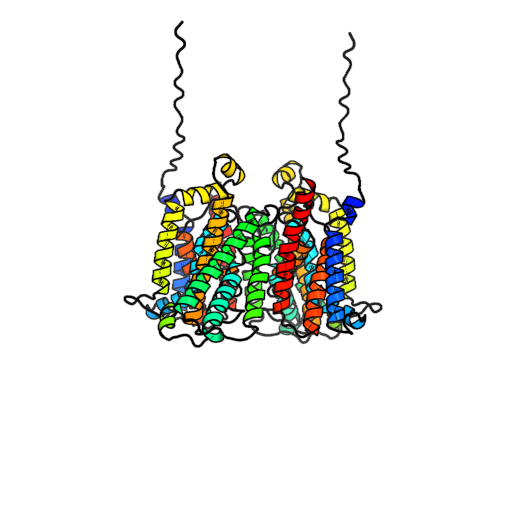 71 ? 13.547 7.305 7.613 1 97.38 71 PHE B N 1
ATOM 3151 C CA . PHE B 1 71 ? 13.68 8.625 8.227 1 97.38 71 PHE B CA 1
ATOM 3152 C C . PHE B 1 71 ? 12.828 9.648 7.484 1 97.38 71 PHE B C 1
ATOM 3154 O O . PHE B 1 71 ? 11.984 10.312 8.094 1 97.38 71 PHE B O 1
ATOM 3161 N N . PRO B 1 72 ? 13.008 9.742 6.199 1 97.81 72 PRO B N 1
ATOM 3162 C CA . PRO B 1 72 ? 12.102 10.672 5.523 1 97.81 72 PRO B CA 1
ATOM 3163 C C . PRO B 1 72 ? 10.648 10.211 5.566 1 97.81 72 PRO B C 1
ATOM 3165 O O . PRO B 1 72 ? 9.734 11.047 5.598 1 97.81 72 PRO B O 1
ATOM 3168 N N . MET B 1 73 ? 10.383 8.922 5.566 1 96.94 73 MET B N 1
ATOM 3169 C CA . MET B 1 73 ? 9.016 8.422 5.707 1 96.94 73 MET B CA 1
ATOM 3170 C C . MET B 1 73 ? 8.406 8.867 7.035 1 96.94 73 MET B C 1
ATOM 3172 O O . MET B 1 73 ? 7.23 9.219 7.094 1 96.94 73 MET B O 1
ATOM 3176 N N . ALA B 1 74 ? 9.219 8.844 8.055 1 96.44 74 ALA B N 1
ATOM 3177 C CA . ALA B 1 74 ? 8.75 9.328 9.352 1 96.44 74 ALA B CA 1
ATOM 3178 C C . ALA B 1 74 ? 8.305 10.789 9.266 1 96.44 74 ALA B C 1
ATOM 3180 O O . ALA B 1 74 ? 7.258 11.148 9.805 1 96.44 74 ALA B O 1
ATOM 3181 N N . MET B 1 75 ? 9.062 11.555 8.555 1 97.69 75 MET B N 1
ATOM 3182 C CA . MET B 1 75 ? 8.703 12.961 8.391 1 97.69 75 MET B CA 1
ATOM 3183 C C . MET B 1 75 ? 7.406 13.094 7.594 1 97.69 75 MET B C 1
ATOM 3185 O O . MET B 1 75 ? 6.547 13.914 7.93 1 97.69 75 MET B O 1
ATOM 3189 N N . ILE B 1 76 ? 7.262 12.297 6.578 1 97.38 76 ILE B N 1
ATOM 3190 C CA . ILE B 1 76 ? 6.066 12.32 5.742 1 97.38 76 ILE B CA 1
ATOM 3191 C C . ILE B 1 76 ? 4.844 11.938 6.578 1 97.38 76 ILE B C 1
ATOM 3193 O O . ILE B 1 76 ? 3.805 12.594 6.504 1 97.38 76 ILE B O 1
ATOM 3197 N N . MET B 1 77 ? 5.023 10.945 7.375 1 93.81 77 MET B N 1
ATOM 3198 C CA . MET B 1 77 ? 3.928 10.469 8.211 1 93.81 77 MET B CA 1
ATOM 3199 C C . MET B 1 77 ? 3.576 11.484 9.289 1 93.81 77 MET B C 1
ATOM 3201 O O . MET B 1 77 ? 2.402 11.672 9.609 1 93.81 77 MET B O 1
ATOM 3205 N N . ILE B 1 78 ? 4.555 12.156 9.82 1 94.5 78 ILE B N 1
ATOM 3206 C CA . ILE B 1 78 ? 4.305 13.203 10.805 1 94.5 78 ILE B CA 1
ATOM 3207 C C . ILE B 1 78 ? 3.436 14.297 10.195 1 94.5 78 ILE B C 1
ATOM 3209 O O . ILE B 1 78 ? 2.588 14.875 10.883 1 94.5 78 ILE B O 1
ATOM 3213 N N . MET B 1 79 ? 3.59 14.508 8.906 1 95.88 79 MET B N 1
ATOM 3214 C CA . MET B 1 79 ? 2.812 15.531 8.211 1 95.88 79 MET B CA 1
ATOM 3215 C C . MET B 1 79 ? 1.483 14.969 7.723 1 95.88 79 MET B C 1
ATOM 3217 O O . MET B 1 79 ? 0.821 15.578 6.879 1 95.88 79 MET B O 1
ATOM 3221 N N . ARG B 1 80 ? 1.169 13.789 8.086 1 90.06 80 ARG B N 1
ATOM 3222 C CA . ARG B 1 80 ? -0.121 13.148 7.832 1 90.06 80 ARG B CA 1
ATOM 3223 C C . ARG B 1 80 ? -0.186 12.586 6.418 1 90.06 80 ARG B C 1
ATOM 3225 O O . ARG B 1 80 ? -1.265 12.492 5.828 1 90.06 80 ARG B O 1
ATOM 3232 N N . ASP B 1 81 ? 0.96 12.305 5.848 1 92.31 81 ASP B N 1
ATOM 3233 C CA . ASP B 1 81 ? 1.016 11.734 4.508 1 92.31 81 ASP B CA 1
ATOM 3234 C C . ASP B 1 81 ? 1.72 10.375 4.52 1 92.31 81 ASP B C 1
ATOM 3236 O O . ASP B 1 81 ? 2.268 9.969 5.543 1 92.31 81 ASP B O 1
ATOM 3240 N N . ILE B 1 82 ? 1.586 9.617 3.48 1 91 82 ILE B N 1
ATOM 3241 C CA . ILE B 1 82 ? 2.275 8.344 3.291 1 91 82 ILE B CA 1
ATOM 3242 C C . ILE B 1 82 ? 2.748 8.227 1.845 1 91 82 ILE B C 1
ATOM 3244 O O . ILE B 1 82 ? 2.004 8.539 0.913 1 91 82 ILE B O 1
ATOM 3248 N N . ASP B 1 83 ? 3.967 7.961 1.697 1 95.44 83 ASP B N 1
ATOM 3249 C CA . ASP B 1 83 ? 4.512 7.742 0.36 1 95.44 83 ASP B CA 1
ATOM 3250 C C . ASP B 1 83 ? 4.629 6.25 0.055 1 95.44 83 ASP B C 1
ATOM 3252 O O . ASP B 1 83 ? 5.512 5.57 0.579 1 95.44 83 ASP B O 1
ATOM 3256 N N . ILE B 1 84 ? 3.848 5.754 -0.839 1 89.69 84 ILE B N 1
ATOM 3257 C CA . ILE B 1 84 ? 3.838 4.328 -1.145 1 89.69 84 ILE B CA 1
ATOM 3258 C C . ILE B 1 84 ? 4.762 4.047 -2.326 1 89.69 84 ILE B C 1
ATOM 3260 O O . ILE B 1 84 ? 5.047 2.887 -2.637 1 89.69 84 ILE B O 1
ATOM 3264 N N . SER B 1 85 ? 5.371 5 -2.887 1 95.06 85 SER B N 1
ATOM 3265 C CA . SER B 1 85 ? 6.09 4.836 -4.148 1 95.06 85 SER B CA 1
ATOM 3266 C C . SER B 1 85 ? 7.57 4.578 -3.908 1 95.06 85 SER B C 1
ATOM 3268 O O . SER B 1 85 ? 8.336 4.371 -4.859 1 95.06 85 SER B O 1
ATOM 3270 N N . VAL B 1 86 ? 8 4.562 -2.678 1 97 86 VAL B N 1
ATOM 3271 C CA . VAL B 1 86 ? 9.43 4.555 -2.377 1 97 86 VAL B CA 1
ATOM 3272 C C . VAL B 1 86 ? 10.07 3.287 -2.939 1 97 86 VAL B C 1
ATOM 3274 O O . VAL B 1 86 ? 11.203 3.32 -3.426 1 97 86 VAL B O 1
ATOM 3277 N N . GLY B 1 87 ? 9.414 2.17 -2.873 1 95.19 87 GLY B N 1
ATOM 3278 C CA . GLY B 1 87 ? 9.953 0.941 -3.432 1 95.19 87 GLY B CA 1
ATOM 3279 C C . GLY B 1 87 ? 10.195 1.022 -4.926 1 95.19 87 GLY B C 1
ATOM 3280 O O . GLY B 1 87 ? 11.25 0.601 -5.414 1 95.19 87 GLY B O 1
ATOM 3281 N N . SER B 1 88 ? 9.234 1.542 -5.66 1 95.06 88 SER B N 1
ATOM 3282 C CA . SER B 1 88 ? 9.367 1.695 -7.105 1 95.06 88 SER B CA 1
ATOM 3283 C C . SER B 1 88 ? 10.422 2.738 -7.461 1 95.06 88 SER B C 1
ATOM 3285 O O . SER B 1 88 ? 11.094 2.629 -8.492 1 95.06 88 SER B O 1
ATOM 3287 N N . THR B 1 89 ? 10.562 3.73 -6.582 1 98.19 89 THR B N 1
ATOM 3288 C CA . THR B 1 89 ? 11.609 4.727 -6.785 1 98.19 89 THR B CA 1
ATOM 3289 C C . THR B 1 89 ? 12.992 4.094 -6.668 1 98.19 89 THR B C 1
ATOM 3291 O O . THR B 1 89 ? 13.898 4.426 -7.434 1 98.19 89 THR B O 1
ATOM 3294 N N . VAL B 1 90 ? 13.141 3.184 -5.719 1 98.31 90 VAL B N 1
ATOM 3295 C CA . VAL B 1 90 ? 14.391 2.438 -5.586 1 98.31 90 VAL B CA 1
ATOM 3296 C C . VAL B 1 90 ? 14.656 1.654 -6.867 1 98.31 90 VAL B C 1
ATOM 3298 O O . VAL B 1 90 ? 15.766 1.697 -7.406 1 98.31 90 VAL B O 1
ATOM 3301 N N . ALA B 1 91 ? 13.633 0.992 -7.336 1 96.69 91 ALA B N 1
ATOM 3302 C CA . ALA B 1 91 ? 13.773 0.158 -8.523 1 96.69 91 ALA B CA 1
ATOM 3303 C C . ALA B 1 91 ? 14.148 0.998 -9.742 1 96.69 91 ALA B C 1
ATOM 3305 O O . ALA B 1 91 ? 15.07 0.651 -10.484 1 96.69 91 ALA B O 1
ATOM 3306 N N . LEU B 1 92 ? 13.43 2.076 -9.93 1 97.31 92 LEU B N 1
ATOM 3307 C CA . LEU B 1 92 ? 13.68 2.924 -11.094 1 97.31 92 LEU B CA 1
ATOM 3308 C C . LEU B 1 92 ? 15.078 3.529 -11.031 1 97.31 92 LEU B C 1
ATOM 3310 O O . LEU B 1 92 ? 15.789 3.568 -12.039 1 97.31 92 LEU B O 1
ATOM 3314 N N . SER B 1 93 ? 15.453 3.98 -9.891 1 98.62 93 SER B N 1
ATOM 3315 C CA . SER B 1 93 ? 16.781 4.551 -9.711 1 98.62 93 SER B CA 1
ATOM 3316 C C . SER B 1 93 ? 17.875 3.518 -10 1 98.62 93 SER B C 1
ATOM 3318 O O . SER B 1 93 ? 18.859 3.822 -10.656 1 98.62 93 SER B O 1
ATOM 3320 N N . SER B 1 94 ? 17.703 2.332 -9.508 1 98.19 94 SER B N 1
ATOM 3321 C CA . SER B 1 94 ? 18.656 1.255 -9.719 1 98.19 94 SER B CA 1
ATOM 3322 C C . SER B 1 94 ? 18.766 0.88 -11.188 1 98.19 94 SER B C 1
ATOM 3324 O O . SER B 1 94 ? 19.859 0.668 -11.703 1 98.19 94 SER B O 1
ATOM 3326 N N . VAL B 1 95 ? 17.641 0.8 -11.852 1 97.38 95 VAL B N 1
ATOM 3327 C CA . VAL B 1 95 ? 17.594 0.398 -13.258 1 97.38 95 VAL B CA 1
ATOM 3328 C C . VAL B 1 95 ? 18.25 1.465 -14.125 1 97.38 95 VAL B C 1
ATOM 3330 O O . VAL B 1 95 ? 18.984 1.144 -15.062 1 97.38 95 VAL B O 1
ATOM 3333 N N . VAL B 1 96 ? 17.953 2.725 -13.82 1 98 96 VAL B N 1
ATOM 3334 C CA . VAL B 1 96 ? 18.578 3.816 -14.57 1 98 96 VAL B CA 1
ATOM 3335 C C . VAL B 1 96 ? 20.094 3.773 -14.383 1 98 96 VAL B C 1
ATOM 3337 O O . VAL B 1 96 ? 20.844 3.912 -15.352 1 98 96 VAL B O 1
ATOM 3340 N N . MET B 1 97 ? 20.531 3.531 -13.188 1 98.12 97 MET B N 1
ATOM 3341 C CA . MET B 1 97 ? 21.953 3.443 -12.891 1 98.12 97 MET B CA 1
ATOM 3342 C C . MET B 1 97 ? 22.609 2.295 -13.656 1 98.12 97 MET B C 1
ATOM 3344 O O . MET B 1 97 ? 23.625 2.486 -14.328 1 98.12 97 MET B O 1
ATOM 3348 N N . ALA B 1 98 ? 22.016 1.182 -13.586 1 97.44 98 ALA B N 1
ATOM 3349 C CA . ALA B 1 98 ? 22.562 -0.013 -14.227 1 97.44 98 ALA B CA 1
ATOM 3350 C C . ALA B 1 98 ? 22.578 0.13 -15.742 1 97.44 98 ALA B C 1
ATOM 3352 O O . ALA B 1 98 ? 23.547 -0.261 -16.406 1 97.44 98 ALA B O 1
ATOM 3353 N N . THR B 1 99 ? 21.531 0.665 -16.281 1 96.44 99 THR B N 1
ATOM 3354 C CA . THR B 1 99 ? 21.406 0.793 -17.734 1 96.44 99 THR B CA 1
ATOM 3355 C C . THR B 1 99 ? 22.422 1.796 -18.281 1 96.44 99 THR B C 1
ATOM 3357 O O . THR B 1 99 ? 23 1.582 -19.344 1 96.44 99 THR B O 1
ATOM 3360 N N . LEU B 1 100 ? 22.609 2.885 -17.562 1 96.75 100 LEU B N 1
ATOM 3361 C CA . LEU B 1 100 ? 23.578 3.877 -18 1 96.75 100 LEU B CA 1
ATOM 3362 C C . LEU B 1 100 ? 24.984 3.305 -17.953 1 96.75 100 LEU B C 1
ATOM 3364 O O . LEU B 1 100 ? 25.828 3.637 -18.812 1 96.75 100 LEU B O 1
ATOM 3368 N N . TYR B 1 101 ? 25.266 2.422 -17.062 1 96.69 101 TYR B N 1
ATOM 3369 C CA . TYR B 1 101 ? 26.578 1.795 -16.969 1 96.69 101 TYR B CA 1
ATOM 3370 C C . TYR B 1 101 ? 26.734 0.7 -18.016 1 96.69 101 TYR B C 1
ATOM 3372 O O . TYR B 1 101 ? 27.734 0.679 -18.75 1 96.69 101 TYR B O 1
ATOM 3380 N N . THR B 1 102 ? 25.844 -0.148 -18.109 1 94.25 102 THR B N 1
ATOM 3381 C CA . THR B 1 102 ? 26 -1.352 -18.922 1 94.25 102 THR B CA 1
ATOM 3382 C C . THR B 1 102 ? 25.672 -1.062 -20.391 1 94.25 102 THR B C 1
ATOM 3384 O O . THR B 1 102 ? 26.391 -1.506 -21.281 1 94.25 102 THR B O 1
ATOM 3387 N N . SER B 1 103 ? 24.609 -0.399 -20.656 1 90.75 103 SER B N 1
ATOM 3388 C CA . SER B 1 103 ? 24.156 -0.199 -22.031 1 90.75 103 SER B CA 1
ATOM 3389 C C . SER B 1 103 ? 24.781 1.049 -22.641 1 90.75 103 SER B C 1
ATOM 3391 O O . SER B 1 103 ? 25.219 1.031 -23.797 1 90.75 103 SER B O 1
ATOM 3393 N N . ALA B 1 104 ? 24.812 2.129 -21.891 1 92.44 104 ALA B N 1
ATOM 3394 C CA . ALA B 1 104 ? 25.359 3.375 -22.422 1 92.44 104 ALA B CA 1
ATOM 3395 C C . ALA B 1 104 ? 26.859 3.439 -22.234 1 92.44 104 ALA B C 1
ATOM 3397 O O . ALA B 1 104 ? 27.531 4.289 -22.828 1 92.44 104 ALA B O 1
ATOM 3398 N N . GLY B 1 105 ? 27.453 2.633 -21.375 1 93.62 105 GLY B N 1
ATOM 3399 C CA . GLY B 1 105 ? 28.891 2.551 -21.172 1 93.62 105 GLY B CA 1
ATOM 3400 C C . GLY B 1 105 ? 29.469 3.734 -20.422 1 93.62 105 GLY B C 1
ATOM 3401 O O . GLY B 1 105 ? 30.625 4.086 -20.594 1 93.62 105 GLY B O 1
ATOM 3402 N N . LEU B 1 106 ? 28.672 4.34 -19.641 1 96 106 LEU B N 1
ATOM 3403 C CA . LEU B 1 106 ? 29.141 5.473 -18.844 1 96 106 LEU B CA 1
ATOM 3404 C C . LEU B 1 106 ? 29.875 5 -17.594 1 96 106 LEU B C 1
ATOM 3406 O O . LEU B 1 106 ? 29.656 3.879 -17.141 1 96 106 LEU B O 1
ATOM 3410 N N . PRO B 1 107 ? 30.812 5.898 -17.188 1 97.19 107 PRO B N 1
ATOM 3411 C CA . PRO B 1 107 ? 31.484 5.535 -15.945 1 97.19 107 PRO B CA 1
ATOM 3412 C C . PRO B 1 107 ? 30.516 5.355 -14.781 1 97.19 107 PRO B C 1
ATOM 3414 O O . PRO B 1 107 ? 29.484 6.023 -14.727 1 97.19 107 PRO B O 1
ATOM 3417 N N . MET B 1 108 ? 30.812 4.492 -13.852 1 97.12 108 MET B N 1
ATOM 3418 C CA . MET B 1 108 ? 29.953 4.148 -12.719 1 97.12 108 MET B CA 1
ATOM 3419 C C . MET B 1 108 ? 29.672 5.375 -11.867 1 97.12 108 MET B C 1
ATOM 3421 O O . MET B 1 108 ? 28.578 5.504 -11.312 1 97.12 108 MET B O 1
ATOM 3425 N N . GLU B 1 109 ? 30.609 6.316 -11.781 1 97.44 109 GLU B N 1
ATOM 3426 C CA . GLU B 1 109 ? 30.422 7.539 -11.008 1 97.44 109 GLU B CA 1
ATOM 3427 C C . GLU B 1 109 ? 29.281 8.375 -11.578 1 97.44 109 GLU B C 1
ATOM 3429 O O . GLU B 1 109 ? 28.469 8.922 -10.82 1 97.44 109 GLU B O 1
ATOM 3434 N N . VAL B 1 110 ? 29.25 8.383 -12.875 1 97.69 110 VAL B N 1
ATOM 3435 C CA . VAL B 1 110 ? 28.203 9.133 -13.547 1 97.69 110 VAL B CA 1
ATOM 3436 C C . VAL B 1 110 ? 26.859 8.422 -13.359 1 97.69 110 VAL B C 1
ATOM 3438 O O . VAL B 1 110 ? 25.828 9.07 -13.164 1 97.69 110 VAL B O 1
ATOM 3441 N N . ALA B 1 111 ? 26.922 7.086 -13.398 1 98.19 111 ALA B N 1
ATOM 3442 C CA . ALA B 1 111 ? 25.719 6.293 -13.195 1 98.19 111 ALA B CA 1
ATOM 3443 C C . ALA B 1 111 ? 25.156 6.5 -11.797 1 98.19 111 ALA B C 1
ATOM 3445 O O . ALA B 1 111 ? 23.938 6.57 -11.617 1 98.19 111 ALA B O 1
ATOM 3446 N N . ILE B 1 112 ? 26.031 6.645 -10.867 1 98.44 112 ILE B N 1
ATOM 3447 C CA . ILE B 1 112 ? 25.625 6.859 -9.477 1 98.44 112 ILE B CA 1
ATOM 3448 C C . ILE B 1 112 ? 24.953 8.227 -9.344 1 98.44 112 ILE B C 1
ATOM 3450 O O . ILE B 1 112 ? 23.906 8.352 -8.68 1 98.44 112 ILE B O 1
ATOM 3454 N N . ILE B 1 113 ? 25.469 9.234 -9.961 1 98.62 113 ILE B N 1
ATOM 3455 C CA . ILE B 1 113 ? 24.891 10.57 -9.922 1 98.62 113 ILE B CA 1
ATOM 3456 C C . ILE B 1 113 ? 23.5 10.555 -10.578 1 98.62 113 ILE B C 1
ATOM 3458 O O . ILE B 1 113 ? 22.562 11.195 -10.094 1 98.62 113 ILE B O 1
ATOM 3462 N N . ALA B 1 114 ? 23.406 9.812 -11.625 1 98.38 114 ALA B N 1
ATOM 3463 C CA . ALA B 1 114 ? 22.125 9.688 -12.305 1 98.38 114 ALA B CA 1
ATOM 3464 C C . ALA B 1 114 ? 21.109 8.977 -11.422 1 98.38 114 ALA B C 1
ATOM 3466 O O . ALA B 1 114 ? 19.922 9.305 -11.445 1 98.38 114 ALA B O 1
ATOM 3467 N N . CYS B 1 115 ? 21.578 7.988 -10.695 1 98.62 115 CYS B N 1
ATOM 3468 C CA . CYS B 1 115 ? 20.75 7.277 -9.734 1 98.62 115 CYS B CA 1
ATOM 3469 C C . CYS B 1 115 ? 20.172 8.227 -8.695 1 98.62 115 CYS B C 1
ATOM 3471 O O . CYS B 1 115 ? 18.969 8.258 -8.469 1 98.62 115 CYS B O 1
ATOM 3473 N N . LEU B 1 116 ? 21.062 9.023 -8.148 1 98.75 116 LEU B N 1
ATOM 3474 C CA . LEU B 1 116 ? 20.656 9.984 -7.129 1 98.75 116 LEU B CA 1
ATOM 3475 C C . LEU B 1 116 ? 19.703 11.023 -7.707 1 98.75 116 LEU B C 1
ATOM 3477 O O . LEU B 1 116 ? 18.719 11.391 -7.07 1 98.75 116 LEU B O 1
ATOM 3481 N N . ALA B 1 117 ? 19.969 11.477 -8.906 1 98.75 117 ALA B N 1
ATOM 3482 C CA . ALA B 1 117 ? 19.125 12.461 -9.57 1 98.75 117 ALA B CA 1
ATOM 3483 C C . ALA B 1 117 ? 17.734 11.883 -9.859 1 98.75 117 ALA B C 1
ATOM 3485 O O . ALA B 1 117 ? 16.734 12.57 -9.695 1 98.75 117 ALA B O 1
ATOM 3486 N N . THR B 1 118 ? 17.719 10.633 -10.312 1 98.75 118 THR B N 1
ATOM 3487 C CA . THR B 1 118 ? 16.453 9.984 -10.617 1 98.75 118 THR B CA 1
ATOM 3488 C C . THR B 1 118 ? 15.57 9.906 -9.375 1 98.75 118 THR B C 1
ATOM 3490 O O . THR B 1 118 ? 14.391 10.242 -9.422 1 98.75 118 THR B O 1
ATOM 3493 N N . GLY B 1 119 ? 16.172 9.438 -8.273 1 98.81 119 GLY B N 1
ATOM 3494 C CA . GLY B 1 119 ? 15.422 9.375 -7.031 1 98.81 119 GLY B CA 1
ATOM 3495 C C . GLY B 1 119 ? 14.914 10.734 -6.574 1 98.81 119 GLY B C 1
ATOM 3496 O O . GLY B 1 119 ? 13.75 10.875 -6.199 1 98.81 119 GLY B O 1
ATOM 3497 N N . ALA B 1 120 ? 15.781 11.734 -6.672 1 98.75 120 ALA B N 1
ATOM 3498 C CA . ALA B 1 120 ? 15.414 13.086 -6.266 1 98.75 120 ALA B CA 1
ATOM 3499 C C . ALA B 1 120 ? 14.289 13.633 -7.145 1 98.75 120 ALA B C 1
ATOM 3501 O O . ALA B 1 120 ? 13.359 14.281 -6.645 1 98.75 120 ALA B O 1
ATOM 3502 N N . ILE B 1 121 ? 14.352 13.375 -8.383 1 98.69 121 ILE B N 1
ATOM 3503 C CA . ILE B 1 121 ? 13.352 13.852 -9.328 1 98.69 121 ILE B CA 1
ATOM 3504 C C . ILE B 1 121 ? 12.016 13.156 -9.07 1 98.69 121 ILE B C 1
ATOM 3506 O O . ILE B 1 121 ? 10.961 13.797 -9.094 1 98.69 121 ILE B O 1
ATOM 3510 N N . CYS B 1 122 ? 12.07 11.852 -8.844 1 98.38 122 CYS B N 1
ATOM 3511 C CA . CYS B 1 122 ? 10.852 11.117 -8.531 1 98.38 122 CYS B CA 1
ATOM 3512 C C . CYS B 1 122 ? 10.188 11.672 -7.281 1 98.38 122 CYS B C 1
ATOM 3514 O O . CYS B 1 122 ? 8.969 11.875 -7.258 1 98.38 122 CYS B O 1
ATOM 3516 N N . GLY B 1 123 ? 11.008 11.898 -6.254 1 98.5 123 GLY B N 1
ATOM 3517 C CA . GLY B 1 123 ? 10.469 12.492 -5.043 1 98.5 123 GLY B CA 1
ATOM 3518 C C . GLY B 1 123 ? 9.922 13.891 -5.254 1 98.5 123 GLY B C 1
ATOM 3519 O O . GLY B 1 123 ? 8.883 14.25 -4.691 1 98.5 123 GLY B O 1
ATOM 3520 N N . LEU B 1 124 ? 10.609 14.648 -6.059 1 98.38 124 LEU B N 1
ATOM 3521 C CA . LEU B 1 124 ? 10.172 16 -6.391 1 98.38 124 LEU B CA 1
ATOM 3522 C C . LEU B 1 124 ? 8.828 15.969 -7.113 1 98.38 124 LEU B C 1
ATOM 3524 O O . LEU B 1 124 ? 7.934 16.766 -6.805 1 98.38 124 LEU B O 1
ATOM 3528 N N . ILE B 1 125 ? 8.703 15.094 -8.039 1 96.44 125 ILE B N 1
ATOM 3529 C CA . ILE B 1 125 ? 7.457 14.969 -8.789 1 96.44 125 ILE B CA 1
ATOM 3530 C C . ILE B 1 125 ? 6.316 14.602 -7.844 1 96.44 125 ILE B C 1
ATOM 3532 O O . ILE B 1 125 ? 5.234 15.188 -7.914 1 96.44 125 ILE B O 1
ATOM 3536 N N . ASN B 1 126 ? 6.574 13.664 -6.965 1 96.19 126 ASN B N 1
ATOM 3537 C CA . ASN B 1 126 ? 5.562 13.297 -5.98 1 96.19 126 ASN B CA 1
ATOM 3538 C C . ASN B 1 126 ? 5.133 14.5 -5.145 1 96.19 126 ASN B C 1
ATOM 3540 O O . ASN B 1 126 ? 3.938 14.758 -4.992 1 96.19 126 ASN B O 1
ATOM 3544 N N . GLY B 1 127 ? 6.145 15.195 -4.645 1 96.88 127 GLY B N 1
ATOM 3545 C CA . GLY B 1 127 ? 5.836 16.375 -3.85 1 96.88 127 GLY B CA 1
ATOM 3546 C C . GLY B 1 127 ? 5.039 17.406 -4.613 1 96.88 127 GLY B C 1
ATOM 3547 O O . GLY B 1 127 ? 4.066 17.953 -4.094 1 96.88 127 GLY B O 1
ATOM 3548 N N . LEU B 1 128 ? 5.387 17.656 -5.805 1 95.38 128 LEU B N 1
ATOM 3549 C CA . LEU B 1 128 ? 4.719 18.656 -6.625 1 95.38 128 LEU B CA 1
ATOM 3550 C C . LEU B 1 128 ? 3.289 18.25 -6.945 1 95.38 128 LEU B C 1
ATOM 3552 O O . LEU B 1 128 ? 2.377 19.078 -6.934 1 95.38 128 LEU B O 1
ATOM 3556 N N . LEU B 1 129 ? 3.121 17.016 -7.238 1 91.19 129 LEU B N 1
ATOM 3557 C CA . LEU B 1 129 ? 1.783 16.516 -7.555 1 91.19 129 LEU B CA 1
ATOM 3558 C C . LEU B 1 129 ? 0.867 16.625 -6.34 1 91.19 129 LEU B C 1
ATOM 3560 O O . LEU B 1 129 ? -0.305 16.984 -6.469 1 91.19 129 LEU B O 1
ATOM 3564 N N . ILE B 1 130 ? 1.404 16.312 -5.18 1 91.5 130 ILE B N 1
ATOM 3565 C CA . ILE B 1 130 ? 0.617 16.312 -3.951 1 91.5 130 ILE B CA 1
ATOM 3566 C C . ILE B 1 130 ? 0.19 17.734 -3.602 1 91.5 130 ILE B C 1
ATOM 3568 O O . ILE B 1 130 ? -0.936 17.953 -3.15 1 91.5 130 ILE B O 1
ATOM 3572 N N . VAL B 1 131 ? 1.107 18.703 -3.824 1 91.94 131 VAL B N 1
ATOM 3573 C CA . VAL B 1 131 ? 0.792 20.078 -3.465 1 91.94 131 VAL B CA 1
ATOM 3574 C C . VAL B 1 131 ? -0.115 20.688 -4.527 1 91.94 131 VAL B C 1
ATOM 3576 O O . VAL B 1 131 ? -0.95 21.547 -4.223 1 91.94 131 VAL B O 1
ATOM 3579 N N . LYS B 1 132 ? 0.037 20.234 -5.688 1 88.31 132 LYS B N 1
ATOM 3580 C CA . LYS B 1 132 ? -0.762 20.781 -6.781 1 88.31 132 LYS B CA 1
ATOM 3581 C C . LYS B 1 132 ? -2.182 20.219 -6.758 1 88.31 132 LYS B C 1
ATOM 3583 O O . LYS B 1 132 ? -3.141 20.938 -7.051 1 88.31 132 LYS B O 1
ATOM 3588 N N . PHE B 1 133 ? -2.238 18.922 -6.383 1 81.25 133 PHE B N 1
ATOM 3589 C CA . PHE B 1 133 ? -3.543 18.266 -6.352 1 81.25 133 PHE B CA 1
ATOM 3590 C C . PHE B 1 133 ? -3.945 17.938 -4.922 1 81.25 133 PHE B C 1
ATOM 3592 O O . PHE B 1 133 ? -3.971 16.766 -4.539 1 81.25 133 PHE B O 1
ATOM 3599 N N . LYS B 1 134 ? -4.508 18.844 -4.254 1 77.81 134 LYS B N 1
ATOM 3600 C CA . LYS B 1 134 ? -4.797 18.734 -2.828 1 77.81 134 LYS B CA 1
ATOM 3601 C C . LYS B 1 134 ? -6.047 17.891 -2.588 1 77.81 134 LYS B C 1
ATOM 3603 O O . LYS B 1 134 ? -6.285 17.422 -1.469 1 77.81 134 LYS B O 1
ATOM 3608 N N . GLU B 1 135 ? -6.715 17.594 -3.639 1 71.56 135 GLU B N 1
ATOM 3609 C CA . GLU B 1 135 ? -7.941 16.812 -3.516 1 71.56 135 GLU B CA 1
ATOM 3610 C C . GLU B 1 135 ? -7.633 15.328 -3.393 1 71.56 135 GLU B C 1
ATOM 3612 O O . GLU B 1 135 ? -8.484 14.547 -2.961 1 71.56 135 GLU B O 1
ATOM 3617 N N . LEU B 1 136 ? -6.371 15.062 -3.715 1 74.56 136 LEU B N 1
ATOM 3618 C CA . LEU B 1 136 ? -5.973 13.656 -3.646 1 74.56 136 LEU B CA 1
ATOM 3619 C C . LEU B 1 136 ? -5.07 13.406 -2.445 1 74.56 136 LEU B C 1
ATOM 3621 O O . LEU B 1 136 ? -4.227 14.242 -2.113 1 74.56 136 LEU B O 1
ATOM 3625 N N . SER B 1 137 ? -5.367 12.289 -1.89 1 82.31 137 SER B N 1
ATOM 3626 C CA . SER B 1 137 ? -4.484 11.906 -0.793 1 82.31 137 SER B CA 1
ATOM 3627 C C . SER B 1 137 ? -3.096 11.539 -1.304 1 82.31 137 SER B C 1
ATOM 3629 O O . SER B 1 137 ? -2.939 11.141 -2.459 1 82.31 137 SER B O 1
ATOM 3631 N N . ALA B 1 138 ? -2.137 11.766 -0.505 1 89.62 138 ALA B N 1
ATOM 3632 C CA . ALA B 1 138 ? -0.762 11.414 -0.854 1 89.62 138 ALA B CA 1
ATOM 3633 C C . ALA B 1 138 ? -0.643 9.938 -1.209 1 89.62 138 ALA B C 1
ATOM 3635 O O . ALA B 1 138 ? 0.164 9.562 -2.061 1 89.62 138 ALA B O 1
ATOM 3636 N N . VAL B 1 139 ? -1.46 9.141 -0.626 1 85.19 139 VAL B N 1
ATOM 3637 C CA . VAL B 1 139 ? -1.429 7.699 -0.856 1 85.19 139 VAL B CA 1
ATOM 3638 C C . VAL B 1 139 ? -1.823 7.398 -2.301 1 85.19 139 VAL B C 1
ATOM 3640 O O . VAL B 1 139 ? -1.185 6.582 -2.967 1 85.19 139 VAL B O 1
ATOM 3643 N N . ILE B 1 140 ? -2.791 8.023 -2.818 1 82.38 140 ILE B N 1
ATOM 3644 C CA . ILE B 1 140 ? -3.285 7.789 -4.172 1 82.38 140 ILE B CA 1
ATOM 3645 C C . ILE B 1 140 ? -2.27 8.305 -5.188 1 82.38 140 ILE B C 1
ATOM 3647 O O . ILE B 1 140 ? -1.971 7.629 -6.176 1 82.38 140 ILE B O 1
ATOM 3651 N N . VAL B 1 141 ? -1.781 9.531 -4.898 1 87.06 141 VAL B N 1
ATOM 3652 C CA . VAL B 1 141 ? -0.807 10.125 -5.805 1 87.06 141 VAL B CA 1
ATOM 3653 C C . VAL B 1 141 ? 0.424 9.227 -5.902 1 87.06 141 VAL B C 1
ATOM 3655 O O . VAL B 1 141 ? 0.908 8.945 -7.004 1 87.06 141 VAL B O 1
ATOM 3658 N N . THR B 1 142 ? 0.833 8.727 -4.762 1 91.88 142 THR B N 1
ATOM 3659 C CA . THR B 1 142 ? 2.07 7.957 -4.758 1 91.88 142 THR B CA 1
ATOM 3660 C C . THR B 1 142 ? 1.812 6.52 -5.207 1 91.88 142 THR B C 1
ATOM 3662 O O . THR B 1 142 ? 2.736 5.816 -5.617 1 91.88 142 THR B O 1
ATOM 3665 N N . LEU B 1 143 ? 0.612 6.082 -5.098 1 84.56 143 LEU B N 1
ATOM 3666 C CA . LEU B 1 143 ? 0.264 4.816 -5.734 1 84.56 143 LEU B CA 1
ATOM 3667 C C . LEU B 1 143 ? 0.389 4.922 -7.25 1 84.56 143 LEU B C 1
ATOM 3669 O O . LEU B 1 143 ? 0.931 4.02 -7.898 1 84.56 143 LEU B O 1
ATOM 3673 N N . GLY B 1 144 ? -0.2 5.988 -7.77 1 84.44 144 GLY B N 1
ATOM 3674 C CA . GLY B 1 144 ? -0.082 6.23 -9.203 1 84.44 144 GLY B CA 1
ATOM 3675 C C . GLY B 1 144 ? 1.356 6.293 -9.68 1 84.44 144 GLY B C 1
ATOM 3676 O O . GLY B 1 144 ? 1.711 5.668 -10.68 1 84.44 144 GLY B O 1
ATOM 3677 N N . THR B 1 145 ? 2.15 7.008 -8.922 1 91.69 145 THR B N 1
ATOM 3678 C CA . THR B 1 145 ? 3.539 7.148 -9.344 1 91.69 145 THR B CA 1
ATOM 3679 C C . THR B 1 145 ? 4.316 5.859 -9.094 1 91.69 145 THR B C 1
ATOM 3681 O O . THR B 1 145 ? 5.266 5.551 -9.812 1 91.69 145 THR B O 1
ATOM 3684 N N . MET B 1 146 ? 3.918 5.105 -8.039 1 91.06 146 MET B N 1
ATOM 3685 C CA . MET B 1 146 ? 4.523 3.797 -7.809 1 91.06 146 MET B CA 1
ATOM 3686 C C . MET B 1 146 ? 4.383 2.912 -9.047 1 91.06 146 MET B C 1
ATOM 3688 O O . MET B 1 146 ? 5.363 2.312 -9.5 1 91.06 146 MET B O 1
ATOM 3692 N N . ILE B 1 147 ? 3.17 2.893 -9.539 1 84.88 147 ILE B N 1
ATOM 3693 C CA . ILE B 1 147 ? 2.877 2.068 -10.703 1 84.88 147 ILE B CA 1
ATOM 3694 C C . ILE B 1 147 ? 3.639 2.602 -11.922 1 84.88 147 ILE B C 1
ATOM 3696 O O . ILE B 1 147 ? 4.234 1.83 -12.672 1 84.88 147 ILE B O 1
ATOM 3700 N N . LEU B 1 148 ? 3.65 3.875 -12.031 1 87.19 148 LEU B N 1
ATOM 3701 C CA . LEU B 1 148 ? 4.316 4.516 -13.156 1 87.19 148 LEU B CA 1
ATOM 3702 C C . LEU B 1 148 ? 5.82 4.277 -13.109 1 87.19 148 LEU B C 1
ATOM 3704 O O . LEU B 1 148 ? 6.43 3.889 -14.109 1 87.19 148 LEU B O 1
ATOM 3708 N N . TYR B 1 149 ? 6.449 4.543 -11.953 1 93.75 149 TYR B N 1
ATOM 3709 C CA . TYR B 1 149 ? 7.895 4.387 -11.812 1 93.75 149 TYR B CA 1
ATOM 3710 C C . TYR B 1 149 ? 8.312 2.939 -12.047 1 93.75 149 TYR B C 1
ATOM 3712 O O . TYR B 1 149 ? 9.32 2.676 -12.695 1 93.75 149 TYR B O 1
ATOM 3720 N N . ARG B 1 150 ? 7.609 2.023 -11.492 1 90.19 150 ARG B N 1
ATOM 3721 C CA . ARG B 1 150 ? 7.891 0.609 -11.719 1 90.19 150 ARG B CA 1
ATOM 3722 C C . ARG B 1 150 ? 7.715 0.247 -13.195 1 90.19 150 ARG B C 1
ATOM 3724 O O . ARG B 1 150 ? 8.5 -0.53 -13.742 1 90.19 150 ARG B O 1
ATOM 3731 N N . GLY B 1 151 ? 6.637 0.733 -13.797 1 85 151 GLY B N 1
ATOM 3732 C CA . GLY B 1 151 ? 6.418 0.505 -15.219 1 85 151 GLY B CA 1
ATOM 3733 C C . GLY B 1 151 ? 7.562 1.002 -16.078 1 85 151 GLY B C 1
ATOM 3734 O O . GLY B 1 151 ? 7.988 0.314 -17.016 1 85 151 GLY B O 1
ATOM 3735 N N . ILE B 1 152 ? 8.078 2.154 -15.773 1 89.5 152 ILE B N 1
ATOM 3736 C CA . ILE B 1 152 ? 9.195 2.721 -16.516 1 89.5 152 ILE B CA 1
ATOM 3737 C C . ILE B 1 152 ? 10.438 1.846 -16.344 1 89.5 152 ILE B C 1
ATOM 3739 O O . ILE B 1 152 ? 11.188 1.618 -17.297 1 89.5 152 ILE B O 1
ATOM 3743 N N . ALA B 1 153 ? 10.648 1.353 -15.125 1 92.5 153 ALA B N 1
ATOM 3744 C CA . ALA B 1 153 ? 11.766 0.453 -14.875 1 92.5 153 ALA B CA 1
ATOM 3745 C C . ALA B 1 153 ? 11.672 -0.8 -15.742 1 92.5 153 ALA B C 1
ATOM 3747 O O . ALA B 1 153 ? 12.68 -1.257 -16.297 1 92.5 153 ALA B O 1
ATOM 3748 N N . TYR B 1 154 ? 10.523 -1.303 -15.906 1 86.5 154 TYR B N 1
ATOM 3749 C CA . TYR B 1 154 ? 10.312 -2.514 -16.688 1 86.5 154 TYR B CA 1
ATOM 3750 C C . TYR B 1 154 ? 10.508 -2.242 -18.188 1 86.5 154 TYR B C 1
ATOM 3752 O O . TYR B 1 154 ? 10.938 -3.123 -18.922 1 86.5 154 TYR B O 1
ATOM 3760 N N . ILE B 1 155 ? 10.141 -1.073 -18.641 1 83.94 155 ILE B N 1
ATOM 3761 C CA . ILE B 1 155 ? 10.328 -0.718 -20.047 1 83.94 155 ILE B CA 1
ATOM 3762 C C . ILE B 1 155 ? 11.82 -0.645 -20.359 1 83.94 155 ILE B C 1
ATOM 3764 O O . ILE B 1 155 ? 12.25 -1.042 -21.438 1 83.94 155 ILE B O 1
ATOM 3768 N N . ILE B 1 156 ? 12.555 -0.191 -19.422 1 88.81 156 ILE B N 1
ATOM 3769 C CA . ILE B 1 156 ? 13.984 0.033 -19.656 1 88.81 156 ILE B CA 1
ATOM 3770 C C . ILE B 1 156 ? 14.719 -1.306 -19.672 1 88.81 156 ILE B C 1
ATOM 3772 O O . ILE B 1 156 ? 15.484 -1.584 -20.594 1 88.81 156 ILE B O 1
ATOM 3776 N N . LEU B 1 157 ? 14.461 -2.139 -18.641 1 88.75 157 LEU B N 1
ATOM 3777 C CA . LEU B 1 157 ? 15.242 -3.361 -18.516 1 88.75 157 LEU B CA 1
ATOM 3778 C C . LEU B 1 157 ? 14.422 -4.582 -18.906 1 88.75 157 LEU B C 1
ATOM 3780 O O . LEU B 1 157 ? 14.945 -5.695 -18.984 1 88.75 157 LEU B O 1
ATOM 3784 N N . GLU B 1 158 ? 13.102 -4.285 -19.078 1 79.06 158 GLU B N 1
ATOM 3785 C CA . GLU B 1 158 ? 12.227 -5.434 -19.281 1 79.06 158 GLU B CA 1
ATOM 3786 C C . GLU B 1 158 ? 12.375 -6.457 -18.156 1 79.06 158 GLU B C 1
ATOM 3788 O O . GLU B 1 158 ? 12.445 -6.09 -16.984 1 79.06 158 GLU B O 1
ATOM 3793 N N . ASP B 1 159 ? 12.383 -7.77 -18.328 1 76.69 159 ASP B N 1
ATOM 3794 C CA . ASP B 1 159 ? 12.492 -8.766 -17.281 1 76.69 159 ASP B CA 1
ATOM 3795 C C . ASP B 1 159 ? 13.93 -9.289 -17.172 1 76.69 159 ASP B C 1
ATOM 3797 O O . ASP B 1 159 ? 14.156 -10.383 -16.641 1 76.69 159 ASP B O 1
ATOM 3801 N N . GLN B 1 160 ? 14.758 -8.383 -17.562 1 84.81 160 GLN B N 1
ATOM 3802 C CA . GLN B 1 160 ? 16.156 -8.797 -17.547 1 84.81 160 GLN B CA 1
ATOM 3803 C C . GLN B 1 160 ? 16.906 -8.18 -16.359 1 84.81 160 GLN B C 1
ATOM 3805 O O . GLN B 1 160 ? 16.453 -7.18 -15.797 1 84.81 160 GLN B O 1
ATOM 3810 N N . ALA B 1 161 ? 18 -8.844 -16.062 1 90.69 161 ALA B N 1
ATOM 3811 C CA . ALA B 1 161 ? 18.891 -8.344 -15.031 1 90.69 161 ALA B CA 1
ATOM 3812 C C . ALA B 1 161 ? 20.062 -7.566 -15.641 1 90.69 161 ALA B C 1
ATOM 3814 O O . ALA B 1 161 ? 20.484 -7.859 -16.75 1 90.69 161 ALA B O 1
ATOM 3815 N N . ALA B 1 162 ? 20.406 -6.516 -14.992 1 92.44 162 ALA B N 1
ATOM 3816 C CA . ALA B 1 162 ? 21.594 -5.762 -15.375 1 92.44 162 ALA B CA 1
ATOM 3817 C C . ALA B 1 162 ? 22.625 -5.746 -14.242 1 92.44 162 ALA B C 1
ATOM 3819 O O . ALA B 1 162 ? 22.266 -5.52 -13.078 1 92.44 162 ALA B O 1
ATOM 3820 N N . GLY B 1 163 ? 23.812 -6.121 -14.562 1 93.56 163 GLY B N 1
ATOM 3821 C CA . GLY B 1 163 ? 24.891 -6.203 -13.578 1 93.56 163 GLY B CA 1
ATOM 3822 C C . GLY B 1 163 ? 26.266 -5.953 -14.172 1 93.56 163 GLY B C 1
ATOM 3823 O O . GLY B 1 163 ? 26.422 -5.09 -15.039 1 93.56 163 GLY B O 1
ATOM 3824 N N . GLY B 1 164 ? 27.281 -6.656 -13.547 1 92.69 164 GLY B N 1
ATOM 3825 C CA . GLY B 1 164 ? 28.641 -6.52 -14.047 1 92.69 164 GLY B CA 1
ATOM 3826 C C . GLY B 1 164 ? 29.281 -5.195 -13.672 1 92.69 164 GLY B C 1
ATOM 3827 O O . GLY B 1 164 ? 29.953 -4.566 -14.492 1 92.69 164 GLY B O 1
ATOM 3828 N N . PHE B 1 165 ? 29.062 -4.816 -12.516 1 95.75 165 PHE B N 1
ATOM 3829 C CA . PHE B 1 165 ? 29.562 -3.539 -12.031 1 95.75 165 PHE B CA 1
ATOM 3830 C C . PHE B 1 165 ? 31.047 -3.646 -11.664 1 95.75 165 PHE B C 1
ATOM 3832 O O . PHE B 1 165 ? 31.562 -4.75 -11.484 1 95.75 165 PHE B O 1
ATOM 3839 N N . PRO B 1 166 ? 31.688 -2.521 -11.672 1 95.62 166 PRO B N 1
ATOM 3840 C CA . PRO B 1 166 ? 33.094 -2.58 -11.266 1 95.62 166 PRO B CA 1
ATOM 3841 C C . PRO B 1 166 ? 33.281 -3.07 -9.836 1 95.62 166 PRO B C 1
ATOM 3843 O O . PRO B 1 166 ? 32.375 -2.877 -8.992 1 95.62 166 PRO B O 1
ATOM 3846 N N . GLU B 1 167 ? 34.406 -3.539 -9.531 1 93.69 167 GLU B N 1
ATOM 3847 C CA . GLU B 1 167 ? 34.688 -4.164 -8.242 1 93.69 167 GLU B CA 1
ATOM 3848 C C . GLU B 1 167 ? 34.531 -3.164 -7.102 1 93.69 167 GLU B C 1
ATOM 3850 O O . GLU B 1 167 ? 34.031 -3.512 -6.027 1 93.69 167 GLU B O 1
ATOM 3855 N N . TRP B 1 168 ? 34.969 -1.957 -7.387 1 94.81 168 TRP B N 1
ATOM 3856 C CA . TRP B 1 168 ? 34.938 -0.973 -6.312 1 94.81 168 TRP B CA 1
ATOM 3857 C C . TRP B 1 168 ? 33.5 -0.643 -5.91 1 94.81 168 TRP B C 1
ATOM 3859 O O . TRP B 1 168 ? 33.25 -0.183 -4.793 1 94.81 168 TRP B O 1
ATOM 3869 N N . PHE B 1 169 ? 32.562 -0.862 -6.82 1 96.12 169 PHE B N 1
ATOM 3870 C CA . PHE B 1 169 ? 31.172 -0.597 -6.535 1 96.12 169 PHE B CA 1
ATOM 3871 C C . PHE B 1 169 ? 30.656 -1.521 -5.441 1 96.12 169 PHE B C 1
ATOM 3873 O O . PHE B 1 169 ? 29.719 -1.166 -4.707 1 96.12 169 PHE B O 1
ATOM 3880 N N . GLY B 1 170 ? 31.25 -2.602 -5.27 1 93.81 170 GLY B N 1
ATOM 3881 C CA . GLY B 1 170 ? 30.875 -3.572 -4.254 1 93.81 170 GLY B CA 1
ATOM 3882 C C . GLY B 1 170 ? 31.109 -3.072 -2.84 1 93.81 170 GLY B C 1
ATOM 3883 O O . GLY B 1 170 ? 30.547 -3.613 -1.885 1 93.81 170 GLY B O 1
ATOM 3884 N N . PHE B 1 171 ? 31.828 -2.041 -2.703 1 93.25 171 PHE B N 1
ATOM 3885 C CA . PHE B 1 171 ? 32.156 -1.494 -1.393 1 93.25 171 PHE B CA 1
ATOM 3886 C C . PHE B 1 171 ? 30.906 -0.997 -0.682 1 93.25 171 PHE B C 1
ATOM 3888 O O . PHE B 1 171 ? 30.781 -1.138 0.536 1 93.25 171 PHE B O 1
ATOM 3895 N N . PHE B 1 172 ? 30.016 -0.504 -1.408 1 92.75 172 PHE B N 1
ATOM 3896 C CA . PHE B 1 172 ? 28.812 0.036 -0.803 1 92.75 172 PHE B CA 1
ATOM 3897 C C . PHE B 1 172 ? 28 -1.068 -0.135 1 92.75 172 PHE B C 1
ATOM 3899 O O . PHE B 1 172 ? 27.453 -0.876 0.957 1 92.75 172 PHE B O 1
ATOM 3906 N N . GLY B 1 173 ? 27.906 -2.166 -0.742 1 87.44 173 GLY B N 1
ATOM 3907 C CA . GLY B 1 173 ? 27.094 -3.256 -0.236 1 87.44 173 GLY B CA 1
ATOM 3908 C C . GLY B 1 173 ? 27.812 -4.137 0.762 1 87.44 173 GLY B C 1
ATOM 3909 O O . GLY B 1 173 ? 27.203 -4.711 1.659 1 87.44 173 GLY B O 1
ATOM 3910 N N . TRP B 1 174 ? 29.172 -4.223 0.626 1 87.69 174 TRP B N 1
ATOM 3911 C CA . TRP B 1 174 ? 29.891 -5.234 1.393 1 87.69 174 TRP B CA 1
ATOM 3912 C C . TRP B 1 174 ? 31.062 -4.613 2.152 1 87.69 174 TRP B C 1
ATOM 3914 O O . TRP B 1 174 ? 31.75 -5.293 2.914 1 87.69 174 TRP B O 1
ATOM 3924 N N . GLY B 1 175 ? 31.234 -3.375 2.029 1 88.06 175 GLY B N 1
ATOM 3925 C CA . GLY B 1 175 ? 32.438 -2.736 2.576 1 88.06 175 GLY B CA 1
ATOM 3926 C C . GLY B 1 175 ? 32.344 -2.504 4.074 1 88.06 175 GLY B C 1
ATOM 3927 O O . GLY B 1 175 ? 31.25 -2.422 4.633 1 88.06 175 GLY B O 1
ATOM 3928 N N . TYR B 1 176 ? 33.594 -2.496 4.672 1 89.38 176 TYR B N 1
ATOM 3929 C CA . TYR B 1 176 ? 33.719 -2.225 6.098 1 89.38 176 TYR B CA 1
ATOM 3930 C C . TYR B 1 176 ? 34.688 -1.06 6.34 1 89.38 176 TYR B C 1
ATOM 3932 O O . TYR B 1 176 ? 35.625 -0.854 5.574 1 89.38 176 TYR B O 1
ATOM 3940 N N . VAL B 1 177 ? 34.344 -0.254 7.262 1 90.69 177 VAL B N 1
ATOM 3941 C CA . VAL B 1 177 ? 35.219 0.804 7.746 1 90.69 177 VAL B CA 1
ATOM 3942 C C . VAL B 1 177 ? 35.469 0.629 9.242 1 90.69 177 VAL B C 1
ATOM 3944 O O . VAL B 1 177 ? 34.531 0.673 10.039 1 90.69 177 VAL B O 1
ATOM 3947 N N . PHE B 1 178 ? 36.688 0.298 9.672 1 89.88 178 PHE B N 1
ATOM 3948 C CA . PHE B 1 178 ? 37.062 0.078 11.062 1 89.88 178 PHE B CA 1
ATOM 3949 C C . PHE B 1 178 ? 36.281 -1.075 11.672 1 89.88 178 PHE B C 1
ATOM 3951 O O . PHE B 1 178 ? 35.781 -0.967 12.789 1 89.88 178 PHE B O 1
ATOM 3958 N N . GLY B 1 179 ? 36 -2.096 10.891 1 84.69 179 GLY B N 1
ATOM 3959 C CA . GLY B 1 179 ? 35.312 -3.285 11.375 1 84.69 179 GLY B CA 1
ATOM 3960 C C . GLY B 1 179 ? 33.812 -3.141 11.414 1 84.69 179 GLY B C 1
ATOM 3961 O O . GLY B 1 179 ? 33.094 -4.074 11.789 1 84.69 179 GLY B O 1
ATOM 3962 N N . ILE B 1 180 ? 33.344 -1.992 11.055 1 87.75 180 ILE B N 1
ATOM 3963 C CA . ILE B 1 180 ? 31.906 -1.724 11.039 1 87.75 180 ILE B CA 1
ATOM 3964 C C . ILE B 1 180 ? 31.406 -1.632 9.602 1 87.75 180 ILE B C 1
ATOM 3966 O O . ILE B 1 180 ? 32.031 -0.958 8.766 1 87.75 180 ILE B O 1
ATOM 3970 N N . PRO B 1 181 ? 30.359 -2.381 9.328 1 89.69 181 PRO B N 1
ATOM 3971 C CA . PRO B 1 181 ? 29.828 -2.27 7.969 1 89.69 181 PRO B CA 1
ATOM 3972 C C . PRO B 1 181 ? 29.547 -0.823 7.559 1 89.69 181 PRO B C 1
ATOM 3974 O O . PRO B 1 181 ? 28.984 -0.053 8.344 1 89.69 181 PRO B O 1
ATOM 3977 N N . PHE B 1 182 ? 29.969 -0.436 6.391 1 92.44 182 PHE B N 1
ATOM 3978 C CA . PHE B 1 182 ? 29.812 0.925 5.891 1 92.44 182 PHE B CA 1
ATOM 3979 C C . PHE B 1 182 ? 28.359 1.364 5.922 1 92.44 182 PHE B C 1
ATOM 3981 O O . PHE B 1 182 ? 28.062 2.508 6.27 1 92.44 182 PHE B O 1
ATOM 3988 N N . LEU B 1 183 ? 27.438 0.458 5.543 1 92.5 183 LEU B N 1
ATOM 3989 C CA . LEU B 1 183 ? 26.016 0.743 5.531 1 92.5 183 LEU B CA 1
ATOM 3990 C C . LEU B 1 183 ? 25.516 1.142 6.922 1 92.5 183 LEU B C 1
ATOM 3992 O O . LEU B 1 183 ? 24.672 2.02 7.059 1 92.5 183 LEU B O 1
ATOM 3996 N N . LEU B 1 184 ? 25.984 0.512 7.988 1 91.94 184 LEU B N 1
ATOM 3997 C CA . LEU B 1 184 ? 25.609 0.833 9.359 1 91.94 184 LEU B CA 1
ATOM 3998 C C . LEU B 1 184 ? 26.094 2.229 9.742 1 91.94 184 LEU B C 1
ATOM 4000 O O . LEU B 1 184 ? 25.406 2.945 10.477 1 91.94 184 LEU B O 1
ATOM 4004 N N . ILE B 1 185 ? 27.266 2.576 9.297 1 93.69 185 ILE B N 1
ATOM 4005 C CA . ILE B 1 185 ? 27.812 3.904 9.562 1 93.69 185 ILE B CA 1
ATOM 4006 C C . ILE B 1 185 ? 26.938 4.961 8.906 1 93.69 185 ILE B C 1
ATOM 4008 O O . ILE B 1 185 ? 26.578 5.961 9.531 1 93.69 185 ILE B O 1
ATOM 4012 N N . VAL B 1 186 ? 26.594 4.656 7.617 1 94.88 186 VAL B N 1
ATOM 4013 C CA . VAL B 1 186 ? 25.75 5.594 6.891 1 94.88 186 VAL B CA 1
ATOM 4014 C C . VAL B 1 186 ? 24.406 5.734 7.602 1 94.88 186 VAL B C 1
ATOM 4016 O O . VAL B 1 186 ? 23.891 6.844 7.758 1 94.88 186 VAL B O 1
ATOM 4019 N N . PHE B 1 187 ? 23.875 4.586 8.039 1 95.56 187 PHE B N 1
ATOM 4020 C CA . PHE B 1 187 ? 22.609 4.59 8.773 1 95.56 187 PHE B CA 1
ATOM 4021 C C . PHE B 1 187 ? 22.719 5.406 10.055 1 95.56 187 PHE B C 1
ATOM 4023 O O . PHE B 1 187 ? 21.844 6.215 10.359 1 95.56 187 PHE B O 1
ATOM 4030 N N . ALA B 1 188 ? 23.75 5.238 10.836 1 94.69 188 ALA B N 1
ATOM 4031 C CA . ALA B 1 188 ? 23.953 5.953 12.094 1 94.69 188 ALA B CA 1
ATOM 4032 C C . ALA B 1 188 ? 24.094 7.453 11.859 1 94.69 188 ALA B C 1
ATOM 4034 O O . ALA B 1 188 ? 23.531 8.258 12.609 1 94.69 188 ALA B O 1
ATOM 4035 N N . VAL B 1 189 ? 24.828 7.777 10.883 1 96.94 189 VAL B N 1
ATOM 4036 C CA . VAL B 1 189 ? 25.016 9.188 10.555 1 96.94 189 VAL B CA 1
ATOM 4037 C C . VAL B 1 189 ? 23.688 9.812 10.18 1 96.94 189 VAL B C 1
ATOM 4039 O O . VAL B 1 189 ? 23.359 10.906 10.641 1 96.94 189 VAL B O 1
ATOM 4042 N N . LEU B 1 190 ? 22.906 9.102 9.367 1 97 190 LEU B N 1
ATOM 4043 C CA . LEU B 1 190 ? 21.609 9.617 8.961 1 97 190 LEU B CA 1
ATOM 4044 C C . LEU B 1 190 ? 20.656 9.719 10.148 1 97 190 LEU B C 1
ATOM 4046 O O . LEU B 1 190 ? 19.859 10.648 10.234 1 97 190 LEU B O 1
ATOM 4050 N N . ALA B 1 191 ? 20.75 8.719 11.008 1 96.81 191 ALA B N 1
ATOM 4051 C CA . ALA B 1 191 ? 19.922 8.75 12.219 1 96.81 191 ALA B CA 1
ATOM 4052 C C . ALA B 1 191 ? 20.203 10.008 13.039 1 96.81 191 ALA B C 1
ATOM 4054 O O . ALA B 1 191 ? 19.281 10.672 13.508 1 96.81 191 ALA B O 1
ATOM 4055 N N . VAL B 1 192 ? 21.469 10.32 13.18 1 97.38 192 VAL B N 1
ATOM 4056 C CA . VAL B 1 192 ? 21.859 11.492 13.953 1 97.38 192 VAL B CA 1
ATOM 4057 C C . VAL B 1 192 ? 21.438 12.766 13.219 1 97.38 192 VAL B C 1
ATOM 4059 O O . VAL B 1 192 ? 20.875 13.68 13.828 1 97.38 192 VAL B O 1
ATOM 4062 N N . VAL B 1 193 ? 21.656 12.789 11.93 1 97.75 193 VAL B N 1
ATOM 4063 C CA . VAL B 1 193 ? 21.312 13.969 11.133 1 97.75 193 VAL B CA 1
ATOM 4064 C C . VAL B 1 193 ? 19.812 14.211 11.18 1 97.75 193 VAL B C 1
ATOM 4066 O O . VAL B 1 193 ? 19.359 15.32 11.438 1 97.75 193 VAL B O 1
ATOM 4069 N N . PHE B 1 194 ? 19.047 13.195 10.914 1 97.44 194 PHE B N 1
ATOM 4070 C CA . PHE B 1 194 ? 17.594 13.344 10.906 1 97.44 194 PHE B CA 1
ATOM 4071 C C . PHE B 1 194 ? 17.078 13.617 12.312 1 97.44 194 PHE B C 1
ATOM 4073 O O . PHE B 1 194 ? 16.078 14.328 12.477 1 97.44 194 PHE B O 1
ATOM 4080 N N . GLY B 1 195 ? 17.766 13.055 13.344 1 96.25 195 GLY B N 1
ATOM 4081 C CA . GLY B 1 195 ? 17.438 13.391 14.719 1 96.25 195 GLY B CA 1
ATOM 4082 C C . GLY B 1 195 ? 17.609 14.867 15.031 1 96.25 195 GLY B C 1
ATOM 4083 O O . GLY B 1 195 ? 16.734 15.484 15.641 1 96.25 195 GLY B O 1
ATOM 4084 N N . ILE B 1 196 ? 18.672 15.406 14.562 1 96.81 196 ILE B N 1
ATOM 4085 C CA . ILE B 1 196 ? 18.969 16.812 14.797 1 96.81 196 ILE B CA 1
ATOM 4086 C C . ILE B 1 196 ? 18 17.688 13.984 1 96.81 196 ILE B C 1
ATOM 4088 O O . ILE B 1 196 ? 17.422 18.641 14.508 1 96.81 196 ILE B O 1
ATOM 4092 N N . VAL B 1 197 ? 17.75 17.328 12.75 1 96.94 197 VAL B N 1
ATOM 4093 C CA . VAL B 1 197 ? 16.875 18.109 11.875 1 96.94 197 VAL B CA 1
ATOM 4094 C C . VAL B 1 197 ? 15.453 18.109 12.414 1 96.94 197 VAL B C 1
ATOM 4096 O O . VAL B 1 197 ? 14.797 19.156 12.469 1 96.94 197 VAL B O 1
ATOM 4099 N N . LEU B 1 198 ? 14.984 17 12.867 1 95.62 198 LEU B N 1
ATOM 4100 C CA . LEU B 1 198 ? 13.594 16.844 13.281 1 95.62 198 LEU B CA 1
ATOM 4101 C C . LEU B 1 198 ? 13.367 17.438 14.664 1 95.62 198 LEU B C 1
ATOM 4103 O O . LEU B 1 198 ? 12.32 18.031 14.93 1 95.62 198 LEU B O 1
ATOM 4107 N N . HIS B 1 199 ? 14.414 17.344 15.594 1 95.62 199 HIS B N 1
ATOM 4108 C CA . HIS B 1 199 ? 14.133 17.672 16.984 1 95.62 199 HIS B CA 1
ATOM 4109 C C . HIS B 1 199 ? 14.859 18.938 17.422 1 95.62 199 HIS B C 1
ATOM 4111 O O . HIS B 1 199 ? 14.531 19.531 18.453 1 95.62 199 HIS B O 1
ATOM 4117 N N . LYS B 1 200 ? 15.789 19.438 16.562 1 96.69 200 LYS B N 1
ATOM 4118 C CA . LYS B 1 200 ? 16.578 20.562 17.062 1 96.69 200 LYS B CA 1
ATOM 4119 C C . LYS B 1 200 ? 16.578 21.719 16.062 1 96.69 200 LYS B C 1
ATOM 4121 O O . LYS B 1 200 ? 17.219 22.734 16.281 1 96.69 200 LYS B O 1
ATOM 4126 N N . THR B 1 201 ? 15.867 21.609 14.961 1 97.06 201 THR B N 1
ATOM 4127 C CA . THR B 1 201 ? 15.883 22.688 13.977 1 97.06 201 THR B CA 1
ATOM 4128 C C . THR B 1 201 ? 14.484 23.266 13.766 1 97.06 201 THR B C 1
ATOM 4130 O O . THR B 1 201 ? 13.5 22.672 14.219 1 97.06 201 THR B O 1
ATOM 4133 N N . THR B 1 202 ? 14.453 24.453 13.055 1 96.44 202 THR B N 1
ATOM 4134 C CA . THR B 1 202 ? 13.195 25.109 12.727 1 96.44 202 THR B CA 1
ATOM 4135 C C . THR B 1 202 ? 12.414 24.297 11.695 1 96.44 202 THR B C 1
ATOM 4137 O O . THR B 1 202 ? 11.18 24.312 11.695 1 96.44 202 THR B O 1
ATOM 4140 N N . PHE B 1 203 ? 13.164 23.609 10.93 1 97.06 203 PHE B N 1
ATOM 4141 C CA . PHE B 1 203 ? 12.508 22.781 9.93 1 97.06 203 PHE B CA 1
ATOM 4142 C C . PHE B 1 203 ? 11.688 21.688 10.586 1 97.06 203 PHE B C 1
ATOM 4144 O O . PHE B 1 203 ? 10.555 21.422 10.195 1 97.06 203 PHE B O 1
ATOM 4151 N N . GLY B 1 204 ? 12.289 21.031 11.523 1 97.06 204 GLY B N 1
ATOM 4152 C CA . GLY B 1 204 ? 11.57 20.016 12.273 1 97.06 204 GLY B CA 1
ATOM 4153 C C . GLY B 1 204 ? 10.312 20.531 12.938 1 97.06 204 GLY B C 1
ATOM 4154 O O . GLY B 1 204 ? 9.273 19.859 12.93 1 97.06 204 GLY B O 1
ATOM 4155 N N . ARG B 1 205 ? 10.398 21.719 13.422 1 96.12 205 ARG B N 1
ATOM 4156 C CA . ARG B 1 205 ? 9.242 22.344 14.055 1 96.12 205 ARG B CA 1
ATOM 4157 C C . ARG B 1 205 ? 8.125 22.578 13.039 1 96.12 205 ARG B C 1
ATOM 4159 O O . ARG B 1 205 ? 6.945 22.422 13.367 1 96.12 205 ARG B O 1
ATOM 4166 N N . LYS B 1 206 ? 8.57 22.984 11.898 1 97.56 206 LYS B N 1
ATOM 4167 C CA . LYS B 1 206 ? 7.582 23.188 10.844 1 97.56 206 LYS B CA 1
ATOM 4168 C C . LYS B 1 206 ? 6.895 21.875 10.477 1 97.56 206 LYS B C 1
ATOM 4170 O O . LYS B 1 206 ? 5.684 21.844 10.25 1 97.56 206 LYS B O 1
ATOM 4175 N N . VAL B 1 207 ? 7.641 20.781 10.445 1 97.12 207 VAL B N 1
ATOM 4176 C CA . VAL B 1 207 ? 7.109 19.469 10.109 1 97.12 207 VAL B CA 1
ATOM 4177 C C . VAL B 1 207 ? 6.074 19.047 11.156 1 97.12 207 VAL B C 1
ATOM 4179 O O . VAL B 1 207 ? 4.973 18.625 10.812 1 97.12 207 VAL B O 1
ATOM 4182 N N . PHE B 1 208 ? 6.375 19.281 12.438 1 96.44 208 PHE B N 1
ATOM 4183 C CA . PHE B 1 208 ? 5.461 18.906 13.516 1 96.44 208 PHE B CA 1
ATOM 4184 C C . PHE B 1 208 ? 4.23 19.812 13.508 1 96.44 208 PHE B C 1
ATOM 4186 O O . PHE B 1 208 ? 3.115 19.344 13.75 1 96.44 208 PHE B O 1
ATOM 4193 N N . ALA B 1 209 ? 4.391 21.047 13.211 1 95.88 209 ALA B N 1
ATOM 4194 C CA . ALA B 1 209 ? 3.275 21.984 13.172 1 95.88 209 ALA B CA 1
ATOM 4195 C C . ALA B 1 209 ? 2.287 21.609 12.07 1 95.88 209 ALA B C 1
ATOM 4197 O O . ALA B 1 209 ? 1.072 21.625 12.289 1 95.88 209 ALA B O 1
ATOM 4198 N N . ILE B 1 210 ? 2.832 21.297 10.961 1 95.44 210 ILE B N 1
ATOM 4199 C CA . ILE B 1 210 ? 1.998 20.891 9.836 1 95.44 210 ILE B CA 1
ATOM 4200 C C . ILE B 1 210 ? 1.213 19.641 10.203 1 95.44 210 ILE B C 1
ATOM 4202 O O . ILE B 1 210 ? 0.033 19.516 9.867 1 95.44 210 ILE B O 1
ATOM 4206 N N . GLY B 1 211 ? 1.89 18.75 10.875 1 93.38 211 GLY B N 1
ATOM 4207 C CA . GLY B 1 211 ? 1.237 17.516 11.297 1 93.38 211 GLY B CA 1
ATOM 4208 C C . GLY B 1 211 ? 0.124 17.75 12.305 1 93.38 211 GLY B C 1
ATOM 4209 O O . GLY B 1 211 ? -0.885 17.031 12.297 1 93.38 211 GLY B O 1
ATOM 4210 N N . ASN B 1 212 ? 0.314 18.734 13.141 1 91.5 212 ASN B N 1
ATOM 4211 C CA . ASN B 1 212 ? -0.699 19.047 14.141 1 91.5 212 ASN B CA 1
ATOM 4212 C C . ASN B 1 212 ? -1.938 19.672 13.523 1 91.5 212 ASN B C 1
ATOM 4214 O O . ASN B 1 212 ? -3.064 19.281 13.836 1 91.5 212 ASN B O 1
ATOM 4218 N N . ASN B 1 213 ? -1.637 20.688 12.68 1 91.38 213 ASN B N 1
ATOM 4219 C CA . ASN B 1 213 ? -2.73 21.375 12 1 91.38 213 ASN B CA 1
ATOM 4220 C C . ASN B 1 213 ? -2.25 22.094 10.742 1 91.38 213 ASN B C 1
ATOM 4222 O O . ASN B 1 213 ? -1.782 23.219 10.812 1 91.38 213 ASN B O 1
ATOM 4226 N N . PRO B 1 214 ? -2.564 21.406 9.656 1 88.75 214 PRO B N 1
ATOM 4227 C CA . PRO B 1 214 ? -2.068 22.016 8.422 1 88.75 214 PRO B CA 1
ATOM 4228 C C . PRO B 1 214 ? -2.676 23.391 8.148 1 88.75 214 PRO B C 1
ATOM 4230 O O . PRO B 1 214 ? -1.991 24.281 7.641 1 88.75 214 PRO B O 1
ATOM 4233 N N . THR B 1 215 ? -3.92 23.594 8.438 1 87.12 215 THR B N 1
ATOM 4234 C CA . THR B 1 215 ? -4.602 24.859 8.211 1 87.12 215 THR B CA 1
ATOM 4235 C C . THR B 1 215 ? -4.02 25.953 9.094 1 87.12 215 THR B C 1
ATOM 4237 O O . THR B 1 215 ? -3.697 27.047 8.617 1 87.12 215 THR B O 1
ATOM 4240 N N . ALA B 1 216 ? -3.902 25.609 10.328 1 89.81 216 ALA B N 1
ATOM 4241 C CA . ALA B 1 216 ? -3.326 26.562 11.266 1 89.81 216 ALA B CA 1
ATOM 4242 C C . ALA B 1 216 ? -1.889 26.906 10.883 1 89.81 216 ALA B C 1
ATOM 4244 O O . ALA B 1 216 ? -1.455 28.047 11.047 1 89.81 216 ALA B O 1
ATOM 4245 N N . SER B 1 217 ? -1.251 25.953 10.359 1 93.06 217 SER B N 1
ATOM 4246 C CA . SER B 1 217 ? 0.137 26.172 9.961 1 93.06 217 SER B CA 1
ATOM 4247 C C . SER B 1 217 ? 0.232 27.141 8.797 1 93.06 217 SER B C 1
ATOM 4249 O O . SER B 1 217 ? 1.104 28.016 8.773 1 93.06 217 SER B O 1
ATOM 4251 N N . ARG B 1 218 ? -0.653 27.031 7.902 1 91.81 218 ARG B N 1
ATOM 4252 C CA . ARG B 1 218 ? -0.674 27.938 6.77 1 91.81 218 ARG B CA 1
ATOM 4253 C C . ARG B 1 218 ? -0.923 29.375 7.23 1 91.81 218 ARG B C 1
ATOM 4255 O O . ARG B 1 218 ? -0.286 30.312 6.742 1 91.81 218 ARG B O 1
ATOM 4262 N N . PHE B 1 219 ? -1.733 29.516 8.141 1 92.06 219 PHE B N 1
ATOM 4263 C CA . PHE B 1 219 ? -2.104 30.828 8.633 1 92.06 219 PHE B CA 1
ATOM 4264 C C . PHE B 1 219 ? -1.002 31.406 9.516 1 92.06 219 PHE B C 1
ATOM 4266 O O . PHE B 1 219 ? -0.934 32.625 9.727 1 92.06 219 PHE B O 1
ATOM 4273 N N . SER B 1 220 ? -0.119 30.562 10.016 1 94 220 SER B N 1
ATOM 4274 C CA . SER B 1 220 ? 0.981 31.016 10.859 1 94 220 SER B CA 1
ATOM 4275 C C . SER B 1 220 ? 2.209 31.375 10.023 1 94 220 SER B C 1
ATOM 4277 O O . SER B 1 220 ? 3.289 31.609 10.57 1 94 220 SER B O 1
ATOM 4279 N N . GLY B 1 221 ? 2.072 31.25 8.664 1 93.88 221 GLY B N 1
ATOM 4280 C CA . GLY B 1 221 ? 3.143 31.688 7.785 1 93.88 221 GLY B CA 1
ATOM 4281 C C . GLY B 1 221 ? 4.027 30.562 7.301 1 93.88 221 GLY B C 1
ATOM 4282 O O . GLY B 1 221 ? 4.98 30.781 6.555 1 93.88 221 GLY B O 1
ATOM 4283 N N . ILE B 1 222 ? 3.76 29.453 7.719 1 95.62 222 ILE B N 1
ATOM 4284 C CA . ILE B 1 222 ? 4.547 28.312 7.273 1 95.62 222 ILE B CA 1
ATOM 4285 C C . ILE B 1 222 ? 4.172 27.953 5.836 1 95.62 222 ILE B C 1
ATOM 4287 O O . ILE B 1 222 ? 2.99 27.844 5.508 1 95.62 222 ILE B O 1
ATOM 4291 N N . LYS B 1 223 ? 5.164 27.875 4.988 1 97.31 223 LYS B N 1
ATOM 4292 C CA . LYS B 1 223 ? 4.918 27.438 3.617 1 97.31 223 LYS B CA 1
ATOM 4293 C C . LYS B 1 223 ? 4.77 25.922 3.549 1 97.31 223 LYS B C 1
ATOM 4295 O O . LYS B 1 223 ? 5.684 25.219 3.105 1 97.31 223 LYS B O 1
ATOM 4300 N N . VAL B 1 224 ? 3.684 25.484 3.818 1 96.69 224 VAL B N 1
ATOM 4301 C CA . VAL B 1 224 ? 3.377 24.078 3.965 1 96.69 224 VAL B CA 1
ATOM 4302 C C . VAL B 1 224 ? 3.734 23.328 2.678 1 96.69 224 VAL B C 1
ATOM 4304 O O . VAL B 1 224 ? 4.352 22.266 2.717 1 96.69 224 VAL B O 1
ATOM 4307 N N . ASP B 1 225 ? 3.469 23.938 1.515 1 96.88 225 ASP B N 1
ATOM 4308 C CA . ASP B 1 225 ? 3.705 23.297 0.226 1 96.88 225 ASP B CA 1
ATOM 4309 C C . ASP B 1 225 ? 5.195 23.062 -0.013 1 96.88 225 ASP B C 1
ATOM 4311 O O . ASP B 1 225 ? 5.602 22 -0.486 1 96.88 225 ASP B O 1
ATOM 4315 N N . LYS B 1 226 ? 5.938 24 0.333 1 97.88 226 LYS B N 1
ATOM 4316 C CA . LYS B 1 226 ? 7.379 23.891 0.142 1 97.88 226 LYS B CA 1
ATOM 4317 C C . LYS B 1 226 ? 7.969 22.797 1.038 1 97.88 226 LYS B C 1
ATOM 4319 O O . LYS B 1 226 ? 8.836 22.031 0.608 1 97.88 226 LYS B O 1
ATOM 4324 N N . VAL B 1 227 ? 7.527 22.797 2.266 1 97.88 227 VAL B N 1
ATOM 4325 C CA . VAL B 1 227 ? 8.031 21.797 3.213 1 97.88 227 VAL B CA 1
ATOM 4326 C C . VAL B 1 227 ? 7.691 20.391 2.721 1 97.88 227 VAL B C 1
ATOM 4328 O O . VAL B 1 227 ? 8.531 19.5 2.76 1 97.88 227 VAL B O 1
ATOM 4331 N N . LYS B 1 228 ? 6.492 20.203 2.225 1 97.56 228 LYS B N 1
ATOM 4332 C CA . LYS B 1 228 ? 6.07 18.891 1.709 1 97.56 228 LYS B CA 1
ATOM 4333 C C . LYS B 1 228 ? 6.93 18.469 0.523 1 97.56 228 LYS B C 1
ATOM 4335 O O . LYS B 1 228 ? 7.398 17.328 0.467 1 97.56 228 LYS B O 1
ATOM 4340 N N . VAL B 1 229 ? 7.164 19.406 -0.347 1 98.19 229 VAL B N 1
ATOM 4341 C CA . VAL B 1 229 ? 7.949 19.109 -1.54 1 98.19 229 VAL B CA 1
ATOM 4342 C C . VAL B 1 229 ? 9.367 18.703 -1.139 1 98.19 229 VAL B C 1
ATOM 4344 O O . VAL B 1 229 ? 9.914 17.734 -1.673 1 98.19 229 VAL B O 1
ATOM 4347 N N . ILE B 1 230 ? 9.898 19.391 -0.213 1 98.5 230 ILE B N 1
ATOM 4348 C CA . ILE B 1 230 ? 11.258 19.125 0.237 1 98.5 230 ILE B CA 1
ATOM 4349 C C . ILE B 1 230 ? 11.328 17.734 0.867 1 98.5 230 ILE B C 1
ATOM 4351 O O . ILE B 1 230 ? 12.25 16.969 0.586 1 98.5 230 ILE B O 1
ATOM 4355 N N . VAL B 1 231 ? 10.375 17.406 1.703 1 98.5 231 VAL B N 1
ATOM 4356 C CA . VAL B 1 231 ? 10.398 16.141 2.428 1 98.5 231 VAL B CA 1
ATOM 4357 C C . VAL B 1 231 ? 10.211 14.984 1.451 1 98.5 231 VAL B C 1
ATOM 4359 O O . VAL B 1 231 ? 10.875 13.953 1.561 1 98.5 231 VAL B O 1
ATOM 4362 N N . PHE B 1 232 ? 9.352 15.102 0.458 1 98.62 232 PHE B N 1
ATOM 4363 C CA . PHE B 1 232 ? 9.148 14.055 -0.539 1 98.62 232 PHE B CA 1
ATOM 4364 C C . PHE B 1 232 ? 10.383 13.914 -1.429 1 98.62 232 PHE B C 1
ATOM 4366 O O . PHE B 1 232 ? 10.734 12.812 -1.843 1 98.62 232 PHE B O 1
ATOM 4373 N N . MET B 1 233 ? 10.992 15.031 -1.727 1 98.62 233 MET B N 1
ATOM 4374 C CA . MET B 1 233 ? 12.242 14.984 -2.486 1 98.62 233 MET B CA 1
ATOM 4375 C C . MET B 1 233 ? 13.32 14.234 -1.715 1 98.62 233 MET B C 1
ATOM 4377 O O . MET B 1 233 ? 14.078 13.453 -2.295 1 98.62 233 MET B O 1
ATOM 4381 N N . LEU B 1 234 ? 13.375 14.523 -0.442 1 98.44 234 LEU B N 1
ATOM 4382 C CA . LEU B 1 234 ? 14.32 13.836 0.425 1 98.44 234 LEU B CA 1
ATOM 4383 C C . LEU B 1 234 ? 14.062 12.336 0.442 1 98.44 234 LEU B C 1
ATOM 4385 O O . LEU B 1 234 ? 15 11.539 0.452 1 98.44 234 LEU B O 1
ATOM 4389 N N . ALA B 1 235 ? 12.797 11.922 0.478 1 98.5 235 ALA B N 1
ATOM 4390 C CA . ALA B 1 235 ? 12.438 10.508 0.442 1 98.5 235 ALA B CA 1
ATOM 4391 C C . ALA B 1 235 ? 12.906 9.852 -0.853 1 98.5 235 ALA B C 1
ATOM 4393 O O . ALA B 1 235 ? 13.43 8.734 -0.837 1 98.5 235 ALA B O 1
ATOM 4394 N N . GLY B 1 236 ? 12.742 10.586 -1.958 1 98.69 236 GLY B N 1
ATOM 4395 C CA . GLY B 1 236 ? 13.227 10.078 -3.232 1 98.69 236 GLY B CA 1
ATOM 4396 C C . GLY B 1 236 ? 14.734 9.938 -3.289 1 98.69 236 GLY B C 1
ATOM 4397 O O . GLY B 1 236 ? 15.25 8.961 -3.828 1 98.69 236 GLY B O 1
ATOM 4398 N N . LEU B 1 237 ? 15.391 10.906 -2.729 1 98.69 237 LEU B N 1
ATOM 4399 C CA . LEU B 1 237 ? 16.844 10.891 -2.711 1 98.69 237 LEU B CA 1
ATOM 4400 C C . LEU B 1 237 ? 17.359 9.703 -1.904 1 98.69 237 LEU B C 1
ATOM 4402 O O . LEU B 1 237 ? 18.281 9 -2.34 1 98.69 237 LEU B O 1
ATOM 4406 N N . LEU B 1 238 ? 16.797 9.5 -0.747 1 98.44 238 LEU B N 1
ATOM 4407 C CA . LEU B 1 238 ? 17.25 8.398 0.092 1 98.44 238 LEU B CA 1
ATOM 4408 C C . LEU B 1 238 ? 16.844 7.055 -0.502 1 98.44 238 LEU B C 1
ATOM 4410 O O . LEU B 1 238 ? 17.516 6.043 -0.289 1 98.44 238 LEU B O 1
ATOM 4414 N N . ALA B 1 239 ? 15.727 7.016 -1.241 1 98.56 239 ALA B N 1
ATOM 4415 C CA . ALA B 1 239 ? 15.391 5.812 -2.002 1 98.56 239 ALA B CA 1
ATOM 4416 C C . ALA B 1 239 ? 16.484 5.48 -3.008 1 98.56 239 ALA B C 1
ATOM 4418 O O . ALA B 1 239 ? 16.844 4.312 -3.189 1 98.56 239 ALA B O 1
ATOM 4419 N N . ALA B 1 240 ? 17.016 6.531 -3.613 1 98.69 240 ALA B N 1
ATOM 4420 C CA . ALA B 1 240 ? 18.109 6.332 -4.566 1 98.69 240 ALA B CA 1
ATOM 4421 C C . ALA B 1 240 ? 19.375 5.848 -3.859 1 98.69 240 ALA B C 1
ATOM 4423 O O . ALA B 1 240 ? 20.109 5.008 -4.391 1 98.69 240 ALA B O 1
ATOM 4424 N N . VAL B 1 241 ? 19.656 6.398 -2.713 1 98.19 241 VAL B N 1
ATOM 4425 C CA . VAL B 1 241 ? 20.797 5.926 -1.93 1 98.19 241 VAL B CA 1
ATOM 4426 C C . VAL B 1 241 ? 20.609 4.445 -1.598 1 98.19 241 VAL B C 1
ATOM 4428 O O . VAL B 1 241 ? 21.562 3.66 -1.705 1 98.19 241 VAL B O 1
ATOM 4431 N N . THR B 1 242 ? 19.406 4.086 -1.208 1 97.62 242 THR B N 1
ATOM 4432 C CA . THR B 1 242 ? 19.078 2.691 -0.942 1 97.62 242 THR B CA 1
ATOM 4433 C C . THR B 1 242 ? 19.328 1.833 -2.182 1 97.62 242 THR B C 1
ATOM 4435 O O . THR B 1 242 ? 19.828 0.712 -2.078 1 97.62 242 THR B O 1
ATOM 4438 N N . ALA B 1 243 ? 18.984 2.387 -3.33 1 98.06 243 ALA B N 1
ATOM 4439 C CA . ALA B 1 243 ? 19.188 1.674 -4.59 1 98.06 243 ALA B CA 1
ATOM 4440 C C . ALA B 1 243 ? 20.672 1.363 -4.812 1 98.06 243 ALA B C 1
ATOM 4442 O O . ALA B 1 243 ? 21.016 0.278 -5.281 1 98.06 243 ALA B O 1
ATOM 4443 N N . ILE B 1 244 ? 21.516 2.295 -4.492 1 97.69 244 ILE B N 1
ATOM 4444 C CA . ILE B 1 244 ? 22.953 2.117 -4.648 1 97.69 244 ILE B CA 1
ATOM 4445 C C . ILE B 1 244 ? 23.438 0.972 -3.762 1 97.69 244 ILE B C 1
ATOM 4447 O O . ILE B 1 244 ? 24.125 0.06 -4.23 1 97.69 244 ILE B O 1
ATOM 4451 N N . PHE B 1 245 ? 23.031 0.979 -2.539 1 96.25 245 PHE B N 1
ATOM 4452 C CA . PHE B 1 245 ? 23.484 -0.039 -1.595 1 96.25 245 PHE B CA 1
ATOM 4453 C C . PHE B 1 245 ? 22.906 -1.404 -1.96 1 96.25 245 PHE B C 1
ATOM 4455 O O . PHE B 1 245 ? 23.625 -2.41 -1.925 1 96.25 245 PHE B O 1
ATOM 4462 N N . LEU B 1 246 ? 21.672 -1.441 -2.312 1 94.56 246 LEU B N 1
ATOM 4463 C CA . LEU B 1 246 ? 21 -2.695 -2.648 1 94.56 246 LEU B CA 1
ATOM 4464 C C . LEU B 1 246 ? 21.609 -3.312 -3.904 1 94.56 246 LEU B C 1
ATOM 4466 O O . LEU B 1 246 ? 21.906 -4.508 -3.934 1 94.56 246 LEU B O 1
ATOM 4470 N N . THR B 1 247 ? 21.812 -2.482 -4.91 1 96.19 247 THR B N 1
ATOM 4471 C CA . THR B 1 247 ? 22.359 -2.967 -6.168 1 96.19 247 THR B CA 1
ATOM 4472 C C . THR B 1 247 ? 23.812 -3.424 -5.98 1 96.19 247 THR B C 1
ATOM 4474 O O . THR B 1 247 ? 24.219 -4.426 -6.559 1 96.19 247 THR B O 1
ATOM 4477 N N . SER B 1 248 ? 24.531 -2.686 -5.234 1 95.44 248 SER B N 1
ATOM 4478 C CA . SER B 1 248 ? 25.906 -3.055 -4.934 1 95.44 248 SER B CA 1
ATOM 4479 C C . SER B 1 248 ? 25.984 -4.406 -4.227 1 95.44 248 SER B C 1
ATOM 4481 O O . SER B 1 248 ? 26.828 -5.242 -4.555 1 95.44 248 SER B O 1
ATOM 4483 N N . ARG B 1 249 ? 25.125 -4.625 -3.346 1 92.12 249 ARG B N 1
ATOM 4484 C CA . ARG B 1 249 ? 25.109 -5.867 -2.582 1 92.12 249 ARG B CA 1
ATOM 4485 C C . ARG B 1 249 ? 24.688 -7.047 -3.457 1 92.12 249 ARG B C 1
ATOM 4487 O O . ARG B 1 249 ? 25.266 -8.133 -3.367 1 92.12 249 ARG B O 1
ATOM 4494 N N . MET B 1 250 ? 23.703 -6.824 -4.281 1 92.12 250 MET B N 1
ATOM 4495 C CA . MET B 1 250 ? 23.156 -7.891 -5.113 1 92.12 250 MET B CA 1
ATOM 4496 C C . MET B 1 250 ? 24.047 -8.148 -6.324 1 92.12 250 MET B C 1
ATOM 4498 O O . MET B 1 250 ? 24 -9.227 -6.918 1 92.12 250 MET B O 1
ATOM 4502 N N . GLY B 1 251 ? 24.797 -7.234 -6.723 1 94 251 GLY B N 1
ATOM 4503 C CA . GLY B 1 251 ? 25.656 -7.355 -7.887 1 94 251 GLY B CA 1
ATOM 4504 C C . GLY B 1 251 ? 24.922 -7.191 -9.195 1 94 251 GLY B C 1
ATOM 4505 O O . GLY B 1 251 ? 25.531 -7.23 -10.273 1 94 251 GLY B O 1
ATOM 4506 N N . SER B 1 252 ? 23.656 -7.062 -9.117 1 94.81 252 SER B N 1
ATOM 4507 C CA . SER B 1 252 ? 22.797 -6.832 -10.273 1 94.81 252 SER B CA 1
ATOM 4508 C C . SER B 1 252 ? 21.469 -6.215 -9.844 1 94.81 252 SER B C 1
ATOM 4510 O O . SER B 1 252 ? 21.188 -6.074 -8.656 1 94.81 252 SER B O 1
ATOM 4512 N N . THR B 1 253 ? 20.734 -5.727 -10.852 1 95.62 253 THR B N 1
ATOM 4513 C CA . THR B 1 253 ? 19.422 -5.164 -10.547 1 95.62 253 THR B CA 1
ATOM 4514 C C . THR B 1 253 ? 18.375 -5.656 -11.547 1 95.62 253 THR B C 1
ATOM 4516 O O . THR B 1 253 ? 18.734 -6.203 -12.602 1 95.62 253 THR B O 1
ATOM 4519 N N . ARG B 1 254 ? 17.156 -5.672 -11.094 1 93.25 254 ARG B N 1
ATOM 4520 C CA . ARG B 1 254 ? 15.969 -5.992 -11.867 1 93.25 254 ARG B CA 1
ATOM 4521 C C . ARG B 1 254 ? 14.836 -5.023 -11.555 1 93.25 254 ARG B C 1
ATOM 4523 O O . ARG B 1 254 ? 14.82 -4.395 -10.492 1 93.25 254 ARG B O 1
ATOM 4530 N N . PRO B 1 255 ? 13.953 -4.949 -12.484 1 91.19 255 PRO B N 1
ATOM 4531 C CA . PRO B 1 255 ? 12.859 -4 -12.258 1 91.19 255 PRO B CA 1
ATOM 4532 C C . PRO B 1 255 ? 11.977 -4.387 -11.078 1 91.19 255 PRO B C 1
ATOM 4534 O O . PRO B 1 255 ? 11.227 -3.551 -10.562 1 91.19 255 PRO B O 1
ATOM 4537 N N . ASN B 1 256 ? 12.016 -5.602 -10.609 1 86.5 256 ASN B N 1
ATOM 4538 C CA . ASN B 1 256 ? 11.141 -6.043 -9.531 1 86.5 256 ASN B CA 1
ATOM 4539 C C . ASN B 1 256 ? 11.836 -5.98 -8.18 1 86.5 256 ASN B C 1
ATOM 4541 O O . ASN B 1 256 ? 11.32 -6.496 -7.184 1 86.5 256 ASN B O 1
ATOM 4545 N N . ILE B 1 257 ? 12.969 -5.406 -8.141 1 91.06 257 ILE B N 1
ATOM 4546 C CA . ILE B 1 257 ? 13.656 -5.301 -6.855 1 91.06 257 ILE B CA 1
ATOM 4547 C C . ILE B 1 257 ? 12.891 -4.355 -5.934 1 91.06 257 ILE B C 1
ATOM 4549 O O . ILE B 1 257 ? 12.086 -3.547 -6.395 1 91.06 257 ILE B O 1
ATOM 4553 N N . ALA B 1 258 ? 13.039 -4.473 -4.684 1 92 258 ALA B N 1
ATOM 4554 C CA . ALA B 1 258 ? 12.516 -3.588 -3.643 1 92 258 ALA B CA 1
ATOM 4555 C C . ALA B 1 258 ? 10.992 -3.562 -3.66 1 92 258 ALA B C 1
ATOM 4557 O O . ALA B 1 258 ? 10.375 -2.537 -3.35 1 92 258 ALA B O 1
ATOM 4558 N N . THR B 1 259 ? 10.406 -4.664 -4.137 1 84.94 259 THR B N 1
ATOM 4559 C CA . THR B 1 259 ? 8.953 -4.781 -4.066 1 84.94 259 THR B CA 1
ATOM 4560 C C . THR B 1 259 ? 8.484 -4.879 -2.613 1 84.94 259 THR B C 1
ATOM 4562 O O . THR B 1 259 ? 9.078 -5.613 -1.817 1 84.94 259 THR B O 1
ATOM 4565 N N . MET B 1 260 ? 7.547 -4.051 -2.158 1 78.81 260 MET B N 1
ATOM 4566 C CA . MET B 1 260 ? 6.91 -4.066 -0.846 1 78.81 260 MET B CA 1
ATOM 4567 C C . MET B 1 260 ? 7.773 -3.355 0.189 1 78.81 260 MET B C 1
ATOM 4569 O O . MET B 1 260 ? 7.473 -3.393 1.385 1 78.81 260 MET B O 1
ATOM 4573 N N . TYR B 1 261 ? 8.875 -2.705 -0.273 1 87.31 261 TYR B N 1
ATOM 4574 C CA . TYR B 1 261 ? 9.695 -1.934 0.653 1 87.31 261 TYR B CA 1
ATOM 4575 C C . TYR B 1 261 ? 8.859 -0.893 1.389 1 87.31 261 TYR B C 1
ATOM 4577 O O . TYR B 1 261 ? 9.109 -0.601 2.561 1 87.31 261 TYR B O 1
ATOM 4585 N N . GLU B 1 262 ? 7.938 -0.375 0.628 1 89.5 262 GLU B N 1
ATOM 4586 C CA . GLU B 1 262 ? 7.109 0.68 1.208 1 89.5 262 GLU B CA 1
ATOM 4587 C C . GLU B 1 262 ? 6.359 0.179 2.438 1 89.5 262 GLU B C 1
ATOM 4589 O O . GLU B 1 262 ? 6.23 0.901 3.43 1 89.5 262 GLU B O 1
ATOM 4594 N N . LEU B 1 263 ? 5.91 -1.05 2.363 1 81.75 263 LEU B N 1
ATOM 4595 C CA . LEU B 1 263 ? 5.141 -1.597 3.473 1 81.75 263 LEU B CA 1
ATOM 4596 C C . LEU B 1 263 ? 6.027 -1.823 4.691 1 81.75 263 LEU B C 1
ATOM 4598 O O . LEU B 1 263 ? 5.621 -1.537 5.82 1 81.75 263 LEU B O 1
ATOM 4602 N N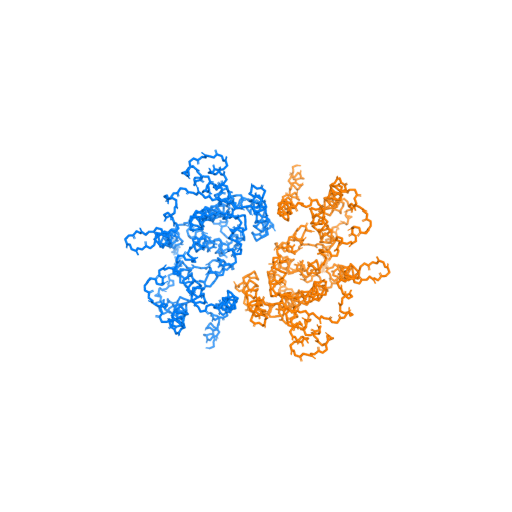 . ASP B 1 264 ? 7.227 -2.291 4.453 1 85 264 ASP B N 1
ATOM 4603 C CA . ASP B 1 264 ? 8.18 -2.492 5.539 1 85 264 ASP B CA 1
ATOM 4604 C C . ASP B 1 264 ? 8.562 -1.164 6.188 1 85 264 ASP B C 1
ATOM 4606 O O . ASP B 1 264 ? 8.617 -1.058 7.414 1 85 264 ASP B O 1
ATOM 4610 N N . ILE B 1 265 ? 8.812 -0.251 5.359 1 92.31 265 ILE B N 1
ATOM 4611 C CA . ILE B 1 265 ? 9.281 1.056 5.801 1 92.31 265 ILE B CA 1
ATOM 4612 C C . ILE B 1 265 ? 8.195 1.744 6.629 1 92.31 265 ILE B C 1
ATOM 4614 O O . ILE B 1 265 ? 8.477 2.305 7.688 1 92.31 265 ILE B O 1
ATOM 4618 N N . ILE B 1 266 ? 7.016 1.672 6.129 1 89.31 266 ILE B N 1
ATOM 4619 C CA . ILE B 1 266 ? 5.891 2.268 6.84 1 89.31 266 ILE B CA 1
ATOM 4620 C C . ILE B 1 266 ? 5.684 1.549 8.172 1 89.31 266 ILE B C 1
ATOM 4622 O O . ILE B 1 266 ? 5.441 2.188 9.203 1 89.31 266 ILE B O 1
ATOM 4626 N N . ALA B 1 267 ? 5.836 0.244 8.133 1 85.5 267 ALA B N 1
ATOM 4627 C CA . ALA B 1 267 ? 5.68 -0.549 9.352 1 85.5 267 ALA B CA 1
ATOM 4628 C C . ALA B 1 267 ? 6.723 -0.165 10.391 1 85.5 267 ALA B C 1
ATOM 4630 O O . ALA B 1 267 ? 6.41 -0.052 11.578 1 85.5 267 ALA B O 1
ATOM 4631 N N . MET B 1 268 ? 7.922 0.034 9.977 1 89.75 268 MET B N 1
ATOM 4632 C CA . MET B 1 268 ? 9 0.414 10.883 1 89.75 268 MET B CA 1
ATOM 4633 C C . MET B 1 268 ? 8.727 1.774 11.516 1 89.75 268 MET B C 1
ATOM 4635 O O . MET B 1 268 ? 8.883 1.944 12.727 1 89.75 268 MET B O 1
ATOM 4639 N N . ALA B 1 269 ? 8.305 2.695 10.672 1 91.31 269 ALA B N 1
ATOM 4640 C CA . ALA B 1 269 ? 8.008 4.031 11.188 1 91.31 269 ALA B CA 1
ATOM 4641 C C . ALA B 1 269 ? 6.84 3.994 12.164 1 91.31 269 ALA B C 1
ATOM 4643 O O . ALA B 1 269 ? 6.887 4.633 13.219 1 91.31 269 ALA B O 1
ATOM 4644 N N . ALA B 1 270 ? 5.844 3.248 11.797 1 86.81 270 ALA B N 1
ATOM 4645 C CA . ALA B 1 270 ? 4.652 3.152 12.641 1 86.81 270 ALA B CA 1
ATOM 4646 C C . ALA B 1 270 ? 4.977 2.475 13.969 1 86.81 270 ALA B C 1
ATOM 4648 O O . ALA B 1 270 ? 4.535 2.928 15.031 1 86.81 270 ALA B O 1
ATOM 4649 N N . LEU B 1 271 ? 5.715 1.42 13.867 1 85.69 271 LEU B N 1
ATOM 4650 C CA . LEU B 1 271 ? 6.125 0.719 15.078 1 85.69 271 LEU B CA 1
ATOM 4651 C C . LEU B 1 271 ? 6.977 1.621 15.969 1 85.69 271 LEU B C 1
ATOM 4653 O O . LEU B 1 271 ? 6.918 1.522 17.188 1 85.69 271 LEU B O 1
ATOM 4657 N N . GLY B 1 272 ? 7.734 2.463 15.359 1 89 272 GLY B N 1
ATOM 4658 C CA . GLY B 1 272 ? 8.602 3.377 16.078 1 89 272 GLY B CA 1
ATOM 4659 C C . GLY B 1 272 ? 7.84 4.469 16.812 1 89 272 GLY B C 1
ATOM 4660 O O . GLY B 1 272 ? 8.43 5.254 17.547 1 89 272 GLY B O 1
ATOM 4661 N N . GLY B 1 273 ? 6.543 4.574 16.578 1 85.81 273 GLY B N 1
ATOM 4662 C CA . GLY B 1 273 ? 5.734 5.523 17.328 1 85.81 273 GLY B CA 1
ATOM 4663 C C . GLY B 1 273 ? 5.348 6.746 16.516 1 85.81 273 GLY B C 1
ATOM 4664 O O . GLY B 1 273 ? 4.836 7.723 17.062 1 85.81 273 GLY B O 1
ATOM 4665 N N . VAL B 1 274 ? 5.625 6.727 15.234 1 88.88 274 VAL B N 1
ATOM 4666 C CA . VAL B 1 274 ? 5.242 7.848 14.383 1 88.88 274 VAL B CA 1
ATOM 4667 C C . VAL B 1 274 ? 3.752 7.773 14.062 1 88.88 274 VAL B C 1
ATOM 4669 O O . VAL B 1 274 ? 3.244 6.723 13.672 1 88.88 274 VAL B O 1
ATOM 4672 N N . SER B 1 275 ? 3.045 8.883 14.32 1 82.38 275 SER B N 1
ATOM 4673 C CA . SER B 1 275 ? 1.602 8.914 14.117 1 82.38 275 SER B CA 1
ATOM 4674 C C . SER B 1 275 ? 1.257 9.359 12.695 1 82.38 275 SER B C 1
ATOM 4676 O O . SER B 1 275 ? 1.801 10.352 12.211 1 82.38 275 SER B O 1
ATOM 4678 N N . THR B 1 276 ? 0.349 8.703 12.141 1 77.19 276 THR B N 1
ATOM 4679 C CA . THR B 1 276 ? -0.095 9.125 10.812 1 77.19 276 THR B CA 1
ATOM 4680 C C . THR B 1 276 ? -1.21 10.164 10.93 1 77.19 276 THR B C 1
ATOM 4682 O O . THR B 1 276 ? -1.584 10.789 9.93 1 77.19 276 THR B O 1
ATOM 4685 N N . ALA B 1 277 ? -1.763 10.25 12.125 1 77 277 ALA B N 1
ATOM 4686 C CA . ALA B 1 277 ? -2.705 11.344 12.359 1 77 277 ALA B CA 1
ATOM 4687 C C . ALA B 1 277 ? -1.983 12.68 12.445 1 77 277 ALA B C 1
ATOM 4689 O O . ALA B 1 277 ? -2.617 13.742 12.43 1 77 277 ALA B O 1
ATOM 4690 N N . GLY B 1 278 ? -0.707 12.555 12.586 1 83.56 278 GLY B N 1
ATOM 4691 C CA . GLY B 1 278 ? 0.132 13.727 12.438 1 83.56 278 GLY B CA 1
ATOM 4692 C C . GLY B 1 278 ? 0.649 14.266 13.758 1 83.56 278 GLY B C 1
ATOM 4693 O O . GLY B 1 278 ? 0.083 13.977 14.82 1 83.56 278 GLY B O 1
ATOM 4694 N N . GLY B 1 279 ? 1.795 14.898 13.727 1 89 279 GLY B N 1
ATOM 4695 C CA . GLY B 1 279 ? 2.297 15.75 14.789 1 89 279 GLY B CA 1
ATOM 4696 C C . GLY B 1 279 ? 3.051 14.992 15.859 1 89 279 GLY B C 1
ATOM 4697 O O . GLY B 1 279 ? 3.428 15.57 16.891 1 89 279 GLY B O 1
ATOM 4698 N N . LYS B 1 280 ? 3.225 13.742 15.695 1 89.31 280 LYS B N 1
ATOM 4699 C CA . LYS B 1 280 ? 3.932 12.977 16.719 1 89.31 280 LYS B CA 1
ATOM 4700 C C . LYS B 1 280 ? 4.934 12.016 16.094 1 89.31 280 LYS B C 1
ATOM 4702 O O . LYS B 1 280 ? 4.648 11.383 15.07 1 89.31 280 LYS B O 1
ATOM 4707 N N . GLY B 1 281 ? 6.121 11.945 16.688 1 90.25 281 GLY B N 1
ATOM 4708 C CA . GLY B 1 281 ? 7.145 11.008 16.25 1 90.25 281 GLY B CA 1
ATOM 4709 C C . GLY B 1 281 ? 8.523 11.336 16.781 1 90.25 281 GLY B C 1
ATOM 4710 O O . GLY B 1 281 ? 8.852 12.508 16.984 1 90.25 281 GLY B O 1
ATOM 4711 N N . ARG B 1 282 ? 9.281 10.32 17.031 1 91.88 282 ARG B N 1
ATOM 4712 C CA . ARG B 1 282 ? 10.664 10.477 17.484 1 91.88 282 ARG B CA 1
ATOM 4713 C C . ARG B 1 282 ? 11.609 9.586 16.688 1 91.88 282 ARG B C 1
ATOM 4715 O O . ARG B 1 282 ? 11.289 8.422 16.406 1 91.88 282 ARG B O 1
ATOM 4722 N N . VAL B 1 283 ? 12.742 10.164 16.422 1 94.19 283 VAL B N 1
ATOM 4723 C CA . VAL B 1 283 ? 13.719 9.438 15.617 1 94.19 283 VAL B CA 1
ATOM 4724 C C . VAL B 1 283 ? 14.234 8.234 16.406 1 94.19 283 VAL B C 1
ATOM 4726 O O . VAL B 1 283 ? 14.492 7.172 15.828 1 94.19 283 VAL B O 1
ATOM 4729 N N . LEU B 1 284 ? 14.383 8.352 17.656 1 92.69 284 LEU B N 1
ATOM 4730 C CA . LEU B 1 284 ? 14.891 7.262 18.484 1 92.69 284 LEU B CA 1
ATOM 4731 C C . LEU B 1 284 ? 13.969 6.051 18.422 1 92.69 284 LEU B C 1
ATOM 4733 O O . LEU B 1 284 ? 14.445 4.91 18.344 1 92.69 284 LEU B O 1
ATOM 4737 N N . GLY B 1 285 ? 12.695 6.27 18.516 1 91.19 285 GLY B N 1
ATOM 4738 C CA . GLY B 1 285 ? 11.75 5.176 18.359 1 91.19 285 GLY B CA 1
ATOM 4739 C C . GLY B 1 285 ? 11.859 4.469 17.031 1 91.19 285 GLY B C 1
ATOM 4740 O O . GLY B 1 285 ? 11.781 3.242 16.953 1 91.19 285 GLY B O 1
ATOM 4741 N N . VAL B 1 286 ? 12.047 5.254 16.031 1 93.19 286 VAL B N 1
ATOM 4742 C CA . VAL B 1 286 ? 12.172 4.723 14.68 1 93.19 286 VAL B CA 1
ATOM 4743 C C . VAL B 1 286 ? 13.422 3.857 14.57 1 93.19 286 VAL B C 1
ATOM 4745 O O . VAL B 1 286 ? 13.383 2.771 13.984 1 93.19 286 VAL B O 1
ATOM 4748 N N . VAL B 1 287 ? 14.492 4.324 15.141 1 94.5 287 VAL B N 1
ATOM 4749 C CA . VAL B 1 287 ? 15.75 3.588 15.094 1 94.5 287 VAL B CA 1
ATOM 4750 C C . VAL B 1 287 ? 15.594 2.246 15.805 1 94.5 287 VAL B C 1
ATOM 4752 O O . VAL B 1 287 ? 16.016 1.208 15.289 1 94.5 287 VAL B O 1
ATOM 4755 N N . ILE B 1 288 ? 14.977 2.215 16.922 1 92.12 288 ILE B N 1
ATOM 4756 C CA . ILE B 1 288 ? 14.773 0.986 17.672 1 92.12 288 ILE B CA 1
ATOM 4757 C C . ILE B 1 288 ? 13.883 0.035 16.875 1 92.12 288 ILE B C 1
ATOM 4759 O O . ILE B 1 288 ? 14.148 -1.167 16.812 1 92.12 288 ILE B O 1
ATOM 4763 N N . ALA B 1 289 ? 12.852 0.606 16.297 1 90.56 289 ALA B N 1
ATOM 4764 C CA . ALA B 1 289 ? 11.922 -0.195 15.5 1 90.56 289 ALA B CA 1
ATOM 4765 C C . ALA B 1 289 ? 12.633 -0.859 14.328 1 90.56 289 ALA B C 1
ATOM 4767 O O . ALA B 1 289 ? 12.344 -2.008 13.984 1 90.56 289 ALA B O 1
ATOM 4768 N N . VAL B 1 290 ? 13.508 -0.155 13.703 1 91.94 290 VAL B N 1
ATOM 4769 C CA . VAL B 1 290 ? 14.273 -0.687 12.578 1 91.94 290 VAL B CA 1
ATOM 4770 C C . VAL B 1 290 ? 15.047 -1.924 13.023 1 91.94 290 VAL B C 1
ATOM 4772 O O . VAL B 1 290 ? 15.047 -2.945 12.328 1 91.94 290 VAL B O 1
ATOM 4775 N N . PHE B 1 291 ? 15.617 -1.854 14.141 1 89.5 291 PHE B N 1
ATOM 4776 C CA . PHE B 1 291 ? 16.422 -2.969 14.617 1 89.5 291 PHE B CA 1
ATOM 4777 C C . PHE B 1 291 ? 15.539 -4.113 15.094 1 89.5 291 PHE B C 1
ATOM 4779 O O . PHE B 1 291 ? 15.898 -5.285 14.961 1 89.5 291 PHE B O 1
ATOM 4786 N N . ILE B 1 292 ? 14.398 -3.789 15.625 1 86.62 292 ILE B N 1
ATOM 4787 C CA . ILE B 1 292 ? 13.453 -4.824 16.031 1 86.62 292 ILE B CA 1
ATOM 4788 C C . ILE B 1 292 ? 13.031 -5.637 14.805 1 86.62 292 ILE B C 1
ATOM 4790 O O . ILE B 1 292 ? 13.164 -6.863 14.789 1 86.62 292 ILE B O 1
ATOM 4794 N N . ILE B 1 293 ? 12.602 -4.926 13.805 1 81.88 293 ILE B N 1
ATOM 4795 C CA . ILE B 1 293 ? 12.117 -5.59 12.602 1 81.88 293 ILE B CA 1
ATOM 4796 C C . ILE B 1 293 ? 13.273 -6.289 11.891 1 81.88 293 ILE B C 1
ATOM 4798 O O . ILE B 1 293 ? 13.133 -7.418 11.43 1 81.88 293 ILE B O 1
ATOM 4802 N N . GLY B 1 294 ? 14.391 -5.664 11.859 1 82.38 294 GLY B N 1
ATOM 4803 C CA . GLY B 1 294 ? 15.555 -6.234 11.203 1 82.38 294 GLY B CA 1
ATOM 4804 C C . GLY B 1 294 ? 16.047 -7.516 11.852 1 82.38 294 GLY B C 1
ATOM 4805 O O . GLY B 1 294 ? 16.281 -8.508 11.164 1 82.38 294 GLY B O 1
ATOM 4806 N N . TYR B 1 295 ? 16.156 -7.484 13.125 1 81.38 295 TYR B N 1
ATOM 4807 C CA . TYR B 1 295 ? 16.672 -8.656 13.828 1 81.38 295 TYR B CA 1
ATOM 4808 C C . TYR B 1 295 ? 15.633 -9.766 13.867 1 81.38 295 TYR B C 1
ATOM 4810 O O . TYR B 1 295 ? 15.977 -10.953 13.883 1 81.38 295 TYR B O 1
ATOM 4818 N N . LEU B 1 296 ? 14.438 -9.352 13.852 1 78 296 LEU B N 1
ATOM 4819 C CA . LEU B 1 296 ? 13.391 -10.359 13.734 1 78 296 LEU B CA 1
ATOM 4820 C C . LEU B 1 296 ? 13.484 -11.094 12.398 1 78 296 LEU B C 1
ATOM 4822 O O . LEU B 1 296 ? 13.367 -12.32 12.352 1 78 296 LEU B O 1
ATOM 4826 N N . GLN B 1 297 ? 13.688 -10.305 11.367 1 76.31 297 GLN B N 1
ATOM 4827 C CA . GLN B 1 297 ? 13.82 -10.891 10.039 1 76.31 297 GLN B CA 1
ATOM 4828 C C . GLN B 1 297 ? 15.055 -11.797 9.961 1 76.31 297 GLN B C 1
ATOM 4830 O O . GLN B 1 297 ? 14.984 -12.898 9.414 1 76.31 297 GLN B O 1
ATOM 4835 N N . TYR B 1 298 ? 16.109 -11.336 10.539 1 73.75 298 TYR B N 1
ATOM 4836 C CA . TYR B 1 298 ? 17.359 -12.094 10.516 1 73.75 298 TYR B CA 1
ATOM 4837 C C . TYR B 1 298 ? 17.234 -13.367 11.336 1 73.75 298 TYR B C 1
ATOM 4839 O O . TYR B 1 298 ? 17.672 -14.438 10.906 1 73.75 298 TYR B O 1
ATOM 4847 N N . GLY B 1 299 ? 16.75 -13.242 12.531 1 71.56 299 GLY B N 1
ATOM 4848 C CA . GLY B 1 299 ? 16.609 -14.391 13.414 1 71.56 299 GLY B CA 1
ATOM 4849 C C . GLY B 1 299 ? 15.742 -15.492 12.82 1 71.56 299 GLY B C 1
ATOM 4850 O O . GLY B 1 299 ? 16.062 -16.672 12.93 1 71.56 299 GLY B O 1
ATOM 4851 N N . LEU B 1 300 ? 14.656 -15.086 12.211 1 70.81 300 LEU B N 1
ATOM 4852 C CA . LEU B 1 300 ? 13.758 -16.078 11.617 1 70.81 300 LEU B CA 1
ATOM 4853 C C . LEU B 1 300 ? 14.406 -16.719 10.398 1 70.81 300 LEU B C 1
ATOM 4855 O O . LEU B 1 300 ? 14.148 -17.891 10.102 1 70.81 300 LEU B O 1
ATOM 4859 N N . GLY B 1 301 ? 15.203 -15.922 9.711 1 67.69 301 GLY B N 1
ATOM 4860 C CA . GLY B 1 301 ? 15.953 -16.469 8.594 1 67.69 301 GLY B CA 1
ATOM 4861 C C . GLY B 1 301 ? 16.953 -17.531 9.016 1 67.69 301 GLY B C 1
ATOM 4862 O O . GLY B 1 301 ? 17.156 -18.516 8.305 1 67.69 301 GLY B O 1
ATOM 4863 N N . LEU B 1 302 ? 17.5 -17.438 10.148 1 65.75 302 LEU B N 1
ATOM 4864 C CA . LEU B 1 302 ? 18.5 -18.375 10.641 1 65.75 302 LEU B CA 1
ATOM 4865 C C . LEU B 1 302 ? 17.875 -19.719 10.953 1 65.75 302 LEU B C 1
ATOM 4867 O O . LEU B 1 302 ? 18.531 -20.766 10.859 1 65.75 302 LEU B O 1
ATOM 4871 N N . ILE B 1 303 ? 16.625 -19.641 11.352 1 64.31 303 ILE B N 1
ATOM 4872 C CA . ILE B 1 303 ? 15.992 -20.922 11.695 1 64.31 303 ILE B CA 1
ATOM 4873 C C . ILE B 1 303 ? 15.133 -21.406 10.531 1 64.31 303 ILE B C 1
ATOM 4875 O O . ILE B 1 303 ? 14.242 -22.234 10.711 1 64.31 303 ILE B O 1
ATOM 4879 N N . ASN B 1 304 ? 15.344 -20.812 9.438 1 61.12 304 ASN B N 1
ATOM 4880 C CA . ASN B 1 304 ? 14.695 -21.203 8.188 1 61.12 304 ASN B CA 1
ATOM 4881 C C . ASN B 1 304 ? 13.18 -21.094 8.281 1 61.12 304 ASN B C 1
ATOM 4883 O O . ASN B 1 304 ? 12.453 -21.969 7.793 1 61.12 304 ASN B O 1
ATOM 4887 N N . LEU B 1 305 ? 12.867 -20.312 9.266 1 59.34 305 LEU B N 1
ATOM 4888 C CA . LEU B 1 305 ? 11.43 -20.078 9.227 1 59.34 305 LEU B CA 1
ATOM 4889 C C . LEU B 1 305 ? 11.039 -19.266 8 1 59.34 305 LEU B C 1
ATOM 4891 O O . LEU B 1 305 ? 11.75 -18.328 7.621 1 59.34 305 LEU B O 1
ATOM 4895 N N . PRO B 1 306 ? 10.102 -19.844 7.398 1 56.53 306 PRO B N 1
ATOM 4896 C CA . PRO B 1 306 ? 9.664 -19.141 6.184 1 56.53 306 PRO B CA 1
ATOM 4897 C C . PRO B 1 306 ? 9.367 -17.672 6.426 1 56.53 306 PRO B C 1
ATOM 4899 O O . PRO B 1 306 ? 8.992 -17.281 7.539 1 56.53 306 PRO B O 1
ATOM 4902 N N . SER B 1 307 ? 9.883 -16.797 5.59 1 58.31 307 SER B N 1
ATOM 4903 C CA . SER B 1 307 ? 9.656 -15.359 5.574 1 58.31 307 SER B CA 1
ATOM 4904 C C . SER B 1 307 ? 8.211 -15.023 5.949 1 58.31 307 SER B C 1
ATOM 4906 O O . SER B 1 307 ? 7.934 -13.922 6.434 1 58.31 307 SER B O 1
ATOM 4908 N N . GLN B 1 308 ? 7.422 -16.016 6.07 1 61.59 308 GLN B N 1
ATOM 4909 C CA . GLN B 1 308 ? 5.992 -15.82 6.281 1 61.59 308 GLN B CA 1
ATOM 4910 C C . GLN B 1 308 ? 5.684 -15.57 7.754 1 61.59 308 GLN B C 1
ATOM 4912 O O . GLN B 1 308 ? 4.809 -14.766 8.086 1 61.59 308 GLN B O 1
ATOM 4917 N N . MET B 1 309 ? 6.426 -16.266 8.594 1 62.62 309 MET B N 1
ATOM 4918 C CA . MET B 1 309 ? 6.246 -16.031 10.023 1 62.62 309 MET B CA 1
ATOM 4919 C C . MET B 1 309 ? 6.645 -14.602 10.383 1 62.62 309 MET B C 1
ATOM 4921 O O . MET B 1 309 ? 6.066 -14 11.289 1 62.62 309 MET B O 1
ATOM 4925 N N . PHE B 1 310 ? 7.523 -14.164 9.609 1 69.94 310 PHE B N 1
ATOM 4926 C CA . PHE B 1 310 ? 7.965 -12.781 9.766 1 69.94 310 PHE B CA 1
ATOM 4927 C C . PHE B 1 310 ? 6.793 -11.82 9.617 1 69.94 310 PHE B C 1
ATOM 4929 O O . PHE B 1 310 ? 6.637 -10.891 10.406 1 69.94 310 PHE B O 1
ATOM 4936 N N . LEU B 1 311 ? 5.922 -12.148 8.789 1 67.25 311 LEU B N 1
ATOM 4937 C CA . LEU B 1 311 ? 4.793 -11.273 8.5 1 67.25 311 LEU B CA 1
ATOM 4938 C C . LEU B 1 311 ? 3.805 -11.258 9.664 1 67.25 311 LEU B C 1
ATOM 4940 O O . LEU B 1 311 ? 3.287 -10.203 10.031 1 67.25 311 LEU B O 1
ATOM 4944 N N . ILE B 1 312 ? 3.684 -12.344 10.25 1 72.69 312 ILE B N 1
ATOM 4945 C CA . ILE B 1 312 ? 2.734 -12.461 11.352 1 72.69 312 ILE B CA 1
ATOM 4946 C C . ILE B 1 312 ? 3.225 -11.648 12.547 1 72.69 312 ILE B C 1
ATOM 4948 O O . ILE B 1 312 ? 2.459 -10.898 13.156 1 72.69 312 ILE B O 1
ATOM 4952 N N . ILE B 1 313 ? 4.465 -11.836 12.797 1 75 313 ILE B N 1
ATOM 4953 C CA . ILE B 1 313 ? 5.02 -11.172 13.969 1 75 313 ILE B CA 1
ATOM 4954 C C . ILE B 1 313 ? 5.008 -9.656 13.766 1 75 313 ILE B C 1
ATOM 4956 O O . ILE B 1 313 ? 4.598 -8.906 14.656 1 75 313 ILE B O 1
ATOM 4960 N N . VAL B 1 314 ? 5.348 -9.258 12.625 1 74.38 314 VAL B N 1
ATOM 4961 C CA . VAL B 1 314 ? 5.375 -7.832 12.328 1 74.38 314 VAL B CA 1
ATOM 4962 C C . VAL B 1 314 ? 3.959 -7.266 12.383 1 74.38 314 VAL B C 1
ATOM 4964 O O . VAL B 1 314 ? 3.73 -6.199 12.961 1 74.38 314 VAL B O 1
ATOM 4967 N N . GLY B 1 315 ? 3.055 -8.008 11.75 1 75.75 315 GLY B N 1
ATOM 4968 C CA . GLY B 1 315 ? 1.666 -7.582 11.812 1 75.75 315 GLY B CA 1
ATOM 4969 C C . GLY B 1 315 ? 1.127 -7.496 13.227 1 75.75 315 GLY B C 1
ATOM 4970 O O . GLY B 1 315 ? 0.48 -6.512 13.586 1 75.75 315 GLY B O 1
ATOM 4971 N N . ALA B 1 316 ? 1.461 -8.477 13.969 1 78.25 316 ALA B N 1
ATOM 4972 C CA . ALA B 1 316 ? 1.033 -8.508 15.359 1 78.25 316 ALA B CA 1
ATOM 4973 C C . ALA B 1 316 ? 1.666 -7.363 16.156 1 78.25 316 ALA B C 1
ATOM 4975 O O . ALA B 1 316 ? 1.001 -6.723 16.969 1 78.25 316 ALA B O 1
ATOM 4976 N N . LEU B 1 317 ? 2.926 -7.156 15.914 1 77.62 317 LEU B N 1
ATOM 4977 C CA . LEU B 1 317 ? 3.639 -6.082 16.594 1 77.62 317 LEU B CA 1
ATOM 4978 C C . LEU B 1 317 ? 3.031 -4.727 16.25 1 77.62 317 LEU B C 1
ATOM 4980 O O . LEU B 1 317 ? 2.916 -3.857 17.125 1 77.62 317 LEU B O 1
ATOM 4984 N N . LEU B 1 318 ? 2.635 -4.598 15.062 1 76.69 318 LEU B N 1
ATOM 4985 C CA . LEU B 1 318 ? 2.053 -3.334 14.625 1 76.69 318 LEU B CA 1
ATOM 4986 C C . LEU B 1 318 ? 0.7 -3.102 15.289 1 76.69 318 LEU B C 1
ATOM 4988 O O . LEU B 1 318 ? 0.422 -2.002 15.773 1 76.69 318 LEU B O 1
ATOM 4992 N N . ILE B 1 319 ? -0.049 -4.113 15.273 1 74.88 319 ILE B N 1
ATOM 4993 C CA . ILE B 1 319 ? -1.363 -4.008 15.898 1 74.88 319 ILE B CA 1
ATOM 4994 C C . ILE B 1 319 ? -1.205 -3.75 17.391 1 74.88 319 ILE B C 1
ATOM 4996 O O . ILE B 1 319 ? -1.906 -2.912 17.969 1 74.88 319 ILE B O 1
ATOM 5000 N N . LEU B 1 320 ? -0.287 -4.461 18 1 73 320 LEU B N 1
ATOM 5001 C CA . LEU B 1 320 ? -0.041 -4.305 19.422 1 73 320 LEU B CA 1
ATOM 5002 C C . LEU B 1 320 ? 0.485 -2.91 19.734 1 73 320 LEU B C 1
ATOM 5004 O O . LEU B 1 320 ? 0.128 -2.322 20.766 1 73 320 LEU B O 1
ATOM 5008 N N . SER B 1 321 ? 1.406 -2.436 18.953 1 68.88 321 SER B N 1
ATOM 5009 C CA . SER B 1 321 ? 2.012 -1.125 19.172 1 68.88 321 SER B CA 1
ATOM 5010 C C . SER B 1 321 ? 0.964 -0.018 19.141 1 68.88 321 SER B C 1
ATOM 5012 O O . SER B 1 321 ? 1.125 1.016 19.797 1 68.88 321 SER B O 1
ATOM 5014 N N . VAL B 1 322 ? -0.038 -0.29 18.438 1 64.44 322 VAL B N 1
ATOM 5015 C CA . VAL B 1 322 ? -1.11 0.694 18.328 1 64.44 322 VAL B CA 1
ATOM 5016 C C . VAL B 1 322 ? -2.078 0.529 19.5 1 64.44 322 VAL B C 1
ATOM 5018 O O . VAL B 1 322 ? -2.652 1.509 19.984 1 64.44 322 VAL B O 1
ATOM 5021 N N . ALA B 1 323 ? -2.229 -0.668 19.859 1 63.47 323 ALA B N 1
ATOM 5022 C CA . ALA B 1 323 ? -3.215 -0.988 20.891 1 63.47 323 ALA B CA 1
ATOM 5023 C C . ALA B 1 323 ? -2.686 -0.652 22.281 1 63.47 323 ALA B C 1
ATOM 5025 O O . ALA B 1 323 ? -3.447 -0.248 23.156 1 63.47 323 ALA B O 1
ATOM 5026 N N . ILE B 1 324 ? -1.417 -0.791 22.547 1 59.75 324 ILE B N 1
ATOM 5027 C CA . ILE B 1 324 ? -0.851 -0.791 23.891 1 59.75 324 ILE B CA 1
ATOM 5028 C C . ILE B 1 324 ? -0.828 0.634 24.438 1 59.75 324 ILE B C 1
ATOM 5030 O O . ILE B 1 324 ? -1.201 0.867 25.594 1 59.75 324 ILE B O 1
ATOM 5034 N N . PRO B 1 325 ? -0.234 1.574 23.672 1 55 325 PRO B N 1
ATOM 5035 C CA . PRO B 1 325 ? -0.189 2.865 24.375 1 55 325 PRO B CA 1
ATOM 5036 C C . PRO B 1 325 ? -1.535 3.26 24.969 1 55 325 PRO B C 1
ATOM 5038 O O . PRO B 1 325 ? -1.58 3.967 25.984 1 55 325 PRO B O 1
ATOM 5041 N N . LYS B 1 326 ? -2.604 2.885 24.469 1 53.22 326 LYS B N 1
ATOM 5042 C CA . LYS B 1 326 ? -3.914 3.295 24.969 1 53.22 326 LYS B CA 1
ATOM 5043 C C . LYS B 1 326 ? -4.332 2.455 26.172 1 53.22 326 LYS B C 1
ATOM 5045 O O . LYS B 1 326 ? -5.129 2.902 27 1 53.22 326 LYS B O 1
ATOM 5050 N N . LEU B 1 327 ? -3.748 1.289 26.125 1 49.44 327 LEU B N 1
ATOM 5051 C CA . LEU B 1 327 ? -4.102 0.534 27.328 1 49.44 327 LEU B CA 1
ATOM 5052 C C . LEU B 1 327 ? -3.574 1.223 28.578 1 49.44 327 LEU B C 1
ATOM 5054 O O . LEU B 1 327 ? -4.203 1.164 29.641 1 49.44 327 LEU B O 1
ATOM 5058 N N . GLY B 1 328 ? -2.416 1.739 28.391 1 47 328 GLY B N 1
ATOM 5059 C CA . GLY B 1 328 ? -1.94 2.48 29.547 1 47 328 GLY B CA 1
ATOM 5060 C C . GLY B 1 328 ? -2.775 3.711 29.859 1 47 328 GLY B C 1
ATOM 5061 O O . GLY B 1 328 ? -2.98 4.055 31.016 1 47 328 GLY B O 1
ATOM 5062 N N . GLY B 1 329 ? -3.133 4.383 28.797 1 45.78 329 GLY B N 1
ATOM 5063 C CA . GLY B 1 329 ? -3.984 5.527 29.078 1 45.78 329 GLY B CA 1
ATOM 5064 C C . GLY B 1 329 ? -5.328 5.137 29.672 1 45.78 329 GLY B C 1
ATOM 5065 O O . GLY B 1 329 ? -5.918 5.898 30.438 1 45.78 329 GLY B O 1
ATOM 5066 N N . MET B 1 330 ? -5.785 4.055 29.141 1 46.59 330 MET B N 1
ATOM 5067 C CA . MET B 1 330 ? -7.039 3.588 29.719 1 46.59 330 MET B CA 1
ATOM 5068 C C . MET B 1 330 ? -6.863 3.252 31.203 1 46.59 330 MET B C 1
ATOM 5070 O O . MET B 1 330 ? -7.797 3.404 31.984 1 46.59 330 MET B O 1
ATOM 5074 N N . ILE B 1 331 ? -5.684 2.83 31.422 1 41.88 331 ILE B N 1
ATOM 5075 C CA . ILE B 1 331 ? -5.457 2.492 32.812 1 41.88 331 ILE B CA 1
ATOM 5076 C C . ILE B 1 331 ? -5.293 3.771 33.625 1 41.88 331 ILE B C 1
ATOM 5078 O O . ILE B 1 331 ? -5.715 3.832 34.812 1 41.88 331 ILE B O 1
ATOM 5082 N N . LYS B 1 332 ? -4.742 4.777 33.062 1 39.91 332 LYS B N 1
ATOM 5083 C CA . LYS B 1 332 ? -4.551 5.988 33.875 1 39.91 332 LYS B CA 1
ATOM 5084 C C . LYS B 1 332 ? -5.871 6.73 34.062 1 39.91 332 LYS B C 1
ATOM 5086 O O . LYS B 1 332 ? -6.008 7.531 34.969 1 39.91 332 LYS B O 1
ATOM 5091 N N . ARG B 1 333 ? -6.754 6.777 33.156 1 42.09 333 ARG B N 1
ATOM 5092 C CA . ARG B 1 333 ? -7.996 7.512 33.406 1 42.09 333 ARG B CA 1
ATOM 5093 C C . ARG B 1 333 ? -8.906 6.758 34.375 1 42.09 333 ARG B C 1
ATOM 5095 O O . ARG B 1 333 ? -9.969 7.258 34.75 1 42.09 333 ARG B O 1
ATOM 5102 N N . LYS B 1 334 ? -8.57 5.598 34.719 1 34.34 334 LYS B N 1
ATOM 5103 C CA . LYS B 1 334 ? -9.344 5.102 35.844 1 34.34 334 LYS B CA 1
ATOM 5104 C C . LYS B 1 334 ? -8.688 5.477 37.156 1 34.34 334 LYS B C 1
ATOM 5106 O O . LYS B 1 334 ? -7.484 5.289 37.344 1 34.34 334 LYS B O 1
#

Sequence (668 aa):
MEQKKQTYQPRTLETNLPFSWKRLFFQWEWMLLLILVAVLLLGSYVSPYFLNYPSLRDGTMVFLDKALIVFPMAMIMIMRDIDISVGSTVALSSVVMATLYTSAGLPMEVAIIACLATGAICGLINGLLIVKFKELSAVIVTLGTMILYRGIAYIILEDQAAGGFPEWFGFFGWGYVFGIPFLLIVFAVLAVVFGIVLHKTTFGRKVFAIGNNPTASRFSGIKVDKVKVIVFMLAGLLAAVTAIFLTSRMGSTRPNIATMYELDIIAMAALGGVSTAGGKGRVLGVVIAVFIIGYLQYGLGLINLPSQMFLIIVGALLILSVAIPKLGGMIKRKMEQKKQTYQPRTLETNLPFSWKRLFFQWEWMLLLILVAVLLLGSYVSPYFLNYPSLRDGTMVFLDKALIVFPMAMIMIMRDIDISVGSTVALSSVVMATLYTSAGLPMEVAIIACLATGAICGLINGLLIVKFKELSAVIVTLGTMILYRGIAYIILEDQAAGGFPEWFGFFGWGYVFGIPFLLIVFAVLAVVFGIVLHKTTFGRKVFAIGNNPTASRFSGIKVDKVKVIVFMLAGLLAAVTAIFLTSRMGSTRPNIATMYELDIIAMAALGGVSTAGGKGRVLGVVIAVFIIGYLQYGLGLINLPSQMFLIIVGALLILSVAIPKLGGMIKRK

Solvent-accessible surface area (backbone atoms only — not comparable to full-atom values): 32580 Å² total; per-residue (Å²): 138,82,79,78,76,78,77,80,71,76,78,70,76,73,77,66,72,73,87,47,62,65,65,57,56,77,23,77,52,42,56,47,49,51,50,36,50,50,47,52,50,53,26,40,69,75,30,88,55,44,77,34,67,70,43,45,53,55,37,45,63,71,45,45,43,61,50,54,34,25,58,40,46,38,54,38,17,15,48,49,36,48,69,54,21,46,16,23,36,17,15,27,11,33,42,53,20,40,42,35,30,61,73,68,62,41,57,62,71,58,17,49,51,50,11,37,48,44,5,28,47,52,12,34,50,51,18,49,49,41,60,70,38,71,60,44,40,42,49,59,56,20,44,21,46,19,31,25,35,30,12,52,18,21,68,75,50,39,98,39,75,40,53,82,66,62,74,76,52,34,39,54,40,69,28,64,56,94,89,36,48,41,56,57,52,53,46,51,52,47,51,52,51,52,36,42,43,50,74,70,37,72,64,18,50,49,43,34,40,34,10,66,33,54,68,63,28,47,75,71,68,44,60,60,58,60,54,48,24,51,46,32,18,49,30,16,30,35,17,11,53,27,19,52,32,50,31,27,55,64,50,36,40,41,36,71,42,52,70,64,40,30,58,54,30,50,48,27,22,44,54,15,55,32,26,44,60,23,42,36,65,48,58,67,28,29,54,53,26,43,50,36,55,30,48,46,48,39,42,36,51,74,67,64,40,58,76,35,58,47,28,27,52,51,12,48,48,38,49,44,59,65,51,45,65,49,51,55,51,57,54,62,79,97,136,84,80,78,76,77,75,80,72,77,77,71,76,72,77,65,71,73,87,47,62,65,64,56,55,78,23,76,52,44,55,47,48,50,50,35,50,49,48,52,50,52,26,39,70,74,32,86,56,44,76,34,66,70,42,44,54,56,36,47,63,71,45,45,41,62,50,54,34,25,58,40,46,39,53,39,18,15,47,48,36,48,69,54,20,46,16,22,35,17,14,27,10,34,43,55,20,39,43,35,28,63,74,69,62,41,58,64,69,58,17,49,52,49,11,36,48,44,5,27,48,52,12,34,50,52,19,49,50,40,60,70,38,70,60,44,41,42,49,58,56,21,43,21,46,20,31,26,36,31,12,52,18,20,69,74,49,40,97,41,75,41,53,82,66,61,74,75,51,33,38,54,40,69,26,64,55,96,87,36,50,40,56,58,52,54,46,52,52,47,49,50,50,52,36,43,42,49,73,70,36,70,64,19,49,50,43,35,42,34,10,65,34,53,69,60,27,47,76,71,68,45,61,61,60,59,54,47,23,51,46,32,18,49,30,16,30,35,19,10,53,27,17,51,32,49,32,27,55,64,49,35,40,40,37,72,42,52,70,64,41,31,58,54,30,49,47,25,23,45,53,14,53,33,26,45,60,22,42,36,65,49,59,67,26,29,56,52,25,42,50,37,55,30,48,46,50,38,41,36,52,73,69,65,40,58,75,36,59,48,28,27,52,52,12,47,48,38,49,43,58,65,51,44,67,49,50,53,50,56,52,63,76,97

pLDDT: mean 83.19, std 17.46, range [29.92, 98.81]